Protein AF-A0A5J4TP21-F1 (afdb_monomer)

Foldseek 3Di:
DAAAEALADEEEDEPVPPAADAQQADEQEQRWFHNPDDPVDDQQHGFYASHYEEAYQDDDDLVSHRAACQNYHYYHGCTPAFQSHYEYEEQVLLVCCLRDALSNRNQHPDDPLPHDLRNAKYANHHPVVVSVDHSVRCLQGMDRSSLSRPDLVVDAFEAADDPPVDPPDTHADLDAPHRALSHHHHDPLSSLQNSCCVPPVDSQAADAEHHHAQHQNAHELAAADEDDCRRSSYQYYEYFHDDHPPDSDPDPDDDPDPDPPRFHEYEHECVLPCVRVVPHAASYEYEENHEYAYYRYEYEYPLHAAQHANYHYDYAQYEYHYENYEYDNYHYEHPDDEEAVHHAEPHYQEYEHYLYEYEQYEYHYEQYANEEADDPPPDPDAYEYEYENYEYENFEYEYHPVQHYQRHYEHEGAACYEYEAENYEAYQQEYESHEASHYEYEWYHQYEYEYDYPYYYYNAQYDNYYHSHYDYHYDPPHNYYYYD

Nearest PDB structures (foldseek):
  8ikw-assembly4_H  TM=3.304E-01  e=4.315E-02  Fusarium phyllophilum

Structure (mmCIF, N/CA/C/O backbone):
data_AF-A0A5J4TP21-F1
#
_entry.id   AF-A0A5J4TP21-F1
#
loop_
_atom_site.group_PDB
_atom_site.id
_atom_site.type_symbol
_atom_site.label_atom_id
_atom_site.label_alt_id
_atom_site.label_comp_id
_atom_site.label_asym_id
_atom_site.label_entity_id
_atom_site.label_seq_id
_atom_site.pdbx_PDB_ins_code
_atom_site.Cartn_x
_atom_site.Cartn_y
_atom_site.Cartn_z
_atom_site.occupancy
_atom_site.B_iso_or_equiv
_atom_site.auth_seq_id
_atom_site.auth_comp_id
_atom_site.auth_asym_id
_atom_site.auth_atom_id
_atom_site.pdbx_PDB_model_num
ATOM 1 N N . SER A 1 1 ? -37.961 2.746 26.350 1.00 78.69 1 SER A N 1
ATOM 2 C CA . SER A 1 1 ? -37.899 4.043 27.053 1.00 78.69 1 SER A CA 1
ATOM 3 C C . SER A 1 1 ? -38.218 5.186 26.091 1.00 78.69 1 SER A C 1
ATOM 5 O O . SER A 1 1 ? -37.661 5.194 25.002 1.00 78.69 1 SER A O 1
ATOM 7 N N . GLN A 1 2 ? -39.126 6.113 26.438 1.00 80.81 2 GLN A N 1
ATOM 8 C CA . GLN A 1 2 ? -39.491 7.261 25.575 1.00 80.81 2 GLN A CA 1
ATOM 9 C C . GLN A 1 2 ? -38.609 8.507 25.779 1.00 80.81 2 GLN A C 1
ATOM 11 O O . GLN A 1 2 ? -38.585 9.381 24.916 1.00 80.81 2 GLN A O 1
ATOM 16 N N . TYR A 1 3 ? -37.918 8.595 26.918 1.00 82.81 3 TYR A N 1
ATOM 17 C CA . TYR A 1 3 ? -37.120 9.760 27.325 1.00 82.81 3 TYR A CA 1
ATOM 18 C C . TYR A 1 3 ? -35.812 9.330 28.011 1.00 82.81 3 TYR A C 1
ATOM 20 O O . TYR A 1 3 ? -35.362 9.966 28.960 1.00 82.81 3 TYR A O 1
ATOM 28 N N . GLY A 1 4 ? -35.245 8.187 27.617 1.00 87.62 4 GLY A N 1
ATOM 29 C CA . GLY A 1 4 ? -34.128 7.580 28.339 1.00 87.62 4 GLY A CA 1
ATOM 30 C C . GLY A 1 4 ? -33.441 6.457 27.577 1.00 87.62 4 GLY A C 1
ATOM 31 O O . GLY A 1 4 ? -33.835 6.109 26.465 1.00 87.62 4 GLY A O 1
ATOM 32 N N . ASN A 1 5 ? -32.424 5.885 28.208 1.00 94.69 5 ASN A N 1
ATOM 33 C CA . ASN A 1 5 ? -31.619 4.793 27.663 1.00 94.69 5 ASN A CA 1
ATOM 34 C C . ASN A 1 5 ? -32.163 3.423 28.081 1.00 94.69 5 ASN A C 1
ATOM 36 O O . ASN A 1 5 ? -33.028 3.354 28.957 1.00 94.69 5 ASN A O 1
ATOM 40 N N . GLY A 1 6 ? -31.649 2.347 27.482 1.00 96.06 6 GLY A N 1
ATOM 41 C CA . GLY A 1 6 ? -31.954 0.982 27.911 1.00 96.06 6 GLY A CA 1
ATOM 42 C C . GLY A 1 6 ? -33.396 0.617 27.594 1.00 96.06 6 GLY A C 1
ATOM 43 O O . GLY A 1 6 ? -34.248 0.587 28.481 1.00 96.06 6 GLY A O 1
ATOM 44 N N . GLY A 1 7 ? -33.713 0.405 26.317 1.00 96.00 7 GLY A N 1
ATOM 45 C CA . GLY A 1 7 ? -35.094 0.166 25.896 1.00 96.00 7 GLY A CA 1
ATOM 46 C C . GLY A 1 7 ? -35.723 -1.065 26.556 1.00 96.00 7 GLY A C 1
ATOM 47 O O . GLY A 1 7 ? -36.926 -1.034 26.827 1.00 96.00 7 GLY A O 1
ATOM 48 N N . GLY A 1 8 ? -34.915 -2.087 26.855 1.00 96.25 8 GLY A N 1
ATOM 49 C CA . GLY A 1 8 ? -35.266 -3.228 27.698 1.00 96.25 8 GLY A CA 1
ATOM 50 C C . GLY A 1 8 ? -34.799 -3.053 29.145 1.00 96.25 8 GLY A C 1
ATOM 51 O O . GLY A 1 8 ? -35.620 -3.083 30.060 1.00 96.25 8 GLY A O 1
ATOM 52 N N . ILE A 1 9 ? -33.490 -2.868 29.359 1.00 96.44 9 ILE A N 1
ATOM 53 C CA . ILE A 1 9 ? -32.883 -2.716 30.691 1.00 96.44 9 ILE A CA 1
ATOM 54 C C . ILE A 1 9 ? -31.889 -1.553 30.704 1.00 96.44 9 ILE A C 1
ATOM 56 O O . ILE A 1 9 ? -31.050 -1.409 29.816 1.00 96.44 9 ILE A O 1
ATOM 60 N N . TYR A 1 10 ? -31.958 -0.761 31.771 1.00 96.38 10 TYR A N 1
ATOM 61 C CA . TYR A 1 10 ? -30.935 0.201 32.164 1.00 96.38 10 TYR A CA 1
ATOM 62 C C . TYR A 1 10 ? -30.170 -0.358 33.368 1.00 96.38 10 TYR A C 1
ATOM 64 O O . TYR A 1 10 ? -30.786 -0.690 34.383 1.00 96.38 10 TYR A O 1
ATOM 72 N N . ILE A 1 11 ? -28.849 -0.466 33.257 1.00 94.94 11 ILE A N 1
ATOM 73 C CA . ILE A 1 11 ? -27.962 -1.007 34.289 1.00 94.94 11 ILE A CA 1
ATOM 74 C C . ILE A 1 11 ? -26.974 0.086 34.688 1.00 94.94 11 ILE A C 1
ATOM 76 O O . ILE A 1 11 ? -26.230 0.577 33.846 1.00 94.94 11 ILE A O 1
ATOM 80 N N . ASP A 1 12 ? -26.949 0.425 35.972 1.00 92.94 12 ASP A N 1
ATOM 81 C CA . ASP A 1 12 ? -25.907 1.240 36.598 1.00 92.94 12 ASP A CA 1
ATOM 82 C C . ASP A 1 12 ? -25.351 0.433 37.767 1.00 92.94 12 ASP A C 1
ATOM 84 O O . ASP A 1 12 ? -26.086 0.102 38.704 1.00 92.94 12 ASP A O 1
ATOM 88 N N . ILE A 1 13 ? -24.099 0.002 37.633 1.00 89.56 13 ILE A N 1
ATOM 89 C CA . ILE A 1 13 ? -23.454 -0.915 38.568 1.00 89.56 13 ILE A CA 1
ATOM 90 C C . ILE A 1 13 ? -22.150 -0.322 39.106 1.00 89.56 13 ILE A C 1
ATOM 92 O O . ILE A 1 13 ? -21.336 0.240 38.370 1.00 89.56 13 ILE A O 1
ATOM 96 N N . GLU A 1 14 ? -21.954 -0.506 40.411 1.00 85.56 14 GLU A N 1
ATOM 97 C CA . GLU A 1 14 ? -20.703 -0.266 41.129 1.00 85.56 14 GLU A CA 1
ATOM 98 C C . GLU A 1 14 ? -20.239 -1.577 41.787 1.00 85.56 14 GLU A C 1
ATOM 100 O O . GLU A 1 14 ? -21.002 -2.245 42.496 1.00 85.56 14 GLU A O 1
ATOM 105 N N . PHE A 1 15 ? -18.977 -1.942 41.562 1.00 77.06 15 PHE A N 1
ATOM 106 C CA . PHE A 1 15 ? -18.290 -3.112 42.118 1.00 77.06 15 PHE A CA 1
ATOM 107 C C . PHE A 1 15 ? -17.537 -2.842 43.433 1.00 77.06 15 PHE A C 1
ATOM 109 O O . PHE A 1 15 ? -16.996 -3.768 44.042 1.00 77.06 15 PHE A O 1
ATOM 116 N N . SER A 1 16 ? -17.524 -1.598 43.922 1.00 72.88 16 SER A N 1
ATOM 117 C CA . SER A 1 16 ? -17.013 -1.219 45.248 1.00 72.88 16 SER A CA 1
ATOM 118 C C . SER A 1 16 ? -17.732 -1.961 46.387 1.00 72.88 16 SER A C 1
ATOM 120 O O . SER A 1 16 ? -17.152 -2.226 47.443 1.00 72.88 16 SER A O 1
ATOM 122 N N . SER A 1 17 ? -18.973 -2.374 46.131 1.00 65.94 17 SER A N 1
ATOM 123 C CA . SER A 1 17 ? -19.688 -3.437 46.832 1.00 65.94 17 SER A CA 1
ATOM 124 C C . SER A 1 17 ? -19.797 -4.631 45.878 1.00 65.94 17 SER A C 1
ATOM 126 O O . SER A 1 17 ? -19.982 -4.415 44.690 1.00 65.94 17 SER A O 1
ATOM 128 N N . GLN A 1 18 ? -19.620 -5.872 46.343 1.00 69.44 18 GLN A N 1
ATOM 129 C CA . GLN A 1 18 ? -19.581 -7.079 45.493 1.00 69.44 18 GLN A CA 1
ATOM 130 C C . GLN A 1 18 ? -20.897 -7.302 44.710 1.00 69.44 18 GLN A C 1
ATOM 132 O O . GLN A 1 18 ? -21.742 -8.098 45.118 1.00 69.44 18 GLN A O 1
ATOM 137 N N . SER A 1 19 ? -21.071 -6.592 43.599 1.00 82.38 19 SER A N 1
ATOM 138 C CA . SER A 1 19 ? -22.243 -6.634 42.726 1.00 82.38 19 SER A CA 1
ATOM 139 C C . SER A 1 19 ? -22.016 -7.620 41.582 1.00 82.38 19 SER A C 1
ATOM 141 O O . SER A 1 19 ? -20.894 -7.777 41.108 1.00 82.38 19 SER A O 1
ATOM 143 N N . ILE A 1 20 ? -23.076 -8.295 41.136 1.00 85.75 20 ILE A N 1
ATOM 144 C CA . ILE A 1 20 ? -23.052 -9.206 39.985 1.00 85.75 20 ILE A CA 1
ATOM 145 C C . ILE A 1 20 ? -24.329 -8.976 39.177 1.00 85.75 20 ILE A C 1
ATOM 147 O O . ILE A 1 20 ? -25.417 -8.896 39.750 1.00 85.75 20 ILE A O 1
ATOM 151 N N . ILE A 1 21 ? -24.206 -8.923 37.853 1.00 90.12 21 ILE A N 1
ATOM 152 C CA . ILE A 1 21 ? -25.316 -9.008 36.908 1.00 90.12 21 ILE A CA 1
ATOM 153 C C . ILE A 1 21 ? -25.090 -10.205 35.977 1.00 90.12 21 ILE A C 1
ATOM 155 O O . ILE A 1 21 ? -24.060 -10.307 35.318 1.00 90.12 21 ILE A O 1
ATOM 159 N N . SER A 1 22 ? -26.059 -11.119 35.938 1.00 93.00 22 SER A N 1
ATOM 160 C CA . SER A 1 22 ? -26.076 -12.266 35.022 1.00 93.00 22 SER A CA 1
ATOM 161 C C . SER A 1 22 ? -27.424 -12.333 34.315 1.00 93.00 22 SER A C 1
ATOM 163 O O . SER A 1 22 ? -28.472 -12.184 34.950 1.00 93.00 22 SER A O 1
ATOM 165 N N . ILE A 1 23 ? -27.393 -12.557 33.005 1.00 95.12 23 ILE A N 1
ATOM 166 C CA . ILE A 1 23 ? -28.559 -12.848 32.178 1.00 95.12 23 ILE A CA 1
ATOM 167 C C . ILE A 1 23 ? -28.440 -14.306 31.731 1.00 95.12 23 ILE A C 1
ATOM 169 O O . ILE A 1 23 ? -27.640 -14.621 30.858 1.00 95.12 23 ILE A O 1
ATOM 173 N N . GLU A 1 24 ? -29.247 -15.182 32.333 1.00 92.44 24 GLU A N 1
ATOM 174 C CA . GLU A 1 24 ? -29.175 -16.639 32.120 1.00 92.44 24 GLU A CA 1
ATOM 175 C C . GLU A 1 24 ? -29.914 -17.104 30.849 1.00 92.44 24 GLU A C 1
ATOM 177 O O . GLU A 1 24 ? -29.394 -17.915 30.088 1.00 92.44 24 GLU A O 1
ATOM 182 N N . ASP A 1 25 ? -31.125 -16.591 30.602 1.00 94.94 25 ASP A N 1
ATOM 183 C CA . ASP A 1 25 ? -31.901 -16.814 29.369 1.00 94.94 25 ASP A CA 1
ATOM 184 C C . ASP A 1 25 ? -32.978 -15.728 29.249 1.00 94.94 25 ASP A C 1
ATOM 186 O O . ASP A 1 25 ? -34.042 -15.805 29.869 1.00 94.94 25 ASP A O 1
ATOM 190 N N . CYS A 1 26 ? -32.688 -14.666 28.501 1.00 97.12 26 CYS A N 1
ATOM 191 C CA . CYS A 1 26 ? -33.618 -13.557 28.307 1.00 97.12 26 CYS A CA 1
ATOM 192 C C . CYS A 1 26 ? -33.635 -13.115 26.848 1.00 97.12 26 CYS A C 1
ATOM 194 O O . CYS A 1 26 ? -32.591 -12.973 26.213 1.00 97.12 26 CYS A O 1
ATOM 196 N N . ILE A 1 27 ? -34.835 -12.860 26.328 1.00 98.00 27 ILE A N 1
ATOM 197 C CA . ILE A 1 27 ? -35.035 -12.325 24.984 1.00 98.00 27 ILE A CA 1
ATOM 198 C C . ILE A 1 27 ? -35.406 -10.845 25.093 1.00 98.00 27 ILE A C 1
ATOM 200 O O . ILE A 1 27 ? -36.474 -10.501 25.598 1.00 98.00 27 ILE A O 1
ATOM 204 N N . PHE A 1 28 ? -34.546 -9.985 24.558 1.00 97.81 28 PHE A N 1
ATOM 205 C CA . PHE A 1 28 ? -34.805 -8.570 24.318 1.00 97.81 28 PHE A CA 1
ATOM 206 C C . PHE A 1 28 ? -35.246 -8.405 22.873 1.00 97.81 28 PHE A C 1
ATOM 208 O O . PHE A 1 28 ? -34.432 -8.508 21.952 1.00 97.81 28 PHE A O 1
ATOM 215 N N . SER A 1 29 ? -36.542 -8.188 22.669 1.00 97.56 29 SER A N 1
ATOM 216 C CA . SER A 1 29 ? -37.085 -8.025 21.330 1.00 97.56 29 SER A CA 1
ATOM 217 C C . SER A 1 29 ? -38.023 -6.840 21.228 1.00 97.56 29 SER A C 1
ATOM 219 O O . SER A 1 29 ? -38.867 -6.644 22.102 1.00 97.56 29 SER A O 1
ATOM 221 N N . HIS A 1 30 ? -37.891 -6.079 20.137 1.00 97.94 30 HIS A N 1
ATOM 222 C CA . HIS A 1 30 ? -38.662 -4.857 19.892 1.00 97.94 30 HIS A CA 1
ATOM 223 C C . HIS A 1 30 ? -38.530 -3.834 21.034 1.00 97.94 30 HIS A C 1
ATOM 225 O O . HIS A 1 30 ? -39.453 -3.067 21.318 1.00 97.94 30 HIS A O 1
ATOM 231 N N . CYS A 1 31 ? -37.384 -3.834 21.720 1.00 97.94 31 CYS A N 1
ATOM 232 C CA . CYS A 1 31 ? -37.065 -2.853 22.741 1.00 97.94 31 CYS A CA 1
ATOM 233 C C . CYS A 1 31 ? -36.512 -1.584 22.080 1.00 97.94 31 CYS A C 1
ATOM 235 O O . CYS A 1 31 ? -35.656 -1.656 21.197 1.00 97.94 31 CYS A O 1
ATOM 237 N N . SER A 1 32 ? -36.988 -0.415 22.520 1.00 96.94 32 SER A N 1
ATOM 238 C CA . SER A 1 32 ? -36.588 0.868 21.931 1.00 96.94 32 SER A CA 1
ATOM 239 C C . SER A 1 32 ? -36.132 1.879 22.979 1.00 96.94 32 SER A C 1
ATOM 241 O O . SER A 1 32 ? -36.866 2.155 23.935 1.00 96.94 32 SER A O 1
ATOM 243 N N . ALA A 1 33 ? -34.951 2.466 22.786 1.00 96.06 33 ALA A N 1
ATOM 244 C CA . ALA A 1 33 ? -34.473 3.641 23.514 1.00 96.06 33 ALA A CA 1
ATOM 245 C C . ALA A 1 33 ? -34.659 4.881 22.631 1.00 96.06 33 ALA A C 1
ATOM 247 O O . ALA A 1 33 ? -33.969 5.032 21.625 1.00 96.06 33 ALA A O 1
ATOM 248 N N . ILE A 1 34 ? -35.621 5.737 22.980 1.00 91.31 34 ILE A N 1
ATOM 249 C CA . ILE A 1 34 ? -36.017 6.885 22.160 1.00 91.31 34 ILE A CA 1
ATOM 250 C C . ILE A 1 34 ? -35.567 8.178 22.839 1.00 91.31 34 ILE A C 1
ATOM 252 O O . ILE A 1 34 ? -35.892 8.411 24.007 1.00 91.31 34 ILE A O 1
ATOM 256 N N . ASP A 1 35 ? -34.864 9.030 22.094 1.00 86.19 35 ASP A N 1
ATOM 257 C CA . ASP A 1 35 ? -34.639 10.423 22.475 1.00 86.19 35 ASP A CA 1
ATOM 258 C C . ASP A 1 35 ? -35.787 11.300 21.947 1.00 86.19 35 ASP A C 1
ATOM 260 O O . ASP A 1 35 ? -35.770 11.773 20.812 1.00 86.19 35 ASP A O 1
ATOM 264 N N . SER A 1 36 ? -36.816 11.490 22.778 1.00 78.75 36 SER A N 1
ATOM 265 C CA . SER A 1 36 ? -37.941 12.390 22.476 1.00 78.75 36 SER A CA 1
ATOM 266 C C . SER A 1 36 ? -37.779 13.776 23.116 1.00 78.75 36 SER A C 1
ATOM 268 O O . SER A 1 36 ? -38.780 14.484 23.286 1.00 78.75 36 SER A O 1
ATOM 270 N N . THR A 1 37 ? -36.570 14.158 23.559 1.00 69.31 37 THR A N 1
ATOM 271 C CA . THR A 1 37 ? -36.385 15.465 24.202 1.00 69.31 37 THR A CA 1
ATOM 272 C C . THR A 1 37 ? -36.485 16.618 23.186 1.00 69.31 37 THR A C 1
ATOM 274 O O . THR A 1 37 ? -36.027 16.501 22.049 1.00 69.31 37 THR A O 1
ATOM 277 N N . PRO A 1 38 ? -37.159 17.738 23.529 1.00 64.12 38 PRO A N 1
ATOM 278 C CA . PRO A 1 38 ? -37.192 18.910 22.661 1.00 64.12 38 PRO A CA 1
ATOM 279 C C . PRO A 1 38 ? -35.776 19.466 22.473 1.00 64.12 38 PRO A C 1
ATOM 281 O O . PRO A 1 38 ? -35.090 19.715 23.467 1.00 64.12 38 PRO A O 1
ATOM 284 N N . GLN A 1 39 ? -35.387 19.759 21.225 1.00 58.72 39 GLN A N 1
ATOM 285 C CA . GLN A 1 39 ? -34.047 20.252 20.846 1.00 58.72 39 GLN A CA 1
ATOM 286 C C . GLN A 1 39 ? -33.515 21.415 21.709 1.00 58.72 39 GLN A C 1
ATOM 288 O O . GLN A 1 39 ? -32.307 21.583 21.829 1.00 58.72 39 GLN A O 1
ATOM 293 N N . SER A 1 40 ? -34.388 22.216 22.331 1.00 54.69 40 SER A N 1
ATOM 294 C CA . SER A 1 40 ? -34.015 23.335 23.209 1.00 54.69 40 SER A CA 1
ATOM 295 C C . SER A 1 40 ? -33.501 22.930 24.600 1.00 54.69 40 SER A C 1
ATOM 297 O O . SER A 1 40 ? -33.062 23.799 25.349 1.00 54.69 40 SER A O 1
ATOM 299 N N . SER A 1 41 ? -33.603 21.653 24.977 1.00 57.81 41 SER A N 1
ATOM 300 C CA . SER A 1 41 ? -33.278 21.138 26.319 1.00 57.81 41 SER A CA 1
ATOM 301 C C . SER A 1 41 ? -32.381 19.896 26.321 1.00 57.81 41 SER A C 1
ATOM 303 O O . SER A 1 41 ? -32.113 19.376 27.400 1.00 57.81 41 SER A O 1
ATOM 305 N N . ASN A 1 42 ? -31.939 19.414 25.153 1.00 53.53 42 ASN A N 1
ATOM 306 C CA . ASN A 1 42 ? -31.339 18.086 25.007 1.00 53.53 42 ASN A CA 1
ATOM 307 C C . ASN A 1 42 ? -30.058 17.900 25.835 1.00 53.53 42 ASN A C 1
ATOM 309 O O . ASN A 1 42 ? -29.039 18.524 25.530 1.00 53.53 42 ASN A O 1
ATOM 313 N N . PRO A 1 43 ? -30.047 16.966 26.798 1.00 61.28 43 PRO A N 1
ATOM 314 C CA . PRO A 1 43 ? -28.819 16.272 27.122 1.00 61.28 43 PRO A CA 1
ATOM 315 C C . PRO A 1 43 ? -28.452 15.332 25.964 1.00 61.28 43 PRO A C 1
ATOM 317 O O . PRO A 1 43 ? -29.272 14.543 25.509 1.00 61.28 43 PRO A O 1
ATOM 320 N N . SER A 1 44 ? -27.204 15.370 25.511 1.00 66.75 44 SER A N 1
ATOM 321 C CA . SER A 1 44 ? -26.630 14.525 24.444 1.00 66.75 44 SER A CA 1
ATOM 322 C C . SER A 1 44 ? -26.504 13.031 24.791 1.00 66.75 44 SER A C 1
ATOM 324 O O . SER A 1 44 ? -25.926 12.271 24.018 1.00 66.75 44 SER A O 1
ATOM 326 N N . TYR A 1 45 ? -27.027 12.596 25.942 1.00 77.62 45 TYR A N 1
ATOM 327 C CA . TYR A 1 45 ? -26.787 11.276 26.532 1.00 77.62 45 TYR A CA 1
ATOM 328 C C . TYR A 1 45 ? -28.046 10.387 26.646 1.00 77.62 45 TYR A C 1
ATOM 330 O O . TYR A 1 45 ? -28.049 9.442 27.435 1.00 77.62 45 TYR A O 1
ATOM 338 N N . LEU A 1 46 ? -29.122 10.670 25.896 1.00 89.62 46 LEU A N 1
ATOM 339 C CA . LEU A 1 46 ? -30.359 9.861 25.857 1.00 89.62 46 LEU A CA 1
ATOM 340 C C . LEU A 1 46 ? -30.480 9.034 24.566 1.00 89.62 46 LEU A C 1
ATOM 342 O O . LEU A 1 46 ? -29.791 9.308 23.596 1.00 89.62 46 LEU A O 1
ATOM 346 N N . GLY A 1 47 ? -31.366 8.036 24.524 1.00 93.44 47 GLY A N 1
ATOM 347 C CA . GLY A 1 47 ? -31.637 7.255 23.310 1.00 93.44 47 GLY A CA 1
ATOM 348 C C . GLY A 1 47 ? -30.573 6.214 22.940 1.00 93.44 47 GLY A C 1
ATOM 349 O O . GLY A 1 47 ? -30.435 5.896 21.763 1.00 93.44 47 GLY A O 1
ATOM 350 N N . PHE A 1 48 ? -29.828 5.693 23.915 1.00 96.06 48 PHE A N 1
ATOM 351 C CA . PHE A 1 48 ? -28.785 4.676 23.730 1.00 96.06 48 PHE A CA 1
ATOM 352 C C . PHE A 1 48 ? -29.217 3.298 24.246 1.00 96.06 48 PHE A C 1
ATOM 354 O O . PHE A 1 48 ? -29.970 3.213 25.222 1.00 96.06 48 PHE A O 1
ATOM 361 N N . GLY A 1 49 ? -28.688 2.226 23.650 1.00 97.56 49 GLY A N 1
ATOM 362 C CA . GLY A 1 49 ? -28.871 0.858 24.145 1.00 97.56 49 GLY A CA 1
ATOM 363 C C . GLY A 1 49 ? -30.319 0.385 24.027 1.00 97.56 49 GLY A C 1
ATOM 364 O O . GLY A 1 49 ? -31.061 0.379 25.011 1.00 97.56 49 GLY A O 1
ATOM 365 N N . GLY A 1 50 ? -30.763 0.016 22.825 1.00 97.56 50 GLY A N 1
ATOM 366 C CA . GLY A 1 50 ? -32.161 -0.364 22.585 1.00 97.56 50 GLY A CA 1
ATOM 367 C C . GLY A 1 50 ? -32.594 -1.589 23.394 1.00 97.56 50 GLY A C 1
ATOM 368 O O . GLY A 1 50 ? -33.685 -1.593 23.957 1.00 97.56 50 GLY A O 1
ATOM 369 N N . GLY A 1 51 ? -31.724 -2.587 23.545 1.00 97.62 51 GLY A N 1
ATOM 370 C CA . GLY A 1 51 ? -31.902 -3.690 24.490 1.00 97.62 51 GLY A CA 1
ATOM 371 C C . GLY A 1 51 ? -31.397 -3.325 25.886 1.00 97.62 51 GLY A C 1
ATOM 372 O O . GLY A 1 51 ? -32.187 -3.194 26.823 1.00 97.62 51 GLY A O 1
ATOM 373 N N . ILE A 1 52 ? -30.085 -3.142 26.015 1.00 98.31 52 ILE A N 1
ATOM 374 C CA . ILE A 1 52 ? -29.372 -2.884 27.266 1.00 98.31 52 ILE A CA 1
ATOM 375 C C . ILE A 1 52 ? -28.573 -1.587 27.147 1.00 98.31 52 ILE A C 1
ATOM 377 O O . ILE A 1 52 ? -27.805 -1.390 26.207 1.00 98.31 52 ILE A O 1
ATOM 381 N N . PHE A 1 53 ? -28.698 -0.732 28.155 1.00 97.81 53 PHE A N 1
ATOM 382 C CA . PHE A 1 53 ? -27.759 0.353 28.405 1.00 97.81 53 PHE A CA 1
ATOM 383 C C . PHE A 1 53 ? -27.012 0.065 29.700 1.00 97.81 53 PHE A C 1
ATOM 385 O O . PHE A 1 53 ? -27.647 -0.103 30.741 1.00 97.81 53 PHE A O 1
ATOM 392 N N . LEU A 1 54 ? -25.687 -0.028 29.628 1.00 96.94 54 LEU A N 1
ATOM 393 C CA . LEU A 1 54 ? -24.828 -0.422 30.741 1.00 96.94 54 LEU A CA 1
ATOM 394 C C . LEU A 1 54 ? -23.896 0.724 31.127 1.00 96.94 54 LEU A C 1
ATOM 396 O O . LEU A 1 54 ? -23.147 1.224 30.293 1.00 96.94 54 LEU A O 1
ATOM 400 N N . ILE A 1 55 ? -23.891 1.072 32.407 1.00 95.31 55 ILE A N 1
ATOM 401 C CA . ILE A 1 55 ? -22.915 1.955 33.033 1.00 95.31 55 ILE A CA 1
ATOM 402 C C . ILE A 1 55 ? -22.162 1.158 34.089 1.00 95.31 55 ILE A C 1
ATOM 404 O O . ILE A 1 55 ? -22.783 0.557 34.966 1.00 95.31 55 ILE A O 1
ATOM 408 N N . VAL A 1 56 ? -20.832 1.202 34.032 1.00 92.19 56 VAL A N 1
ATOM 409 C CA . VAL A 1 56 ? -19.976 0.786 35.145 1.00 92.19 56 VAL A CA 1
ATOM 410 C C . VAL A 1 56 ? -19.259 2.015 35.687 1.00 92.19 56 VAL A C 1
ATOM 412 O O . VAL A 1 56 ? -18.401 2.598 35.018 1.00 92.19 56 VAL A O 1
ATOM 415 N N . SER A 1 57 ? -19.658 2.428 36.887 1.00 84.81 57 SER A N 1
ATOM 416 C CA . SER A 1 57 ? -19.257 3.711 37.477 1.00 84.81 57 SER A CA 1
ATOM 417 C C . SER A 1 57 ? -17.873 3.668 38.142 1.00 84.81 57 SER A C 1
ATOM 419 O O . SER A 1 57 ? -17.228 4.707 38.302 1.00 84.81 57 SER A O 1
ATOM 421 N N . ASP A 1 58 ? -17.372 2.478 38.474 1.00 82.75 58 ASP A N 1
ATOM 422 C CA . ASP A 1 58 ? -16.081 2.260 39.126 1.00 82.75 58 ASP A CA 1
ATOM 423 C C . ASP A 1 58 ? -15.149 1.312 38.345 1.00 82.75 58 ASP A C 1
ATOM 425 O O . ASP A 1 58 ? -15.333 1.050 37.157 1.00 82.75 58 ASP A O 1
ATOM 429 N N . ASN A 1 59 ? -14.052 0.883 38.980 1.00 80.25 59 ASN A N 1
ATOM 430 C CA . ASN A 1 59 ? -13.024 0.076 38.327 1.00 80.25 59 ASN A CA 1
ATOM 431 C C . ASN A 1 59 ? -13.483 -1.376 38.180 1.00 80.25 59 ASN A C 1
ATOM 433 O O . ASN A 1 59 ? -13.382 -2.167 39.121 1.00 80.25 59 ASN A O 1
ATOM 437 N N . TYR A 1 60 ? -13.918 -1.732 36.975 1.00 83.69 60 TYR A N 1
ATOM 438 C CA . TYR A 1 60 ? -14.234 -3.109 36.626 1.00 83.69 60 TYR A CA 1
ATOM 439 C C . TYR A 1 60 ? -12.982 -3.993 36.689 1.00 83.69 60 TYR A C 1
ATOM 441 O O . TYR A 1 60 ? -11.935 -3.661 36.127 1.00 83.69 60 TYR A O 1
ATOM 449 N N . ASN A 1 61 ? -13.102 -5.141 37.360 1.00 81.50 61 ASN A N 1
ATOM 450 C CA . ASN A 1 61 ? -12.062 -6.160 37.417 1.00 81.50 61 ASN A CA 1
ATOM 451 C C . ASN A 1 61 ? -12.546 -7.451 36.729 1.00 81.50 61 ASN A C 1
ATOM 453 O O . ASN A 1 61 ? -13.358 -8.176 37.312 1.00 81.50 61 ASN A O 1
ATOM 457 N N . PRO A 1 62 ? -12.004 -7.796 35.547 1.00 75.12 62 PRO A N 1
ATOM 458 C CA . PRO A 1 62 ? -12.375 -9.013 34.826 1.00 75.12 62 PRO A CA 1
ATOM 459 C C . PRO A 1 62 ? -12.128 -10.289 35.636 1.00 75.12 62 PRO A C 1
ATOM 461 O O . PRO A 1 62 ? -12.878 -11.244 35.514 1.00 75.12 62 PRO A O 1
ATOM 464 N N . ALA A 1 63 ? -11.119 -10.317 36.516 1.00 76.88 63 ALA A N 1
ATOM 465 C CA . ALA A 1 63 ? -10.806 -11.504 37.316 1.00 76.88 63 ALA A CA 1
ATOM 466 C C . ALA A 1 63 ? -11.886 -11.843 38.361 1.00 76.88 63 ALA A C 1
ATOM 468 O O . ALA A 1 63 ? -11.850 -12.921 38.953 1.00 76.88 63 ALA A O 1
ATOM 469 N N . GLN A 1 64 ? -12.820 -10.921 38.616 1.00 76.62 64 GLN A N 1
ATOM 470 C CA . GLN A 1 64 ? -13.902 -11.083 39.586 1.00 76.62 64 GLN A CA 1
ATOM 471 C C . GLN A 1 64 ? -15.283 -11.276 38.938 1.00 76.62 64 GLN A C 1
ATOM 473 O O . GLN A 1 64 ? -16.256 -11.294 39.681 1.00 76.62 64 GLN A O 1
ATOM 478 N N . ASN A 1 65 ? -15.367 -11.456 37.608 1.00 67.94 65 ASN A N 1
ATOM 479 C CA . ASN A 1 65 ? -16.581 -11.776 36.832 1.00 67.94 65 ASN A CA 1
ATOM 480 C C . ASN A 1 65 ? -17.886 -11.196 37.413 1.00 67.94 65 ASN A C 1
ATOM 482 O O . ASN A 1 65 ? -18.650 -11.894 38.078 1.00 67.94 65 ASN A O 1
ATOM 486 N N . GLY A 1 66 ? -18.149 -9.917 37.141 1.00 82.44 66 GLY A N 1
ATOM 487 C CA . GLY A 1 66 ? -19.345 -9.224 37.628 1.00 82.44 66 GLY A CA 1
ATOM 488 C C . GLY A 1 66 ? -20.466 -9.030 36.604 1.00 82.44 66 GLY A C 1
ATOM 489 O O . GLY A 1 66 ? -21.547 -8.600 36.992 1.00 82.44 66 GLY A O 1
ATOM 490 N N . ILE A 1 67 ? -20.222 -9.301 35.316 1.00 91.88 67 ILE A N 1
ATOM 491 C CA . ILE A 1 67 ? -21.167 -9.051 34.215 1.00 91.88 67 ILE A CA 1
ATOM 492 C C . ILE A 1 67 ? -21.155 -10.254 33.272 1.00 91.88 67 ILE A C 1
ATOM 494 O O . ILE A 1 67 ? -20.102 -10.594 32.735 1.00 91.88 67 ILE A O 1
ATOM 498 N N . ASP A 1 68 ? -22.311 -10.883 33.079 1.00 94.06 68 ASP A N 1
ATOM 499 C CA . ASP A 1 68 ? -22.486 -12.024 32.182 1.00 94.06 68 ASP A CA 1
ATOM 500 C C . ASP A 1 68 ? -23.762 -11.873 31.349 1.00 94.06 68 ASP A C 1
ATOM 502 O O . ASP A 1 68 ? -24.877 -11.955 31.866 1.00 94.06 68 ASP A O 1
ATOM 506 N N . PHE A 1 69 ? -23.599 -11.637 30.048 1.00 96.00 69 PHE A N 1
ATOM 507 C CA . PHE A 1 69 ? -24.697 -11.510 29.091 1.00 96.00 69 PHE A CA 1
ATOM 508 C C . PHE A 1 69 ? -24.828 -12.720 28.155 1.00 96.00 69 PHE A C 1
ATOM 510 O O . PHE A 1 69 ? -25.538 -12.631 27.155 1.00 96.00 69 PHE A O 1
ATOM 517 N N . ARG A 1 70 ? -24.207 -13.871 28.462 1.00 95.31 70 ARG A N 1
ATOM 518 C CA . ARG A 1 70 ? -24.254 -15.067 27.592 1.00 95.31 70 ARG A CA 1
ATOM 519 C C . ARG A 1 70 ? -25.666 -15.553 27.278 1.00 95.31 70 ARG A C 1
ATOM 521 O O . ARG A 1 70 ? -25.915 -16.035 26.177 1.00 95.31 70 ARG A O 1
ATOM 528 N N . GLY A 1 71 ? -26.596 -15.427 28.222 1.00 96.19 71 GLY A N 1
ATOM 529 C CA . GLY A 1 71 ? -27.995 -15.808 28.033 1.00 96.19 71 GLY A CA 1
ATOM 530 C C . GLY A 1 71 ? -28.870 -14.745 27.369 1.00 96.19 71 GLY A C 1
ATOM 531 O O . GLY A 1 71 ? -30.070 -14.969 27.203 1.00 96.19 71 GLY A O 1
ATOM 532 N N . ALA A 1 72 ? -28.323 -13.580 27.009 1.00 97.75 72 ALA A N 1
ATOM 533 C CA . ALA A 1 72 ? -29.076 -12.524 26.347 1.00 97.75 72 ALA A CA 1
ATOM 534 C C . ALA A 1 72 ? -29.239 -12.811 24.846 1.00 97.75 72 ALA A C 1
ATOM 536 O O . ALA A 1 72 ? -28.280 -13.138 24.147 1.00 97.75 72 ALA A O 1
ATOM 537 N N . LYS A 1 73 ? -30.463 -12.646 24.339 1.00 98.19 73 LYS A N 1
ATOM 538 C CA . LYS A 1 73 ? -30.791 -12.735 22.912 1.00 98.19 73 LYS A CA 1
ATOM 539 C C . LYS A 1 73 ? -31.462 -11.447 22.458 1.00 98.19 73 LYS A C 1
ATOM 541 O O . LYS A 1 73 ? -32.455 -11.036 23.057 1.00 98.19 73 LYS A O 1
ATOM 546 N N . PHE A 1 74 ? -30.957 -10.838 21.397 1.00 98.00 74 PHE A N 1
ATOM 547 C CA . PHE A 1 74 ? -31.408 -9.554 20.880 1.00 98.00 74 PHE A CA 1
ATOM 548 C C . PHE A 1 74 ? -32.058 -9.711 19.504 1.00 98.00 74 PHE A C 1
ATOM 550 O O . PHE A 1 74 ? -31.475 -10.325 18.610 1.00 98.00 74 PHE A O 1
ATOM 557 N N . TYR A 1 75 ? -33.266 -9.159 19.334 1.00 97.56 75 TYR A N 1
ATOM 558 C CA . TYR A 1 75 ? -34.002 -9.213 18.067 1.00 97.56 75 TYR A CA 1
ATOM 559 C C . TYR A 1 75 ? -34.793 -7.933 17.800 1.00 97.56 75 TYR A C 1
ATOM 561 O O . TYR A 1 75 ? -35.744 -7.627 18.521 1.00 97.56 75 TYR A O 1
ATOM 569 N N . SER A 1 76 ? -34.484 -7.239 16.704 1.00 97.00 76 SER A N 1
ATOM 570 C CA . SER A 1 76 ? -35.251 -6.064 16.254 1.00 97.00 76 SER A CA 1
ATOM 571 C C . SER A 1 76 ? -35.343 -4.960 17.316 1.00 97.00 76 SER A C 1
ATOM 573 O O . SER A 1 76 ? -36.397 -4.354 17.501 1.00 97.00 76 SER A O 1
ATOM 575 N N . ASN A 1 77 ? -34.254 -4.731 18.050 1.00 97.94 77 ASN A N 1
ATOM 576 C CA . ASN A 1 77 ? -34.154 -3.613 18.982 1.00 97.94 77 ASN A CA 1
ATOM 577 C C . ASN A 1 77 ? -33.761 -2.336 18.234 1.00 97.94 77 ASN A C 1
ATOM 579 O O . ASN A 1 77 ? -33.286 -2.390 17.101 1.00 97.94 77 ASN A O 1
ATOM 583 N N . SER A 1 78 ? -33.995 -1.182 18.852 1.00 97.44 78 SER A N 1
ATOM 584 C CA . SER A 1 78 ? -33.660 0.101 18.239 1.00 97.44 78 SER A CA 1
ATOM 585 C C . SER A 1 78 ? -33.204 1.138 19.260 1.00 97.44 78 SER A C 1
ATOM 587 O O . SER A 1 78 ? -33.828 1.294 20.312 1.00 97.44 78 SER A O 1
ATOM 589 N N . ALA A 1 79 ? -32.209 1.940 18.914 1.00 96.50 79 ALA A N 1
ATOM 590 C CA . ALA A 1 79 ? -31.780 3.100 19.686 1.00 96.50 79 ALA A CA 1
ATOM 591 C C . ALA A 1 79 ? -31.789 4.345 18.790 1.00 96.50 79 ALA A C 1
ATOM 593 O O . ALA A 1 79 ? -31.332 4.277 17.650 1.00 96.50 79 ALA A O 1
ATOM 594 N N . SER A 1 80 ? -32.307 5.474 19.290 1.00 94.62 80 SER A N 1
ATOM 595 C CA . SER A 1 80 ? -32.276 6.753 18.561 1.00 94.62 80 SER A CA 1
ATOM 596 C C . SER A 1 80 ? -30.857 7.206 18.221 1.00 94.62 80 SER A C 1
ATOM 598 O O . SER A 1 80 ? -30.677 7.848 17.192 1.00 94.62 80 SER A O 1
ATOM 600 N N . ASN A 1 81 ? -29.883 6.883 19.077 1.00 93.00 81 ASN A N 1
ATOM 601 C CA . ASN A 1 81 ? -28.471 7.196 18.880 1.00 93.00 81 ASN A CA 1
ATOM 602 C C . ASN A 1 81 ? -27.669 5.921 18.568 1.00 93.00 81 ASN A C 1
ATOM 604 O O . ASN A 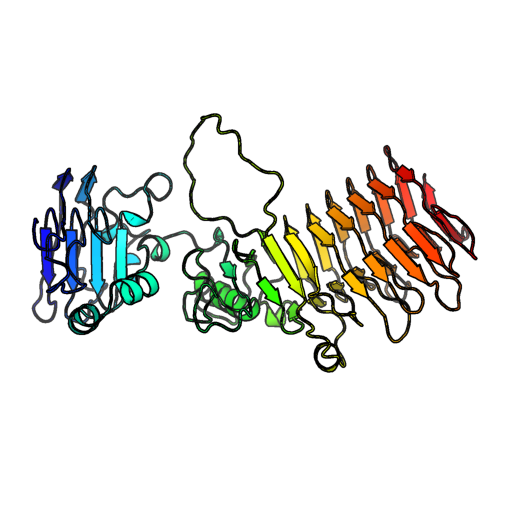1 81 ? -27.674 5.464 17.428 1.00 93.00 81 ASN A O 1
ATOM 608 N N . TYR A 1 82 ? -26.999 5.331 19.562 1.00 95.31 82 TYR A N 1
ATOM 609 C CA . TYR A 1 82 ? -26.042 4.236 19.358 1.00 95.31 82 TYR A CA 1
ATOM 610 C C . TYR A 1 82 ? -26.349 3.022 20.247 1.00 95.31 82 TYR A C 1
ATOM 612 O O . TYR A 1 82 ? -26.989 3.139 21.298 1.00 95.31 82 TYR A O 1
ATOM 620 N N . GLY A 1 83 ? -25.879 1.855 19.815 1.00 96.56 83 GLY A N 1
ATOM 621 C CA . GLY A 1 83 ? -26.085 0.551 20.422 1.00 96.56 83 GLY A CA 1
ATOM 622 C C . GLY A 1 83 ? -27.520 0.096 20.235 1.00 96.56 83 GLY A C 1
ATOM 623 O O . GLY A 1 83 ? -28.337 0.228 21.151 1.00 96.56 83 GLY A O 1
ATOM 624 N N . GLN A 1 84 ? -27.851 -0.416 19.045 1.00 97.75 84 GLN A N 1
ATOM 625 C CA . GLN A 1 84 ? -29.219 -0.873 18.761 1.00 97.75 84 GLN A CA 1
ATOM 626 C C . GLN A 1 84 ? -29.652 -1.954 19.759 1.00 97.75 84 GLN A C 1
ATOM 628 O O . GLN A 1 84 ? -30.778 -1.914 20.259 1.00 97.75 84 GLN A O 1
ATOM 633 N N . SER A 1 85 ? -28.723 -2.823 20.160 1.00 98.19 85 SER A N 1
ATOM 634 C CA . SER A 1 85 ? -28.924 -3.809 21.216 1.00 98.19 85 SER A CA 1
ATOM 635 C C . SER A 1 85 ? -28.212 -3.434 22.506 1.00 98.19 85 SER A C 1
ATOM 637 O O . SER A 1 85 ? -28.890 -3.298 23.522 1.00 98.19 85 SER A O 1
ATOM 639 N N . ILE A 1 86 ? -26.895 -3.221 22.495 1.00 98.38 86 ILE A N 1
ATOM 640 C CA . ILE A 1 86 ? -26.128 -2.862 23.697 1.00 98.38 86 ILE A CA 1
ATOM 641 C C . ILE A 1 86 ? -25.394 -1.546 23.475 1.00 98.38 86 ILE A C 1
ATOM 643 O O . ILE A 1 86 ? -24.700 -1.386 22.473 1.00 98.38 86 ILE A O 1
ATOM 647 N N . PHE A 1 87 ? -25.495 -0.640 24.449 1.00 98.12 87 PHE A N 1
ATOM 648 C CA . PHE A 1 87 ? -24.554 0.466 24.591 1.00 98.12 87 PHE A CA 1
ATOM 649 C C . PHE A 1 87 ? -23.913 0.455 25.982 1.00 98.12 87 PHE A C 1
ATOM 651 O O . PHE A 1 87 ? -24.625 0.554 26.985 1.00 98.12 87 PHE A O 1
ATOM 658 N N . ALA A 1 88 ? -22.586 0.326 26.050 1.00 97.50 88 ALA A N 1
ATOM 659 C CA . ALA A 1 88 ? -21.839 0.221 27.306 1.00 97.50 88 ALA A CA 1
ATOM 660 C C . ALA A 1 88 ? -20.918 1.427 27.560 1.00 97.50 88 ALA A C 1
ATOM 662 O O . ALA A 1 88 ? -20.188 1.868 26.676 1.00 97.50 88 ALA A O 1
ATOM 663 N N . ILE A 1 89 ? -20.912 1.936 28.791 1.00 96.50 89 ILE A N 1
ATOM 664 C CA . ILE A 1 89 ? -20.076 3.051 29.249 1.00 96.50 89 ILE A CA 1
ATOM 665 C C . ILE A 1 89 ? -19.262 2.572 30.445 1.00 96.50 89 ILE A C 1
ATOM 667 O O . ILE A 1 89 ? -19.812 2.340 31.523 1.00 96.50 89 ILE A O 1
ATOM 671 N N . MET A 1 90 ? -17.956 2.405 30.255 1.00 93.94 90 MET A N 1
ATOM 672 C CA . MET A 1 90 ? -17.043 1.989 31.320 1.00 93.94 90 MET A CA 1
ATOM 673 C C . MET A 1 90 ? -15.591 2.258 30.940 1.00 93.94 90 MET A C 1
ATOM 675 O O . MET A 1 90 ? -15.234 2.137 29.775 1.00 93.94 90 MET A O 1
ATOM 679 N N . ASN A 1 91 ? -14.717 2.543 31.908 1.00 91.50 91 ASN A N 1
ATOM 680 C CA . ASN A 1 91 ? -13.296 2.772 31.606 1.00 91.50 91 ASN A CA 1
ATOM 681 C C . ASN A 1 91 ? -12.606 1.505 31.059 1.00 91.50 91 ASN A C 1
ATOM 683 O O . ASN A 1 91 ? -11.821 1.594 30.121 1.00 91.50 91 ASN A O 1
ATOM 687 N N . GLN A 1 92 ? -12.910 0.328 31.617 1.00 92.00 92 GLN A N 1
ATOM 688 C CA . GLN A 1 92 ? -12.295 -0.956 31.244 1.00 92.00 92 GLN A CA 1
ATOM 689 C C . GLN A 1 92 ? -13.105 -1.725 30.179 1.00 92.00 92 GLN A C 1
ATOM 691 O O . GLN A 1 92 ? -13.333 -2.933 30.292 1.00 92.00 92 GLN A O 1
ATOM 696 N N . LEU A 1 93 ? -13.607 -1.016 29.159 1.00 93.06 93 LEU A N 1
ATOM 697 C CA . LEU A 1 93 ? -14.481 -1.593 28.127 1.00 93.06 93 LEU A CA 1
ATOM 698 C C . LEU A 1 93 ? -13.777 -2.699 27.333 1.00 93.06 93 LEU A C 1
ATOM 700 O O . LEU A 1 93 ? -14.361 -3.747 27.058 1.00 93.06 93 LEU A O 1
ATOM 704 N N . LYS A 1 94 ? -12.500 -2.483 27.009 1.00 91.00 94 LYS A N 1
ATOM 705 C CA . LYS A 1 94 ? -11.654 -3.455 26.312 1.00 91.00 94 LYS A CA 1
ATOM 706 C C . LYS A 1 94 ? -11.504 -4.735 27.125 1.00 91.00 94 LYS A C 1
ATOM 708 O O . LYS A 1 94 ? -11.633 -5.826 26.580 1.00 91.00 94 LYS A O 1
ATOM 713 N N . GLU A 1 95 ? -11.217 -4.616 28.415 1.00 90.88 95 GLU A N 1
ATOM 714 C CA . GLU A 1 95 ? -11.031 -5.754 29.308 1.00 90.88 95 GLU A CA 1
ATOM 715 C C . GLU A 1 95 ? -12.331 -6.540 29.499 1.00 90.88 95 GLU A C 1
ATOM 717 O O . GLU A 1 95 ? -12.292 -7.767 29.541 1.00 90.88 95 GLU A O 1
ATOM 722 N N . PHE A 1 96 ? -13.474 -5.850 29.556 1.00 92.12 96 PHE A N 1
ATOM 723 C CA . PHE A 1 96 ? -14.792 -6.484 29.561 1.00 92.12 96 PHE A CA 1
ATOM 724 C C . PHE A 1 96 ? -15.043 -7.283 28.277 1.00 92.12 96 PHE A C 1
ATOM 726 O O . PHE A 1 96 ? -15.390 -8.459 28.339 1.00 92.12 96 PHE A O 1
ATOM 733 N N . CYS A 1 97 ? -14.781 -6.689 27.113 1.00 93.62 97 CYS A N 1
ATOM 734 C CA . CYS A 1 97 ? -14.997 -7.349 25.824 1.00 93.62 97 CYS A CA 1
ATOM 735 C C . CYS A 1 97 ? -13.996 -8.484 25.545 1.00 93.62 97 CYS A C 1
ATOM 737 O O . CYS A 1 97 ? -14.302 -9.407 24.794 1.00 93.62 97 CYS A O 1
ATOM 739 N N . LYS A 1 98 ? -12.811 -8.450 26.164 1.00 90.94 98 LYS A N 1
ATOM 740 C CA . LYS A 1 98 ? -11.812 -9.527 26.096 1.00 90.94 98 LYS A CA 1
ATOM 741 C C . LYS A 1 98 ? -12.041 -10.648 27.114 1.00 90.94 98 LYS A C 1
ATOM 743 O O . LYS A 1 98 ? -11.263 -11.601 27.130 1.00 90.94 98 LYS A O 1
ATOM 748 N N . LEU A 1 99 ? -13.054 -10.548 27.977 1.00 89.31 99 LEU A N 1
ATOM 749 C CA . LEU A 1 99 ? -13.322 -11.579 28.972 1.00 89.31 99 LEU A CA 1
ATOM 750 C C . LEU A 1 99 ? -13.780 -12.885 28.305 1.00 89.31 99 LEU A C 1
ATOM 752 O O . LEU A 1 99 ? -14.658 -12.894 27.441 1.00 89.31 99 LEU A O 1
ATOM 756 N N . GLY A 1 100 ? -13.219 -14.004 28.767 1.00 89.56 100 GLY A N 1
ATOM 757 C CA . GLY A 1 100 ? -13.537 -15.330 28.242 1.00 89.56 100 GLY A CA 1
ATOM 758 C C . GLY A 1 100 ? -12.961 -15.556 26.848 1.00 89.56 100 GLY A C 1
ATOM 759 O O . GLY A 1 100 ? -11.873 -15.083 26.524 1.00 89.56 100 GLY A O 1
ATOM 760 N N . ASN A 1 101 ? -13.678 -16.323 26.034 1.00 89.31 101 ASN A N 1
ATOM 761 C CA . ASN A 1 101 ? -13.305 -16.588 24.652 1.00 89.31 101 ASN A CA 1
ATOM 762 C C . ASN A 1 101 ? -14.181 -15.783 23.681 1.00 89.31 101 ASN A C 1
ATOM 764 O O . ASN A 1 101 ? -15.405 -15.881 23.729 1.00 89.31 101 ASN A O 1
ATOM 768 N N . LEU A 1 102 ? -13.553 -15.022 22.780 1.00 90.19 102 LEU A N 1
ATOM 769 C CA . LEU A 1 102 ? -14.215 -14.280 21.696 1.00 90.19 102 LEU A CA 1
ATOM 770 C C . LEU A 1 102 ? -15.464 -13.485 22.138 1.00 90.19 102 LEU A C 1
ATOM 772 O O . LEU A 1 102 ? -16.547 -13.647 21.570 1.00 90.19 102 LEU A O 1
ATOM 776 N N . GLY A 1 103 ? -15.331 -12.688 23.203 1.00 92.12 103 GLY A N 1
ATOM 777 C CA . GLY A 1 103 ? -16.396 -11.803 23.685 1.00 92.12 103 GLY A CA 1
ATOM 778 C C . GLY A 1 103 ? -17.628 -12.508 24.256 1.00 92.12 103 GLY A C 1
ATOM 779 O O . GLY A 1 103 ? -18.677 -11.876 24.373 1.00 92.12 103 GLY A O 1
ATOM 780 N N . GLU A 1 104 ? -17.540 -13.799 24.609 1.00 93.06 104 GLU A N 1
ATOM 781 C CA . GLU A 1 104 ? -18.699 -14.606 25.026 1.00 93.06 104 GLU A CA 1
ATOM 782 C C . GLU A 1 104 ? -19.537 -13.957 26.140 1.00 93.06 104 GLU A C 1
ATOM 784 O O . GLU A 1 104 ? -20.758 -14.035 26.092 1.00 93.06 104 GLU A O 1
ATOM 789 N N . TYR A 1 105 ? -18.914 -13.256 27.093 1.00 94.19 105 TYR A N 1
ATOM 790 C CA . TYR A 1 105 ? -19.611 -12.605 28.211 1.00 94.19 105 TYR A CA 1
ATOM 791 C C . TYR A 1 105 ? -20.393 -11.344 27.819 1.00 94.19 105 TYR A C 1
ATOM 793 O O . TYR A 1 105 ? -21.207 -10.870 28.610 1.00 94.19 105 TYR A O 1
ATOM 801 N N . VAL A 1 106 ? -20.162 -10.801 26.622 1.00 94.94 106 VAL A N 1
ATOM 802 C CA . VAL A 1 106 ? -20.745 -9.533 26.152 1.00 94.94 106 VAL A CA 1
ATOM 803 C C . VAL A 1 106 ? -21.738 -9.758 25.018 1.00 94.94 106 VAL A C 1
ATOM 805 O O . VAL A 1 106 ? -22.797 -9.137 24.987 1.00 94.94 106 VAL A O 1
ATOM 808 N N . LYS A 1 107 ? -21.392 -10.644 24.080 1.00 94.19 107 LYS A N 1
ATOM 809 C CA . LYS A 1 107 ? -21.988 -10.676 22.741 1.00 94.19 107 LYS A CA 1
ATOM 810 C C . LYS A 1 107 ? -23.425 -11.209 22.671 1.00 94.19 107 LYS A C 1
ATOM 812 O O . LYS A 1 107 ? -24.127 -10.933 21.702 1.00 94.19 107 LYS A O 1
ATOM 817 N N . GLY A 1 108 ? -23.869 -11.992 23.658 1.00 95.31 108 GLY A N 1
ATOM 818 C CA . GLY A 1 108 ? -25.161 -12.685 23.595 1.00 95.31 108 GLY A CA 1
ATOM 819 C C . GLY A 1 108 ? -25.269 -13.570 22.343 1.00 95.31 108 GLY A C 1
ATOM 820 O O . GLY A 1 108 ? -24.438 -14.452 22.130 1.00 95.31 108 GLY A O 1
ATOM 821 N N . ASN A 1 109 ? -26.269 -13.314 21.494 1.00 96.06 109 ASN A N 1
ATOM 822 C CA . ASN A 1 109 ? -26.470 -13.982 20.200 1.00 96.06 109 ASN A CA 1
ATOM 823 C C . ASN A 1 109 ? -25.877 -13.235 18.986 1.00 96.06 109 ASN A C 1
ATOM 825 O O . ASN A 1 109 ? -26.280 -13.542 17.865 1.00 96.06 109 ASN A O 1
ATOM 829 N N . TYR A 1 110 ? -24.987 -12.259 19.187 1.00 96.06 110 TYR A N 1
ATOM 830 C CA . TYR A 1 110 ? -24.290 -11.577 18.093 1.00 96.06 110 TYR A CA 1
ATOM 831 C C . TYR A 1 110 ? -23.421 -12.564 17.306 1.00 96.06 110 TYR A C 1
ATOM 833 O O . TYR A 1 110 ? -22.612 -13.302 17.881 1.00 96.06 110 TYR A O 1
ATOM 841 N N . ASP A 1 111 ? -23.609 -12.559 15.993 1.00 93.38 111 ASP A N 1
ATOM 842 C CA . ASP A 1 111 ? -22.828 -13.325 15.030 1.00 93.38 111 ASP A CA 1
ATOM 843 C C . ASP A 1 111 ? -21.843 -12.394 14.316 1.00 93.38 111 ASP A C 1
ATOM 845 O O . ASP A 1 111 ? -22.261 -11.408 13.709 1.00 93.38 111 ASP A O 1
ATOM 849 N N . ASP A 1 112 ? -20.549 -12.718 14.380 1.00 88.25 112 ASP A N 1
ATOM 850 C CA . ASP A 1 112 ? -19.466 -11.869 13.864 1.00 88.25 112 ASP A CA 1
ATOM 851 C C . ASP A 1 112 ? -19.505 -11.682 12.332 1.00 88.25 112 ASP A C 1
ATOM 853 O O . ASP A 1 112 ? -18.787 -10.831 11.806 1.00 88.25 112 ASP A O 1
ATOM 857 N N . GLN A 1 113 ? -20.299 -12.478 11.604 1.00 85.69 113 GLN A N 1
ATOM 858 C CA . GLN A 1 113 ? -20.441 -12.397 10.148 1.00 85.69 113 GLN A CA 1
ATOM 859 C C . GLN A 1 113 ? -21.786 -11.805 9.726 1.00 85.69 113 GLN A C 1
ATOM 861 O O . GLN A 1 113 ? -21.835 -11.046 8.757 1.00 85.69 113 GLN A O 1
ATOM 866 N N . GLU A 1 114 ? -22.866 -12.158 10.423 1.00 89.62 114 GLU A N 1
ATOM 867 C CA . GLU A 1 114 ? -24.235 -11.817 10.023 1.00 89.62 114 GLU A CA 1
ATOM 868 C C . GLU A 1 114 ? -24.801 -10.583 10.739 1.00 89.62 114 GLU A C 1
ATOM 870 O O . GLU A 1 114 ? -25.729 -9.949 10.228 1.00 89.62 114 GLU A O 1
ATOM 875 N N . THR A 1 115 ? -24.282 -10.238 11.922 1.00 92.88 115 THR A N 1
ATOM 876 C CA . THR A 1 115 ? -24.853 -9.169 12.752 1.00 92.88 115 THR A CA 1
ATOM 877 C C . THR A 1 115 ? -24.149 -7.830 12.497 1.00 92.88 115 THR A C 1
ATOM 879 O O . THR A 1 115 ? -22.923 -7.772 12.547 1.00 92.88 115 THR A O 1
ATOM 882 N N . PRO A 1 116 ? -24.886 -6.733 12.238 1.00 92.31 116 PRO A N 1
ATOM 883 C CA . PRO A 1 116 ? -24.290 -5.409 12.073 1.00 92.31 116 PRO A CA 1
ATOM 884 C C . PRO A 1 116 ? -23.560 -4.911 13.330 1.00 92.31 116 PRO A C 1
ATOM 886 O O . PRO A 1 116 ? -24.093 -4.989 14.435 1.00 92.31 116 PRO A O 1
ATOM 889 N N . GLU A 1 117 ? -22.385 -4.302 13.159 1.00 91.88 117 GLU A N 1
ATOM 890 C CA . GLU A 1 117 ? -21.527 -3.839 14.267 1.00 91.88 117 GLU A CA 1
ATOM 891 C C . GLU A 1 117 ? -22.202 -2.797 15.174 1.00 91.88 117 GLU A C 1
ATOM 893 O O . GLU A 1 117 ? -21.959 -2.751 16.379 1.00 91.88 117 GLU A O 1
ATOM 898 N N . ASN A 1 118 ? -23.116 -1.990 14.623 1.00 94.00 118 ASN A N 1
ATOM 899 C CA . ASN A 1 118 ? -23.880 -0.991 15.377 1.00 94.00 118 ASN A CA 1
ATOM 900 C C . ASN A 1 118 ? -24.916 -1.597 16.348 1.00 94.00 118 ASN A C 1
ATOM 902 O O . ASN A 1 118 ? -25.571 -0.864 17.096 1.00 94.00 118 ASN A O 1
ATOM 906 N N . GLU A 1 119 ? -25.085 -2.922 16.359 1.00 97.50 119 GLU A N 1
ATOM 907 C CA . GLU A 1 119 ? -25.845 -3.613 17.400 1.00 97.50 119 GLU A CA 1
ATOM 908 C C . GLU A 1 119 ? -25.163 -3.498 18.765 1.00 97.50 119 GLU A C 1
ATOM 910 O O . GLU A 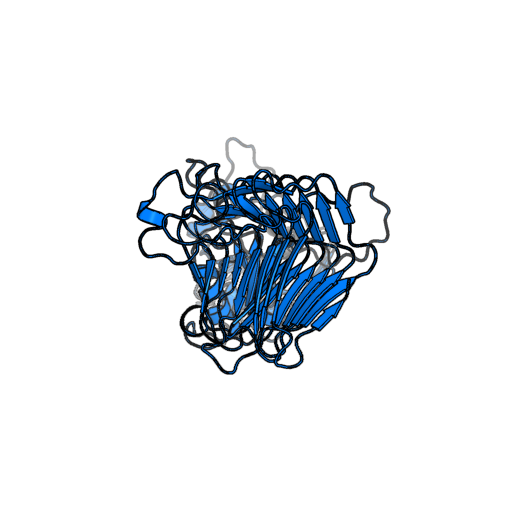1 119 ? -25.851 -3.293 19.771 1.00 97.50 119 GLU A O 1
ATOM 915 N N . LEU A 1 120 ? -23.829 -3.590 18.802 1.00 97.81 120 LEU A N 1
ATOM 916 C CA . LEU A 1 120 ? -23.035 -3.614 20.026 1.00 97.81 120 LEU A CA 1
ATOM 917 C C . LEU A 1 120 ? -22.000 -2.489 20.016 1.00 97.81 120 LEU A C 1
ATOM 919 O O . LEU A 1 120 ? -20.940 -2.586 19.396 1.00 97.81 120 LEU A O 1
ATOM 923 N N . GLU A 1 121 ? -22.280 -1.434 20.772 1.00 97.75 121 GLU A N 1
ATOM 924 C CA . GLU A 1 121 ? -21.428 -0.249 20.838 1.00 97.75 121 GLU A CA 1
ATOM 925 C C . GLU A 1 121 ? -21.083 0.109 22.286 1.00 97.75 121 GLU A C 1
ATOM 927 O O . GLU A 1 121 ? -21.735 -0.303 23.246 1.00 97.75 121 GLU A O 1
ATOM 932 N N . GLY A 1 122 ? -20.033 0.894 22.473 1.00 96.75 122 GLY A N 1
ATOM 933 C CA . GLY A 1 122 ? -19.713 1.439 23.783 1.00 96.75 122 GLY A CA 1
ATOM 934 C C . GLY A 1 122 ? -18.640 2.506 23.728 1.00 96.75 122 GLY A C 1
ATOM 935 O O . GLY A 1 122 ? -18.074 2.783 22.675 1.00 96.75 122 GLY A O 1
ATOM 936 N N . ILE A 1 123 ? -18.363 3.124 24.869 1.00 94.81 123 ILE A N 1
ATOM 937 C CA . ILE A 1 123 ? -17.341 4.160 24.999 1.00 94.81 123 ILE A CA 1
ATOM 938 C C . ILE A 1 123 ? -16.450 3.871 26.219 1.00 94.81 123 ILE A C 1
ATOM 940 O O . ILE A 1 123 ? -16.975 3.657 27.319 1.00 94.81 123 ILE A O 1
ATOM 944 N N . PRO A 1 124 ? -15.111 3.834 26.051 1.00 93.38 124 PRO A N 1
ATOM 945 C CA . PRO A 1 124 ? -14.171 3.545 27.130 1.00 93.38 124 PRO A CA 1
ATOM 946 C C . PRO A 1 124 ? -13.965 4.769 28.044 1.00 93.38 124 PRO A C 1
ATOM 948 O O . P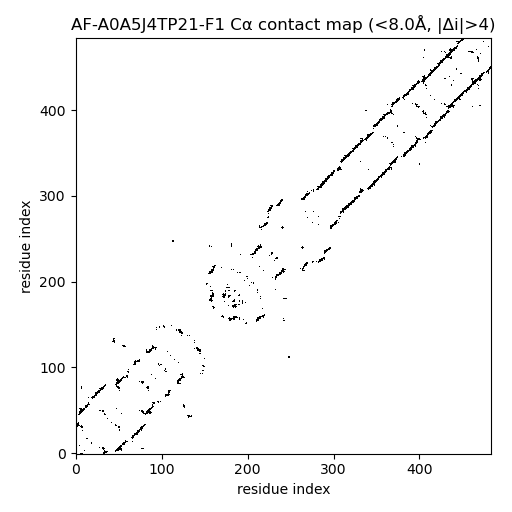RO A 1 124 ? -12.891 5.367 28.084 1.00 93.38 124 PRO A O 1
ATOM 951 N N . LEU A 1 125 ? -15.023 5.196 28.735 1.00 92.38 125 LEU A N 1
ATOM 952 C CA . LEU A 1 125 ? -15.069 6.425 29.528 1.00 92.38 125 LEU A CA 1
ATOM 953 C C . LEU A 1 125 ? -15.970 6.244 30.758 1.00 92.38 125 LEU A C 1
ATOM 955 O O . LEU A 1 125 ? -16.894 5.435 30.744 1.00 92.38 125 LEU A O 1
ATOM 959 N N . ASN A 1 126 ? -15.741 7.020 31.819 1.00 91.69 126 ASN A N 1
ATOM 960 C CA . ASN A 1 126 ? -16.673 7.085 32.946 1.00 91.69 126 ASN A CA 1
ATOM 961 C C . ASN A 1 126 ? -17.935 7.897 32.598 1.00 91.69 126 ASN A C 1
ATOM 963 O O . ASN A 1 126 ? -17.913 8.800 31.757 1.00 91.69 126 ASN A O 1
ATOM 967 N N . PHE A 1 127 ? -19.030 7.617 33.303 1.00 91.62 127 PHE A N 1
ATOM 968 C CA . PHE A 1 127 ? -20.327 8.221 33.002 1.00 91.62 127 PHE A CA 1
ATOM 969 C C . PHE A 1 127 ? -20.373 9.743 33.198 1.00 91.62 127 PHE A C 1
ATOM 971 O O . PHE A 1 127 ? -20.955 10.441 32.371 1.00 91.62 127 PHE A O 1
ATOM 978 N N . ASN A 1 128 ? -19.701 10.278 34.223 1.00 90.75 128 ASN A N 1
ATOM 979 C CA . ASN A 1 128 ? -19.661 11.726 34.468 1.00 90.75 128 ASN A CA 1
ATOM 980 C C . ASN A 1 128 ? -19.069 12.485 33.275 1.00 90.75 128 ASN A C 1
ATOM 982 O O . ASN A 1 128 ? -19.602 13.511 32.864 1.00 90.75 128 ASN A O 1
ATOM 986 N N . ASN A 1 129 ? -17.985 11.969 32.694 1.00 91.69 129 ASN A N 1
ATOM 987 C CA . ASN A 1 129 ? -17.374 12.569 31.515 1.00 91.69 129 ASN A CA 1
ATOM 988 C C . ASN A 1 129 ? -18.253 12.371 30.276 1.00 91.69 129 ASN A C 1
ATOM 990 O O . ASN A 1 129 ? -18.423 13.315 29.508 1.00 91.69 129 ASN A O 1
ATOM 994 N N . PHE A 1 130 ? -18.862 11.192 30.106 1.00 92.06 130 PHE A N 1
ATOM 995 C CA . PHE A 1 130 ? -19.791 10.928 29.002 1.00 92.06 130 PHE A CA 1
ATOM 996 C C . PHE A 1 130 ? -20.936 11.948 28.950 1.00 92.06 130 PHE A C 1
ATOM 998 O O . PHE A 1 130 ? -21.255 12.458 27.880 1.00 92.06 130 PHE A O 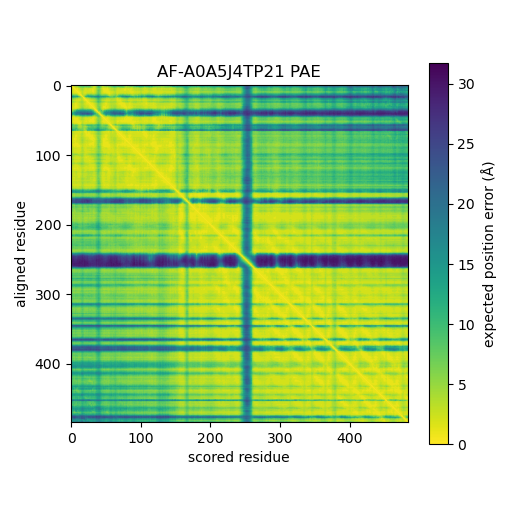1
ATOM 1005 N N . GLN A 1 131 ? -21.496 12.324 30.103 1.00 89.25 131 GLN A N 1
ATOM 1006 C CA . GLN A 1 131 ? -22.578 13.311 30.195 1.00 89.25 131 GLN A CA 1
ATOM 1007 C C . GLN A 1 131 ? -22.191 14.719 29.713 1.00 89.25 131 GLN A C 1
ATOM 1009 O O . GLN A 1 131 ? -23.074 15.541 29.473 1.00 89.25 131 GLN A O 1
ATOM 1014 N N . THR A 1 132 ? -20.893 15.006 29.580 1.00 89.81 132 THR A N 1
ATOM 1015 C CA . THR A 1 132 ? -20.383 16.295 29.084 1.00 89.81 132 THR A CA 1
ATOM 1016 C C . THR A 1 132 ? -20.124 16.313 27.578 1.00 89.81 132 THR A C 1
ATOM 1018 O O . THR A 1 132 ? -19.927 17.390 27.017 1.00 89.81 132 THR A O 1
ATOM 1021 N N . LEU A 1 133 ? -20.122 15.148 26.921 1.00 89.94 133 LEU A N 1
ATOM 1022 C CA . LEU A 1 133 ? -19.801 15.012 25.501 1.00 89.94 133 LEU A CA 1
ATOM 1023 C C . LEU A 1 133 ? -20.966 15.445 24.619 1.00 89.94 133 LEU A C 1
ATOM 1025 O O . LEU A 1 133 ? -22.116 15.152 24.927 1.00 89.94 133 LEU A O 1
ATOM 1029 N N . THR A 1 134 ? -20.696 16.071 23.475 1.00 89.25 134 THR A N 1
ATOM 1030 C CA . THR A 1 134 ? -21.714 16.245 22.427 1.00 89.25 134 THR A CA 1
ATOM 1031 C C . THR A 1 134 ? -21.954 14.928 21.673 1.00 89.25 134 THR A C 1
ATOM 1033 O O . THR A 1 134 ? -21.130 14.018 21.732 1.00 89.25 134 THR A O 1
ATOM 1036 N N . LEU A 1 135 ? -23.050 14.806 20.909 1.00 86.50 135 LEU A N 1
ATOM 1037 C CA . LEU A 1 135 ? -23.262 13.622 20.054 1.00 86.50 135 LEU A CA 1
ATOM 1038 C C . LEU A 1 135 ? -22.139 13.431 19.023 1.00 86.50 135 LEU A C 1
ATOM 1040 O O . LEU A 1 135 ? -21.806 12.293 18.696 1.00 86.50 135 LEU A O 1
ATOM 1044 N N . SER A 1 136 ? -21.537 14.525 18.551 1.00 85.62 136 SER A N 1
ATOM 1045 C CA . SER A 1 136 ? -20.370 14.482 17.667 1.00 85.62 136 SER A CA 1
ATOM 1046 C C . SER A 1 136 ? -19.135 13.937 18.387 1.00 85.62 1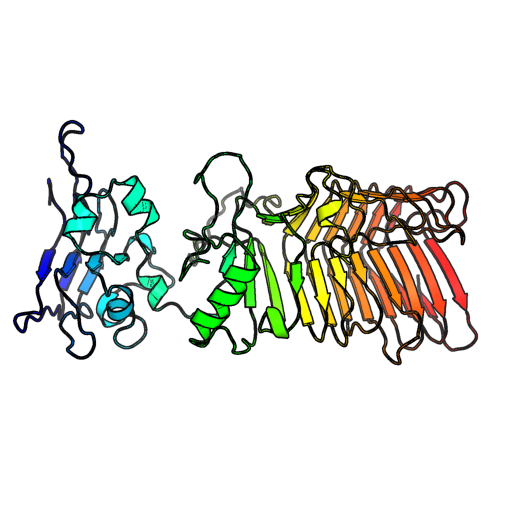36 SER A C 1
ATOM 1048 O O . SER A 1 136 ? -18.424 13.104 17.834 1.00 85.62 136 SER A O 1
ATOM 1050 N N . ASP A 1 137 ? -18.899 14.341 19.638 1.00 88.00 137 ASP A N 1
ATOM 1051 C CA . ASP A 1 137 ? -17.792 13.793 20.430 1.00 88.00 137 ASP A CA 1
ATOM 1052 C C . ASP A 1 137 ? -18.003 12.304 20.732 1.00 88.00 137 ASP A C 1
ATOM 1054 O O . ASP A 1 137 ? -17.054 11.524 20.686 1.00 88.00 137 ASP A O 1
ATOM 1058 N N . ILE A 1 138 ? -19.251 11.896 20.996 1.00 90.50 138 ILE A N 1
ATOM 1059 C CA . ILE A 1 138 ? -19.611 10.488 21.205 1.00 90.50 138 ILE A CA 1
ATOM 1060 C C . ILE A 1 138 ? -19.372 9.680 19.929 1.00 90.50 138 ILE A C 1
ATOM 1062 O O . ILE A 1 138 ? -18.782 8.607 20.010 1.00 90.50 138 ILE A O 1
ATOM 1066 N N . LEU A 1 139 ? -19.776 10.188 18.760 1.00 86.75 139 LEU A N 1
ATOM 1067 C CA . LEU A 1 139 ? -19.515 9.539 17.472 1.00 86.75 139 LEU A CA 1
ATOM 1068 C C . LEU A 1 139 ? -18.016 9.269 17.266 1.00 86.75 139 LEU A C 1
ATOM 1070 O O . LEU A 1 139 ? -17.657 8.191 16.806 1.00 86.75 139 LEU A O 1
ATOM 1074 N N . ASN A 1 140 ? -17.158 10.213 17.658 1.00 83.31 140 ASN A N 1
ATOM 1075 C CA . ASN A 1 140 ? -15.705 10.106 17.498 1.00 83.31 140 ASN A CA 1
ATOM 1076 C C . ASN A 1 140 ? -15.030 9.194 18.539 1.00 83.31 140 ASN A C 1
ATOM 1078 O O . ASN A 1 140 ? -13.921 8.712 18.315 1.00 83.31 140 ASN A O 1
ATOM 1082 N N . GLN A 1 141 ? -15.657 8.984 19.699 1.00 87.88 141 GLN A N 1
ATOM 1083 C CA . GLN A 1 141 ? -15.066 8.226 20.808 1.00 87.88 141 GLN A CA 1
ATOM 1084 C C . GLN A 1 141 ? -15.663 6.826 20.987 1.00 87.88 141 GLN A C 1
ATOM 1086 O O . GLN A 1 141 ? -15.007 5.967 21.586 1.00 87.88 141 GLN A O 1
ATOM 1091 N N . LYS A 1 142 ? -16.884 6.581 20.491 1.00 92.12 142 LYS A N 1
ATOM 1092 C CA . LYS A 1 142 ? -17.519 5.261 20.559 1.00 92.12 142 LYS A CA 1
ATOM 1093 C C . LYS A 1 142 ? -16.687 4.224 19.809 1.00 92.12 142 LYS A C 1
ATOM 1095 O O . LYS A 1 142 ? -15.958 4.537 18.870 1.00 92.12 142 LYS A O 1
ATOM 1100 N N . LYS A 1 143 ? -16.844 2.970 20.207 1.00 93.31 143 LYS A N 1
ATOM 1101 C CA . LYS A 1 143 ? -16.231 1.800 19.587 1.00 93.31 143 LYS A CA 1
ATOM 1102 C C . LYS A 1 143 ? -17.308 0.747 19.366 1.00 93.31 143 LYS A C 1
ATOM 1104 O O . LYS A 1 143 ? -18.167 0.554 20.230 1.00 93.31 143 LYS A O 1
ATOM 1109 N N . TYR A 1 144 ? -17.237 0.052 18.237 1.00 94.25 144 TYR A N 1
ATOM 1110 C CA . TYR A 1 144 ? -17.908 -1.237 18.094 1.00 94.25 144 TYR A CA 1
ATOM 1111 C C . TYR A 1 144 ? -17.224 -2.240 19.020 1.00 94.25 144 TYR A C 1
ATOM 1113 O O . TYR A 1 144 ? -15.992 -2.280 19.097 1.00 94.25 144 TYR A O 1
ATOM 1121 N N . LEU A 1 145 ? -18.011 -2.995 19.784 1.00 95.31 145 LEU A N 1
ATOM 1122 C CA . LEU A 1 145 ? -17.459 -3.869 20.823 1.00 95.31 145 LEU A CA 1
ATOM 1123 C C . LEU A 1 145 ? -16.724 -5.076 20.229 1.00 95.31 145 LEU A C 1
ATOM 1125 O O . LEU A 1 145 ? -15.739 -5.548 20.802 1.00 95.31 145 LEU A O 1
ATOM 1129 N N . ASP A 1 146 ? -17.148 -5.524 19.049 1.00 91.25 146 ASP A N 1
ATOM 1130 C CA . ASP A 1 146 ? -16.567 -6.671 18.353 1.00 91.25 146 ASP A CA 1
ATOM 1131 C C . ASP A 1 146 ? -15.099 -6.490 17.958 1.00 91.25 146 ASP A C 1
ATOM 1133 O O . ASP A 1 146 ? -14.332 -7.456 17.906 1.00 91.25 146 ASP A O 1
ATOM 1137 N N . ARG A 1 147 ? -14.654 -5.238 17.831 1.00 89.75 147 ARG A N 1
ATOM 1138 C CA . ARG A 1 147 ? -13.253 -4.851 17.628 1.00 89.75 147 ARG A CA 1
ATOM 1139 C C . ARG A 1 147 ? -12.309 -5.452 18.671 1.00 89.75 147 ARG A C 1
ATOM 1141 O O . ARG A 1 147 ? -11.125 -5.654 18.392 1.00 89.75 147 ARG A O 1
ATOM 1148 N N . TYR A 1 148 ? -12.807 -5.749 19.872 1.00 90.31 148 TYR A N 1
ATOM 1149 C CA . TYR A 1 148 ? -12.010 -6.303 20.965 1.00 90.31 148 TYR A CA 1
ATOM 1150 C C . TYR A 1 148 ? -11.871 -7.830 20.936 1.00 90.31 148 TYR A C 1
ATOM 1152 O O . TYR A 1 148 ? -10.958 -8.343 21.590 1.00 90.31 148 TYR A O 1
ATOM 1160 N N . TRP A 1 149 ? -12.714 -8.542 20.179 1.00 90.19 149 TRP A N 1
ATOM 1161 C CA . TRP A 1 149 ? -12.660 -10.002 20.048 1.00 90.19 149 TRP A CA 1
ATOM 1162 C C . TRP A 1 149 ? -12.468 -10.523 18.619 1.00 90.19 149 TRP A C 1
ATOM 1164 O O . TRP A 1 149 ? -12.173 -11.707 18.456 1.00 90.19 149 TRP A O 1
ATOM 1174 N N . LYS A 1 150 ? -12.557 -9.670 17.591 1.00 85.06 150 LYS A N 1
ATOM 1175 C CA . LYS A 1 150 ? -12.217 -10.025 16.204 1.00 85.06 150 LYS A CA 1
ATOM 1176 C C . LYS A 1 150 ? -10.792 -10.579 16.081 1.00 85.06 150 LYS A C 1
ATOM 1178 O O . LYS A 1 150 ? -9.857 -10.123 16.749 1.00 85.06 150 LYS A O 1
ATOM 1183 N N . VAL A 1 151 ? -10.618 -11.553 15.184 1.00 76.62 151 VAL A N 1
ATOM 1184 C CA . VAL A 1 151 ? -9.326 -12.201 14.915 1.00 76.62 151 VAL A CA 1
ATOM 1185 C C . VAL A 1 151 ? -8.397 -11.232 14.185 1.00 76.62 151 VAL A C 1
ATOM 1187 O O . VAL A 1 151 ? -8.582 -10.917 13.014 1.00 76.62 151 VAL A O 1
ATOM 1190 N N . GLN A 1 152 ? -7.363 -10.771 14.886 1.00 71.31 152 GLN A N 1
ATOM 1191 C CA . GLN A 1 152 ? -6.537 -9.640 14.448 1.00 71.31 152 GLN A CA 1
ATOM 1192 C C . GLN A 1 152 ? -5.667 -9.941 13.212 1.00 71.31 152 GLN A C 1
ATOM 1194 O O . GLN A 1 152 ? -5.345 -9.033 12.455 1.00 71.31 152 GLN A O 1
ATOM 1199 N N . THR A 1 153 ? -5.300 -11.205 12.972 1.00 62.16 153 THR A N 1
ATOM 1200 C CA . THR A 1 153 ? -4.414 -11.604 11.857 1.00 62.16 153 THR A CA 1
ATOM 1201 C C . THR A 1 153 ? -5.063 -11.497 10.478 1.00 62.16 153 THR A C 1
ATOM 1203 O O . THR A 1 153 ? -4.367 -11.529 9.463 1.00 62.16 153 THR A O 1
ATOM 1206 N N . GLU A 1 154 ? -6.390 -11.399 10.421 1.00 73.00 154 GLU A N 1
ATOM 1207 C CA . GLU A 1 154 ? -7.138 -11.304 9.165 1.00 73.00 154 GLU A CA 1
ATOM 1208 C C . GLU A 1 154 ? -7.470 -9.857 8.789 1.00 73.00 154 GLU A C 1
ATOM 1210 O O . GLU A 1 154 ? -7.785 -9.587 7.628 1.00 73.00 154 GLU A O 1
ATOM 1215 N N . LEU A 1 155 ? -7.329 -8.929 9.740 1.00 83.31 155 LEU A N 1
ATOM 1216 C CA . LEU A 1 155 ? -7.718 -7.534 9.586 1.00 83.31 155 LEU A CA 1
ATOM 1217 C C . LEU A 1 155 ? -6.763 -6.752 8.674 1.00 83.31 155 LEU A C 1
ATOM 1219 O O . LEU A 1 155 ? -5.584 -7.073 8.500 1.00 83.31 155 LEU A O 1
ATOM 1223 N N . ILE A 1 156 ? -7.312 -5.684 8.106 1.00 90.19 156 ILE A N 1
ATOM 1224 C CA . ILE A 1 156 ? -6.602 -4.667 7.337 1.00 90.19 156 ILE A CA 1
ATOM 1225 C C . ILE A 1 156 ? -6.532 -3.423 8.222 1.00 90.19 156 ILE A C 1
ATOM 1227 O O . ILE A 1 156 ? -7.563 -2.985 8.727 1.00 90.19 156 ILE A O 1
ATOM 1231 N N . TRP A 1 157 ? -5.337 -2.858 8.410 1.00 94.00 157 TRP A N 1
ATOM 1232 C CA . TRP A 1 157 ? -5.176 -1.613 9.162 1.00 94.00 157 TRP A CA 1
ATOM 1233 C C . TRP A 1 157 ? -5.363 -0.411 8.247 1.00 94.00 157 TRP A C 1
ATOM 1235 O O . TRP A 1 157 ? -4.583 -0.188 7.321 1.00 94.00 157 TRP A O 1
ATOM 1245 N N . HIS A 1 158 ? -6.410 0.357 8.501 1.00 93.88 158 HIS A N 1
ATOM 1246 C CA . HIS A 1 158 ? -6.812 1.477 7.672 1.00 93.88 158 HIS A CA 1
ATOM 1247 C C . HIS A 1 158 ? -5.981 2.727 7.955 1.00 93.88 158 HIS A C 1
ATOM 1249 O O . HIS A 1 158 ? -5.767 3.102 9.109 1.00 93.88 158 HIS A O 1
ATOM 1255 N N . ILE A 1 159 ? -5.557 3.396 6.886 1.00 95.38 159 ILE A N 1
ATOM 1256 C CA . ILE A 1 159 ? -4.942 4.722 6.923 1.00 95.38 159 ILE A CA 1
ATOM 1257 C C . ILE A 1 159 ? -5.798 5.718 6.150 1.00 95.38 159 ILE A C 1
ATOM 1259 O O . ILE A 1 159 ? -6.503 5.343 5.207 1.00 95.38 159 ILE A O 1
ATOM 1263 N N . LEU A 1 160 ? -5.748 6.981 6.557 1.00 92.31 160 LEU A N 1
ATOM 1264 C CA . LEU A 1 160 ? -6.467 8.073 5.910 1.00 92.31 160 LEU A CA 1
ATOM 1265 C C . LEU A 1 160 ? -5.759 9.387 6.227 1.00 92.31 160 LEU A C 1
ATOM 1267 O O . LEU A 1 160 ? -5.559 9.707 7.397 1.00 92.31 160 LEU A O 1
ATOM 1271 N N . TYR A 1 161 ? -5.387 10.149 5.206 1.00 92.19 161 TYR A N 1
ATOM 1272 C CA . TYR A 1 161 ? -4.810 11.474 5.404 1.00 92.19 161 TYR A CA 1
ATOM 1273 C C . TYR A 1 161 ? -4.990 12.334 4.153 1.00 92.19 161 TYR A C 1
ATOM 1275 O O . TYR A 1 161 ? -4.680 11.883 3.053 1.00 92.19 161 TYR A O 1
ATOM 1283 N N . GLN A 1 162 ? -5.475 13.562 4.331 1.00 87.62 162 GLN A N 1
ATOM 1284 C CA . GLN A 1 162 ? -5.640 14.570 3.281 1.00 87.62 162 GLN A CA 1
ATOM 1285 C C . GLN A 1 162 ? -5.371 15.953 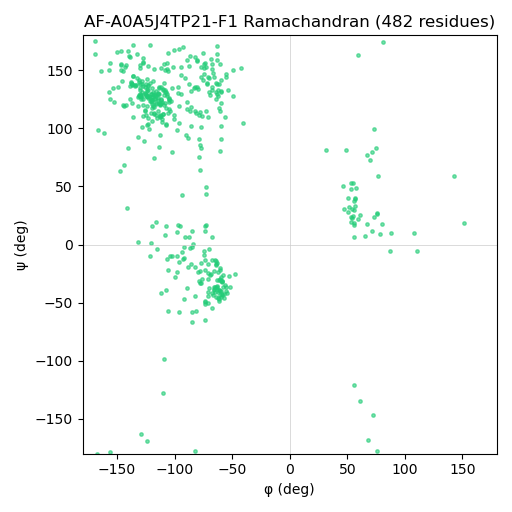3.872 1.00 87.62 162 GLN A C 1
ATOM 1287 O O . GLN A 1 162 ? -6.092 16.352 4.778 1.00 87.62 162 GLN A O 1
ATOM 1292 N N . ASP A 1 163 ? -4.390 16.699 3.376 1.00 76.44 163 ASP A N 1
ATOM 1293 C CA . ASP A 1 163 ? -4.101 18.065 3.817 1.00 76.44 163 ASP A CA 1
ATOM 1294 C C . ASP A 1 163 ? -5.091 19.066 3.185 1.00 76.44 163 ASP A C 1
ATOM 1296 O O . ASP A 1 163 ? -4.789 19.785 2.233 1.00 76.44 163 ASP A O 1
ATOM 1300 N N . ASP A 1 164 ? -6.328 19.088 3.693 1.00 66.94 164 ASP A N 1
ATOM 1301 C CA . ASP A 1 164 ? -7.412 19.975 3.237 1.00 66.94 164 ASP A CA 1
ATOM 1302 C C . ASP A 1 164 ? -7.425 21.346 3.952 1.00 66.94 164 ASP A C 1
ATOM 1304 O O . ASP A 1 164 ? -8.350 22.148 3.780 1.00 66.94 164 ASP A O 1
ATOM 1308 N N . GLY A 1 165 ? -6.409 21.629 4.777 1.00 57.97 165 GLY A N 1
ATOM 1309 C CA . GLY A 1 165 ? -6.316 22.851 5.578 1.00 57.97 165 GLY A CA 1
ATOM 1310 C C . GLY A 1 165 ? -7.400 22.997 6.658 1.00 57.97 165 GLY A C 1
ATOM 1311 O O . GLY A 1 165 ? -7.472 24.053 7.294 1.00 57.97 165 GLY A O 1
ATOM 1312 N N . SER A 1 166 ? -8.225 21.970 6.891 1.00 53.59 166 SER A N 1
ATOM 1313 C CA . SER A 1 166 ? -9.302 21.965 7.881 1.00 53.59 166 SER A CA 1
ATOM 1314 C C . SER A 1 166 ? -8.947 21.018 9.036 1.00 53.59 166 SER A C 1
ATOM 1316 O O . SER A 1 166 ? -8.888 19.804 8.861 1.00 53.59 166 SER A O 1
ATOM 1318 N N . PRO A 1 167 ? -8.707 21.526 10.260 1.00 47.81 167 PRO A N 1
ATOM 1319 C CA . PRO A 1 167 ? -8.434 20.664 11.403 1.00 47.81 167 PRO A CA 1
ATOM 1320 C C . PRO A 1 167 ? -9.616 19.718 11.675 1.00 47.81 167 PRO A C 1
ATOM 1322 O O . PRO A 1 167 ? -10.692 20.167 12.069 1.00 47.81 167 PRO A O 1
ATOM 1325 N N . GLY A 1 168 ? -9.404 18.410 11.517 1.00 52.59 168 GLY A N 1
ATOM 1326 C CA . GLY A 1 168 ? -10.302 17.371 12.031 1.00 52.59 168 GLY A CA 1
ATOM 1327 C C . GLY A 1 168 ? -11.467 16.932 11.136 1.00 52.59 168 GLY A C 1
ATOM 1328 O O . GLY A 1 168 ? -12.307 16.171 11.615 1.00 52.59 168 GLY A O 1
ATOM 1329 N N . SER A 1 169 ? -11.549 17.335 9.863 1.00 49.50 169 SER A N 1
ATOM 1330 C CA . SER A 1 169 ? -12.541 16.765 8.935 1.00 49.50 169 SER A CA 1
ATOM 1331 C C . SER A 1 169 ? -11.988 15.545 8.201 1.00 49.50 169 SER A C 1
ATOM 1333 O O . SER A 1 169 ? -11.358 15.662 7.161 1.00 49.50 169 SER A O 1
ATOM 1335 N N . GLY A 1 170 ? -12.252 14.349 8.733 1.00 63.56 170 GLY A N 1
ATOM 1336 C CA . GLY A 1 170 ? -12.092 13.100 7.978 1.00 63.56 170 GLY A CA 1
ATOM 1337 C C . GLY A 1 170 ? -10.652 12.642 7.730 1.00 63.56 170 GLY A C 1
ATOM 1338 O O . GLY A 1 170 ? -10.430 11.890 6.792 1.00 63.56 170 GLY A O 1
ATOM 1339 N N . GLN A 1 171 ? -9.682 13.059 8.548 1.00 82.31 171 GLN A N 1
ATOM 1340 C CA . GLN A 1 171 ? -8.335 12.476 8.560 1.00 82.31 171 GLN A CA 1
ATOM 1341 C C . GLN A 1 171 ? -8.233 11.378 9.626 1.00 82.31 171 GLN A C 1
ATOM 1343 O O . GLN A 1 171 ? -8.927 11.417 10.643 1.00 82.31 171 GLN A O 1
ATOM 1348 N N . GLY A 1 172 ? -7.338 10.416 9.413 1.00 88.25 172 GLY A N 1
ATOM 1349 C CA . GLY A 1 172 ? -6.937 9.471 10.446 1.00 88.25 172 GLY A CA 1
ATOM 1350 C C . GLY A 1 172 ? -6.146 10.147 11.562 1.00 88.25 172 GLY A C 1
ATOM 1351 O O . GLY A 1 172 ? -5.581 11.227 11.389 1.00 88.25 172 GLY A O 1
ATOM 1352 N N . ILE A 1 173 ? -6.094 9.497 12.722 1.00 90.56 173 ILE A N 1
ATOM 1353 C CA . ILE A 1 173 ? -5.413 10.005 13.916 1.00 90.56 173 ILE A CA 1
ATOM 1354 C C . ILE A 1 173 ? -4.428 8.942 14.398 1.00 90.56 173 ILE A C 1
ATOM 1356 O O . ILE A 1 173 ? -4.781 7.780 14.580 1.00 90.56 173 ILE A O 1
ATOM 1360 N N . ASN A 1 174 ? -3.176 9.340 14.632 1.00 93.44 174 ASN A N 1
ATOM 1361 C CA . ASN A 1 174 ? -2.174 8.467 15.246 1.00 93.44 174 ASN A CA 1
ATOM 1362 C C . ASN A 1 174 ? -2.422 8.368 16.753 1.00 93.44 174 ASN A C 1
ATOM 1364 O O . ASN A 1 174 ? -1.825 9.093 17.551 1.00 93.44 174 ASN A O 1
ATOM 1368 N N . GLN A 1 175 ? -3.331 7.475 17.122 1.00 91.12 175 GLN A N 1
ATOM 1369 C CA . GLN A 1 175 ? -3.686 7.168 18.498 1.00 91.12 175 GLN A CA 1
ATOM 1370 C C . GLN A 1 175 ? -3.661 5.664 18.736 1.00 91.12 175 GLN A C 1
ATOM 1372 O O . GLN A 1 175 ? -3.866 4.876 17.814 1.00 91.12 175 GLN A O 1
ATOM 1377 N N . LEU A 1 176 ? -3.451 5.277 19.993 1.00 89.19 176 LEU A N 1
ATOM 1378 C CA . LEU A 1 176 ? -3.474 3.877 20.387 1.00 89.19 176 LEU A CA 1
ATOM 1379 C C . LEU A 1 176 ? -4.788 3.231 19.924 1.00 89.19 176 LEU A C 1
ATOM 1381 O O . LEU A 1 176 ? -5.867 3.766 20.166 1.00 89.19 176 LEU A O 1
ATOM 1385 N N . GLU A 1 177 ? -4.686 2.057 19.313 1.00 87.69 177 GLU A N 1
ATOM 1386 C CA . GLU A 1 177 ? -5.790 1.277 18.754 1.00 87.69 177 GLU A CA 1
ATOM 1387 C C . GLU A 1 177 ? -6.443 1.821 17.473 1.00 87.69 177 GLU A C 1
ATOM 1389 O O . GLU A 1 177 ? -7.475 1.273 17.065 1.00 87.69 177 GLU A O 1
ATOM 1394 N N . CYS A 1 178 ? -5.843 2.818 16.811 1.00 91.50 178 CYS A N 1
ATOM 1395 C CA . CYS A 1 178 ? -6.251 3.210 15.461 1.00 91.50 178 CYS A CA 1
ATOM 1396 C C . CYS A 1 178 ? -6.021 2.079 14.444 1.00 91.50 178 CYS A C 1
ATOM 1398 O O . CYS A 1 178 ? -5.372 1.062 14.715 1.00 91.50 178 CYS A O 1
ATOM 1400 N N . GLY A 1 179 ? -6.548 2.288 13.241 1.00 91.19 179 GLY A N 1
ATOM 1401 C CA . GLY A 1 179 ? -6.413 1.387 12.101 1.00 91.19 179 GLY A CA 1
ATOM 1402 C C . GLY A 1 179 ? -7.689 0.644 11.748 1.00 91.19 179 GLY A C 1
ATOM 1403 O O . GLY A 1 179 ? -7.665 -0.262 10.923 1.00 91.19 179 GLY A O 1
ATOM 1404 N N . TRP A 1 180 ? -8.810 1.026 12.343 1.00 89.06 180 TRP A N 1
ATOM 1405 C CA . TRP A 1 180 ? -10.114 0.525 11.934 1.00 89.06 180 TRP A CA 1
ATOM 1406 C C . TRP A 1 180 ? -10.689 1.417 10.846 1.00 89.06 180 TRP A C 1
ATOM 1408 O O . TRP A 1 180 ? -10.274 2.563 10.699 1.00 89.06 180 TRP A O 1
ATOM 1418 N N . TYR A 1 181 ? -11.637 0.906 10.065 1.00 85.25 181 TYR A N 1
ATOM 1419 C CA . TYR A 1 181 ? -12.190 1.667 8.943 1.00 85.25 181 TYR A CA 1
ATOM 1420 C C . TYR A 1 181 ? -12.876 2.974 9.397 1.00 85.25 181 TYR A C 1
ATOM 1422 O O . TYR A 1 181 ? -12.872 3.956 8.659 1.00 85.25 181 TYR A O 1
ATOM 1430 N N . ASP A 1 182 ? -13.447 2.981 10.605 1.00 82.88 182 ASP A N 1
ATOM 1431 C CA . ASP A 1 182 ? -14.117 4.108 11.265 1.00 82.88 182 ASP A CA 1
ATOM 1432 C C . ASP A 1 182 ? -13.184 4.919 12.185 1.00 82.88 182 ASP A C 1
ATOM 1434 O O . ASP A 1 182 ? -13.577 5.954 12.716 1.00 82.88 182 ASP A O 1
ATOM 1438 N N . ASP A 1 183 ? -11.954 4.446 12.383 1.00 87.81 183 ASP A N 1
ATOM 1439 C CA . ASP A 1 183 ? -10.928 5.035 13.248 1.00 87.81 183 ASP A CA 1
ATOM 1440 C C . ASP A 1 183 ? -9.537 4.773 12.637 1.00 87.81 183 ASP A C 1
ATOM 1442 O O . ASP A 1 183 ? -8.743 3.998 13.191 1.00 87.81 183 ASP A O 1
ATOM 1446 N N . PRO A 1 184 ? -9.262 5.311 11.431 1.00 91.81 184 PRO A N 1
ATOM 1447 C CA . PRO A 1 184 ? -8.037 5.019 10.700 1.00 91.81 184 PRO A CA 1
ATOM 1448 C C . PRO A 1 184 ? -6.829 5.704 11.340 1.00 91.81 184 PRO A C 1
ATOM 1450 O O . PRO A 1 184 ? -6.934 6.764 11.959 1.00 91.81 184 PRO A O 1
ATOM 1453 N N . CYS A 1 185 ? -5.650 5.118 11.151 1.00 95.19 185 CYS A N 1
ATOM 1454 C CA . CYS A 1 185 ? -4.400 5.766 11.530 1.00 95.19 185 CYS A CA 1
ATOM 1455 C C . CYS A 1 185 ? -4.047 6.892 10.548 1.00 95.19 185 CYS A C 1
ATOM 1457 O O . CYS A 1 185 ? -4.392 6.846 9.365 1.00 95.19 185 CYS A O 1
ATOM 1459 N N . MET A 1 186 ? -3.316 7.896 11.031 1.00 94.38 186 MET A N 1
ATOM 1460 C CA . MET A 1 186 ? -2.884 9.028 10.208 1.00 94.38 186 MET A CA 1
ATOM 1461 C C . MET A 1 186 ? -1.703 8.671 9.304 1.00 94.38 186 MET A C 1
ATOM 1463 O O . MET A 1 186 ? -1.601 9.216 8.215 1.00 94.38 186 MET A O 1
ATOM 1467 N N . THR A 1 187 ? -0.792 7.788 9.739 1.00 95.62 187 THR A N 1
ATOM 1468 C CA . THR A 1 187 ? 0.412 7.438 8.964 1.00 95.62 187 THR A CA 1
ATOM 1469 C C . THR A 1 187 ? 0.631 5.934 8.825 1.00 95.62 187 THR A C 1
ATOM 1471 O O . THR A 1 187 ? 0.259 5.148 9.701 1.00 95.62 187 THR A O 1
ATOM 1474 N N . ILE A 1 188 ? 1.295 5.536 7.733 1.00 96.88 188 ILE A N 1
ATOM 1475 C CA . ILE A 1 188 ? 1.690 4.144 7.468 1.00 96.88 188 ILE A CA 1
ATOM 1476 C C . ILE A 1 188 ? 2.559 3.596 8.609 1.00 96.88 188 ILE A C 1
ATOM 1478 O O . ILE A 1 188 ? 2.306 2.502 9.102 1.00 96.88 188 ILE A O 1
ATOM 1482 N N . GLU A 1 189 ? 3.559 4.342 9.076 1.00 96.38 189 GLU A N 1
ATOM 1483 C CA . GLU A 1 189 ? 4.498 3.890 10.113 1.00 96.38 189 GLU A CA 1
ATOM 1484 C C . GLU A 1 189 ? 3.816 3.651 11.460 1.00 96.38 189 GLU A C 1
ATOM 1486 O O . GLU A 1 189 ? 4.160 2.709 12.185 1.00 96.38 189 GLU A O 1
ATOM 1491 N N . TYR A 1 190 ? 2.832 4.489 11.794 1.00 96.31 190 TYR A N 1
ATOM 1492 C CA . TYR A 1 190 ? 2.064 4.317 13.016 1.00 96.31 190 TYR A CA 1
ATOM 1493 C C . TYR A 1 190 ? 1.145 3.102 12.903 1.00 96.31 190 TYR A C 1
ATOM 1495 O O . TYR A 1 190 ? 1.150 2.258 13.794 1.00 96.31 190 TYR A O 1
ATOM 1503 N N . ALA A 1 191 ? 0.457 2.936 11.768 1.00 96.69 191 ALA A N 1
ATOM 1504 C CA . ALA A 1 191 ? -0.341 1.742 11.502 1.00 96.69 191 ALA A CA 1
ATOM 1505 C C . ALA A 1 191 ? 0.503 0.457 11.577 1.00 96.69 191 ALA A C 1
ATOM 1507 O O . ALA A 1 191 ? 0.101 -0.515 12.212 1.00 96.69 191 ALA A O 1
ATOM 1508 N N . LEU A 1 192 ? 1.719 0.454 11.018 1.00 96.62 192 LEU A N 1
ATOM 1509 C CA . LEU A 1 192 ? 2.647 -0.674 11.142 1.00 96.62 192 LEU A CA 1
ATOM 1510 C C . LEU A 1 192 ? 2.994 -0.972 12.608 1.00 96.62 192 LEU A C 1
ATOM 1512 O O . LEU A 1 192 ? 3.072 -2.144 12.983 1.00 96.62 192 LEU A O 1
ATOM 1516 N N . SER A 1 193 ? 3.191 0.055 13.436 1.00 95.50 193 SER A N 1
ATOM 1517 C CA . SER A 1 193 ? 3.469 -0.107 14.869 1.00 95.50 193 SER A CA 1
ATOM 1518 C C . SER A 1 193 ? 2.261 -0.681 15.618 1.00 95.50 193 SER A C 1
ATOM 1520 O O . SER A 1 193 ? 2.419 -1.636 16.383 1.00 95.50 193 SER A O 1
ATOM 1522 N N . GLU A 1 194 ? 1.056 -0.181 15.329 1.00 94.81 194 GLU A N 1
ATOM 1523 C CA . GLU A 1 194 ? -0.199 -0.673 15.907 1.00 94.81 194 GLU A CA 1
ATOM 1524 C C . GLU A 1 194 ? -0.455 -2.142 15.566 1.00 94.81 194 GLU A C 1
ATOM 1526 O O . GLU A 1 194 ? -0.825 -2.908 16.452 1.00 94.81 194 GLU A O 1
ATOM 1531 N N . ILE A 1 195 ? -0.169 -2.587 14.336 1.00 94.81 195 ILE A N 1
ATOM 1532 C CA . ILE A 1 195 ? -0.300 -4.007 13.969 1.00 94.81 195 ILE A CA 1
ATOM 1533 C C . ILE A 1 195 ? 0.605 -4.893 14.842 1.00 94.81 195 ILE A C 1
ATOM 1535 O O . ILE A 1 195 ? 0.161 -5.929 15.338 1.00 94.81 195 ILE A O 1
ATOM 1539 N N . SER A 1 196 ? 1.870 -4.502 15.056 1.00 94.75 196 SER A N 1
ATOM 1540 C CA . SER A 1 196 ? 2.776 -5.262 15.938 1.00 94.75 196 SER A CA 1
ATOM 1541 C C . SER A 1 196 ? 2.256 -5.300 17.371 1.00 94.75 196 SER A C 1
ATOM 1543 O O . SER A 1 196 ? 2.203 -6.373 17.971 1.00 94.75 196 SER A O 1
ATOM 1545 N N . LEU A 1 197 ? 1.817 -4.154 17.897 1.00 92.62 197 LEU A N 1
ATOM 1546 C CA . LEU A 1 197 ? 1.260 -4.072 19.242 1.00 92.62 197 LEU A CA 1
ATOM 1547 C C . LEU A 1 197 ? -0.003 -4.927 19.391 1.00 92.62 197 LEU A C 1
ATOM 1549 O O . LEU A 1 197 ? -0.187 -5.576 20.408 1.00 92.62 197 LEU A O 1
ATOM 1553 N N . LYS A 1 198 ? -0.870 -4.963 18.381 1.00 88.44 198 LYS A N 1
ATOM 1554 C CA . LYS A 1 198 ? -2.157 -5.663 18.454 1.00 88.44 198 LYS A CA 1
ATOM 1555 C C . LYS A 1 198 ? -2.046 -7.172 18.288 1.00 88.44 198 LYS A C 1
ATOM 1557 O O . LYS A 1 198 ? -2.843 -7.893 18.882 1.00 88.44 198 LYS A O 1
ATOM 1562 N N . ILE A 1 199 ? -1.090 -7.645 17.490 1.00 89.25 199 ILE A N 1
ATOM 1563 C CA . ILE A 1 199 ? -0.906 -9.080 17.234 1.00 89.25 199 ILE A CA 1
ATOM 1564 C C . ILE A 1 199 ? 0.037 -9.717 18.261 1.00 89.25 199 ILE A C 1
ATOM 1566 O O . ILE A 1 199 ? -0.194 -10.856 18.662 1.00 89.25 199 ILE A O 1
ATOM 1570 N N . MET A 1 200 ? 1.089 -9.007 18.683 1.00 90.81 200 MET A N 1
ATOM 1571 C CA . MET A 1 200 ? 2.161 -9.571 19.516 1.00 90.81 200 MET A CA 1
ATOM 1572 C C . MET A 1 200 ? 2.254 -8.965 20.921 1.00 90.81 200 MET A C 1
ATOM 1574 O O . MET A 1 200 ? 3.108 -9.400 21.689 1.00 90.81 200 MET A O 1
ATOM 1578 N N . ASP A 1 201 ? 1.441 -7.954 21.248 1.00 89.44 201 ASP A N 1
ATOM 1579 C CA . ASP A 1 201 ? 1.563 -7.141 22.471 1.00 89.44 201 ASP A CA 1
ATOM 1580 C C . ASP A 1 201 ? 2.957 -6.481 22.644 1.00 89.44 201 ASP A C 1
ATOM 1582 O O . ASP A 1 201 ? 3.318 -6.033 23.731 1.00 89.44 201 ASP A O 1
ATOM 1586 N N . ASP A 1 202 ? 3.745 -6.373 21.562 1.00 92.12 202 ASP A N 1
ATOM 1587 C CA . ASP A 1 202 ? 5.067 -5.731 21.534 1.00 92.12 202 ASP A CA 1
ATOM 1588 C C . ASP A 1 202 ? 5.382 -5.180 20.133 1.00 92.12 202 ASP A C 1
ATOM 1590 O O . ASP A 1 202 ? 5.442 -5.912 19.140 1.00 92.12 202 ASP A O 1
ATOM 1594 N N . ILE A 1 203 ? 5.651 -3.873 20.060 1.00 93.75 203 ILE A N 1
ATOM 1595 C CA . ILE A 1 203 ? 6.006 -3.167 18.821 1.00 93.75 203 ILE A CA 1
ATOM 1596 C C . ILE A 1 203 ? 7.331 -3.637 18.204 1.00 93.75 203 ILE A C 1
ATOM 1598 O O . ILE A 1 203 ? 7.597 -3.353 17.041 1.00 93.75 203 ILE A O 1
ATOM 1602 N N . ASN A 1 204 ? 8.188 -4.325 18.961 1.00 92.88 204 ASN A N 1
ATOM 1603 C CA . ASN A 1 204 ? 9.518 -4.729 18.510 1.00 92.88 204 ASN A CA 1
ATOM 1604 C C . ASN A 1 204 ? 9.550 -6.115 17.864 1.00 92.88 204 ASN A C 1
ATOM 1606 O O . ASN A 1 204 ? 10.562 -6.472 17.251 1.00 92.88 204 ASN A O 1
ATOM 1610 N N . ILE A 1 205 ? 8.469 -6.886 17.997 1.00 93.25 205 ILE A N 1
ATOM 1611 C CA . ILE A 1 205 ? 8.395 -8.260 17.514 1.00 93.25 205 ILE A CA 1
ATOM 1612 C C . ILE A 1 205 ? 7.930 -8.286 16.057 1.00 93.25 205 ILE A C 1
ATOM 1614 O O . ILE A 1 205 ? 7.025 -7.557 15.641 1.00 93.25 205 ILE A O 1
ATOM 1618 N N . ASN A 1 206 ? 8.585 -9.149 15.279 1.00 93.44 206 ASN A N 1
ATOM 1619 C CA . ASN A 1 206 ? 8.271 -9.368 13.878 1.00 93.44 206 ASN A CA 1
ATOM 1620 C C . ASN A 1 206 ? 6.914 -10.064 13.723 1.00 93.44 206 ASN A C 1
ATOM 1622 O O . ASN A 1 206 ? 6.694 -11.131 14.296 1.00 93.44 206 ASN A O 1
ATOM 1626 N N . VAL A 1 207 ? 6.044 -9.493 12.896 1.00 94.06 207 VAL A N 1
ATOM 1627 C CA . VAL A 1 207 ? 4.766 -10.087 12.503 1.00 94.06 207 VAL A CA 1
ATOM 1628 C C . VAL A 1 207 ? 4.941 -10.781 11.148 1.00 94.06 207 VAL A C 1
ATOM 1630 O O . VAL A 1 207 ? 5.529 -10.182 10.242 1.00 94.06 207 VAL A O 1
ATOM 1633 N N . PRO A 1 208 ? 4.420 -12.010 10.953 1.00 94.25 208 PRO A N 1
ATOM 1634 C CA . PRO A 1 208 ? 4.569 -12.735 9.690 1.00 94.25 208 PRO A CA 1
ATOM 1635 C C . PRO A 1 208 ? 4.068 -11.973 8.457 1.00 94.25 208 PRO A C 1
ATOM 1637 O O . PRO A 1 208 ? 4.685 -12.069 7.399 1.00 94.25 208 PRO A O 1
ATOM 1640 N N . LEU A 1 209 ? 2.978 -11.214 8.600 1.00 94.88 209 LEU A N 1
ATOM 1641 C CA . LEU A 1 209 ? 2.340 -10.439 7.540 1.00 94.88 209 LEU A CA 1
ATOM 1642 C C . LEU A 1 209 ? 1.678 -9.194 8.129 1.00 94.88 209 LEU A C 1
ATOM 1644 O O . LEU A 1 209 ? 0.969 -9.293 9.131 1.00 94.88 209 LEU A O 1
ATOM 1648 N N . LYS A 1 210 ? 1.853 -8.044 7.477 1.00 96.56 210 LYS A N 1
ATOM 1649 C CA . LYS A 1 210 ? 1.097 -6.821 7.776 1.00 96.56 210 LYS A CA 1
ATOM 1650 C C . LYS A 1 210 ? 0.298 -6.376 6.557 1.00 96.56 210 LYS A C 1
ATOM 1652 O O . LYS A 1 210 ? 0.784 -6.466 5.432 1.00 96.56 210 LYS A O 1
ATOM 1657 N N . LYS A 1 211 ? -0.925 -5.894 6.790 1.00 96.62 211 LYS A N 1
ATOM 1658 C CA . LYS A 1 211 ? -1.836 -5.394 5.753 1.00 96.62 211 LYS A CA 1
ATOM 1659 C C . LYS A 1 211 ? -2.257 -3.967 6.079 1.00 96.62 211 LYS A C 1
ATOM 1661 O O . LYS A 1 211 ? -2.753 -3.716 7.176 1.00 96.62 211 LYS A O 1
ATOM 1666 N N . ILE A 1 212 ? -2.088 -3.067 5.122 1.00 97.25 212 ILE A N 1
ATOM 1667 C CA . ILE A 1 212 ? -2.488 -1.664 5.201 1.00 97.25 212 ILE A CA 1
ATOM 1668 C C . ILE A 1 212 ? -3.560 -1.393 4.146 1.00 97.25 212 ILE A C 1
ATOM 1670 O O . ILE A 1 212 ? -3.401 -1.773 2.988 1.00 97.25 212 ILE A O 1
ATOM 1674 N N . GLY A 1 213 ? -4.648 -0.744 4.551 1.00 95.56 213 GLY A N 1
ATOM 1675 C CA . GLY A 1 213 ? -5.755 -0.350 3.685 1.00 95.56 213 GLY A CA 1
ATOM 1676 C C . GLY A 1 213 ? -5.819 1.163 3.520 1.00 95.56 213 GLY A C 1
ATOM 1677 O O . GLY A 1 213 ? -5.976 1.873 4.508 1.00 95.56 213 GLY A O 1
ATOM 1678 N N . ILE A 1 214 ? -5.753 1.672 2.291 1.00 93.62 214 ILE A N 1
ATOM 1679 C CA . ILE A 1 214 ? -6.011 3.093 2.017 1.00 93.62 214 ILE A CA 1
ATOM 1680 C C . ILE A 1 214 ? -7.521 3.331 2.025 1.00 93.62 214 ILE A C 1
ATOM 1682 O O . ILE A 1 214 ? -8.237 2.801 1.177 1.00 93.62 214 ILE A O 1
ATOM 1686 N N . SER A 1 215 ? -8.012 4.105 2.991 1.00 90.94 215 SER A N 1
ATOM 1687 C CA . SER A 1 215 ? -9.443 4.406 3.139 1.00 90.94 215 SER A CA 1
ATOM 1688 C C . SER A 1 215 ? -9.996 5.174 1.930 1.00 90.94 215 SER A C 1
ATOM 1690 O O . SER A 1 215 ? -9.237 5.733 1.145 1.00 90.94 215 SER A O 1
ATOM 1692 N N . SER A 1 216 ? -11.322 5.237 1.773 1.00 83.62 216 SER A N 1
ATOM 1693 C CA . SER A 1 216 ? -11.973 5.831 0.588 1.00 83.62 216 SER A CA 1
ATOM 1694 C C . SER A 1 216 ? -11.668 7.315 0.357 1.00 83.62 216 SER A C 1
ATOM 1696 O O . SER A 1 216 ? -11.789 7.787 -0.766 1.00 83.62 216 SER A O 1
ATOM 1698 N N . GLY A 1 217 ? -11.254 8.056 1.390 1.00 81.00 217 GLY A N 1
ATOM 1699 C CA . GLY A 1 217 ? -10.748 9.423 1.231 1.00 81.00 217 GLY A CA 1
ATOM 1700 C C . GLY A 1 217 ? -9.337 9.493 0.632 1.00 81.00 217 GLY A C 1
ATOM 1701 O O . GLY A 1 217 ? -8.852 10.573 0.347 1.00 81.00 217 GLY A O 1
ATOM 1702 N N . GLY A 1 218 ? -8.655 8.375 0.407 1.00 89.25 218 GLY A N 1
ATOM 1703 C CA . GLY A 1 218 ? -7.282 8.371 -0.081 1.00 89.25 218 GLY A CA 1
ATOM 1704 C C . GLY A 1 218 ? -6.252 8.735 0.991 1.00 89.25 218 GLY A C 1
ATOM 1705 O O . GLY A 1 218 ? -6.552 8.904 2.174 1.00 89.25 218 GLY A O 1
ATOM 1706 N N . TYR A 1 219 ? -4.996 8.794 0.575 1.00 94.38 219 TYR A N 1
ATOM 1707 C CA . TYR A 1 219 ? -3.862 9.034 1.448 1.00 94.38 219 TYR A CA 1
ATOM 1708 C C . TYR A 1 219 ? -2.833 9.917 0.748 1.00 94.38 219 TYR A C 1
ATOM 1710 O O . TYR A 1 219 ? -2.279 9.548 -0.288 1.00 94.38 219 TYR A O 1
ATOM 1718 N N . GLU A 1 220 ? -2.555 11.079 1.325 1.00 95.44 220 GLU A N 1
ATOM 1719 C CA . GLU A 1 220 ? -1.483 11.964 0.883 1.00 95.44 220 GLU A CA 1
ATOM 1720 C C . GLU A 1 220 ? -0.177 11.622 1.605 1.00 95.44 220 GLU A C 1
ATOM 1722 O O . GLU A 1 220 ? -0.048 11.745 2.825 1.00 95.44 220 GLU A O 1
ATOM 1727 N N . LEU A 1 221 ? 0.825 11.195 0.842 1.00 96.62 221 LEU A N 1
ATOM 1728 C CA . LEU A 1 221 ? 2.151 10.912 1.355 1.00 96.62 221 LEU A CA 1
ATOM 1729 C C . LEU A 1 221 ? 2.982 12.198 1.391 1.00 96.62 221 LEU A C 1
ATOM 1731 O O . LEU A 1 221 ? 3.497 12.648 0.368 1.00 96.62 221 LEU A O 1
ATOM 1735 N N . LEU A 1 222 ? 3.121 12.772 2.588 1.00 94.44 222 LEU A N 1
ATOM 1736 C CA . LEU A 1 222 ? 3.811 14.050 2.806 1.00 94.44 222 LEU A CA 1
ATOM 1737 C C . LEU A 1 222 ? 5.341 13.962 2.837 1.00 94.44 222 LEU A C 1
ATOM 1739 O O . LEU A 1 222 ? 6.014 14.978 2.671 1.00 94.44 222 LEU A O 1
ATOM 1743 N N . GLN A 1 223 ? 5.885 12.786 3.144 1.00 95.50 223 GLN A N 1
ATOM 1744 C CA . GLN A 1 223 ? 7.314 12.537 3.333 1.00 95.50 223 GLN A CA 1
ATOM 1745 C C . GLN A 1 223 ? 7.665 11.156 2.786 1.00 95.50 223 GLN A C 1
ATOM 1747 O O . GLN A 1 223 ? 6.831 10.256 2.782 1.00 95.50 223 GLN A O 1
ATOM 1752 N N . THR A 1 224 ? 8.913 10.968 2.363 1.00 97.19 224 THR A N 1
ATOM 1753 C CA . THR A 1 224 ? 9.385 9.660 1.894 1.00 97.19 224 THR A CA 1
ATOM 1754 C C . THR A 1 224 ? 9.357 8.622 3.015 1.00 97.19 224 THR A C 1
ATOM 1756 O O . THR A 1 224 ? 9.831 8.914 4.117 1.00 97.19 224 THR A O 1
ATOM 1759 N N . ILE A 1 225 ? 8.937 7.397 2.709 1.00 96.50 225 ILE A N 1
ATOM 1760 C CA . ILE A 1 225 ? 8.965 6.261 3.635 1.00 96.50 225 ILE A CA 1
ATOM 1761 C C . ILE A 1 225 ? 10.031 5.249 3.244 1.00 96.50 225 ILE A C 1
ATOM 1763 O O . ILE A 1 225 ? 10.348 5.056 2.068 1.00 96.50 225 ILE A O 1
ATOM 1767 N N . GLN A 1 226 ? 10.554 4.564 4.256 1.00 95.06 226 GLN A N 1
ATOM 1768 C CA . GLN A 1 226 ? 11.455 3.438 4.081 1.00 95.06 226 GLN A CA 1
ATOM 1769 C C . GLN A 1 226 ? 10.817 2.175 4.663 1.00 95.06 226 GLN A C 1
ATOM 1771 O O . GLN A 1 226 ? 10.421 2.130 5.826 1.00 95.06 226 GLN A O 1
ATOM 1776 N N . ILE A 1 227 ? 10.726 1.137 3.838 1.00 95.06 227 ILE A N 1
ATOM 1777 C CA . ILE A 1 227 ? 10.130 -0.153 4.160 1.00 95.06 227 ILE A CA 1
ATOM 1778 C C . ILE A 1 227 ? 11.250 -1.194 4.172 1.00 95.06 227 ILE A C 1
ATOM 1780 O O . ILE A 1 227 ? 11.840 -1.530 3.148 1.00 95.06 227 ILE A O 1
ATOM 1784 N N . ASN A 1 228 ? 11.561 -1.697 5.363 1.00 94.44 228 ASN A N 1
ATOM 1785 C CA . ASN A 1 228 ? 12.514 -2.786 5.582 1.00 94.44 228 ASN A CA 1
ATOM 1786 C C . ASN A 1 228 ? 12.118 -3.589 6.833 1.00 94.44 228 ASN A C 1
ATOM 1788 O O . ASN A 1 228 ? 11.332 -3.081 7.647 1.00 94.44 228 ASN A O 1
ATOM 1792 N N . PRO A 1 229 ? 12.675 -4.794 7.061 1.00 94.94 229 PRO A N 1
ATOM 1793 C CA . PRO A 1 229 ? 12.254 -5.641 8.178 1.00 94.94 229 PRO A CA 1
ATOM 1794 C C . PRO A 1 229 ? 12.518 -5.016 9.551 1.00 94.94 229 PRO A C 1
ATOM 1796 O O . PRO A 1 229 ? 11.773 -5.240 10.504 1.00 94.94 229 PRO A O 1
ATOM 1799 N N . SER A 1 230 ? 13.566 -4.194 9.668 1.00 93.00 230 SER A N 1
ATOM 1800 C CA . SER A 1 230 ? 13.959 -3.598 10.948 1.00 93.00 230 SER A CA 1
ATOM 1801 C C . SER A 1 230 ? 12.969 -2.539 11.440 1.00 93.00 230 SER A C 1
ATOM 1803 O O . SER A 1 230 ? 12.706 -2.486 12.645 1.00 93.00 230 SER A O 1
ATOM 1805 N N . GLN A 1 231 ? 12.404 -1.751 10.518 1.00 92.19 231 GLN A N 1
ATOM 1806 C CA . GLN A 1 231 ? 11.451 -0.673 10.793 1.00 92.19 231 GLN A CA 1
ATOM 1807 C C . GLN A 1 231 ? 10.004 -1.161 10.729 1.00 92.19 231 GLN A C 1
ATOM 1809 O O . GLN A 1 231 ? 9.227 -0.901 11.641 1.00 92.19 231 GLN A O 1
ATOM 1814 N N . SER A 1 232 ? 9.647 -1.913 9.685 1.00 95.06 232 SER A N 1
ATOM 1815 C CA . SER A 1 232 ? 8.273 -2.388 9.490 1.00 95.06 232 SER A CA 1
ATOM 1816 C C . SER A 1 232 ? 7.913 -3.574 10.385 1.00 95.06 232 SER A C 1
ATOM 1818 O O . SER A 1 232 ? 6.728 -3.861 10.552 1.00 95.06 232 SER A O 1
ATOM 1820 N N . LYS A 1 233 ? 8.908 -4.256 10.977 1.00 96.31 233 LYS A N 1
ATOM 1821 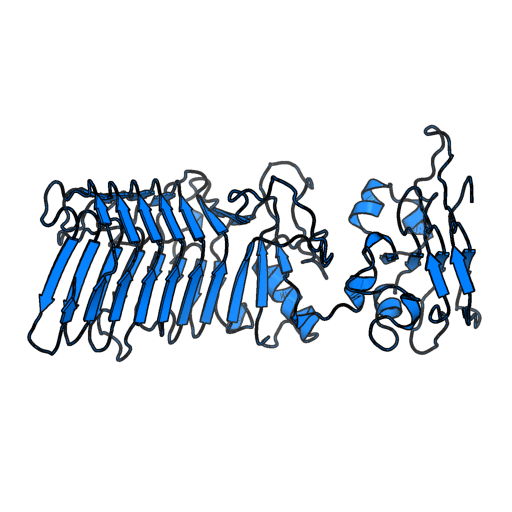C CA . LYS A 1 233 ? 8.735 -5.478 11.785 1.00 96.31 233 LYS A CA 1
ATOM 1822 C C . LYS A 1 233 ? 7.902 -6.532 11.065 1.00 96.31 233 LYS A C 1
ATOM 1824 O O . LYS A 1 233 ? 7.029 -7.167 11.653 1.00 96.31 233 LYS A O 1
ATOM 1829 N N . THR A 1 234 ? 8.132 -6.660 9.769 1.00 96.12 234 THR A N 1
ATOM 1830 C CA . THR A 1 234 ? 7.633 -7.747 8.945 1.00 96.12 234 THR A CA 1
ATOM 1831 C C . THR A 1 234 ? 8.542 -7.895 7.738 1.00 96.12 234 THR A C 1
ATOM 1833 O O . THR A 1 234 ? 9.199 -6.939 7.339 1.00 96.12 234 THR A O 1
ATOM 1836 N N . ASN A 1 235 ? 8.562 -9.080 7.142 1.00 96.19 235 ASN A N 1
ATOM 1837 C CA . ASN A 1 235 ? 9.144 -9.284 5.820 1.00 96.19 235 ASN A CA 1
ATOM 1838 C C . ASN A 1 235 ? 8.070 -9.266 4.728 1.00 96.19 235 ASN A C 1
ATOM 1840 O O . ASN A 1 235 ? 8.425 -9.259 3.561 1.00 96.19 235 ASN A O 1
ATOM 1844 N N . ASN A 1 236 ? 6.780 -9.273 5.085 1.00 97.12 236 ASN A N 1
ATOM 1845 C CA . ASN A 1 236 ? 5.674 -9.323 4.136 1.00 97.12 236 ASN A CA 1
ATOM 1846 C C . ASN A 1 236 ? 4.705 -8.182 4.440 1.00 97.12 236 ASN A C 1
ATOM 1848 O O . ASN A 1 236 ? 4.020 -8.191 5.467 1.00 97.12 236 ASN A O 1
ATOM 1852 N N . LEU A 1 237 ? 4.649 -7.201 3.547 1.00 97.81 237 LEU A N 1
ATOM 1853 C CA . LEU A 1 237 ? 3.742 -6.069 3.642 1.00 97.81 237 LEU A CA 1
ATOM 1854 C C . LEU A 1 237 ? 2.819 -6.054 2.430 1.00 97.81 237 LEU A C 1
ATOM 1856 O O . LEU A 1 237 ? 3.275 -6.123 1.293 1.00 97.81 237 LEU A O 1
ATOM 1860 N N . ILE A 1 238 ? 1.523 -5.919 2.686 1.00 98.12 238 ILE A N 1
ATOM 1861 C CA . ILE A 1 238 ? 0.532 -5.669 1.648 1.00 98.12 238 ILE A CA 1
ATOM 1862 C C . ILE A 1 238 ? -0.070 -4.285 1.868 1.00 98.12 238 ILE A C 1
ATOM 1864 O O . ILE A 1 238 ? -0.530 -3.986 2.971 1.00 98.12 238 ILE A O 1
ATOM 1868 N N . ILE A 1 239 ? -0.101 -3.464 0.823 1.00 97.94 239 ILE A N 1
ATOM 1869 C CA . ILE A 1 239 ? -0.828 -2.193 0.791 1.00 97.94 239 ILE A CA 1
ATOM 1870 C C . ILE A 1 239 ? -1.945 -2.337 -0.240 1.00 97.94 239 ILE A C 1
ATOM 1872 O O . ILE A 1 239 ? -1.698 -2.697 -1.382 1.00 97.94 239 ILE A O 1
ATOM 1876 N N . MET A 1 240 ? -3.191 -2.098 0.144 1.00 95.75 240 MET A N 1
ATOM 1877 C CA . MET A 1 240 ? -4.334 -2.306 -0.744 1.00 95.75 240 MET A CA 1
ATOM 1878 C C . MET A 1 240 ? -5.381 -1.209 -0.594 1.00 95.75 240 MET A C 1
ATOM 1880 O O . MET A 1 240 ? -5.366 -0.455 0.383 1.00 95.75 240 MET A O 1
ATOM 1884 N N . LYS A 1 241 ? -6.331 -1.141 -1.530 1.00 91.06 241 LYS A N 1
ATOM 1885 C CA . LYS A 1 241 ? -7.595 -0.432 -1.295 1.00 91.06 241 LYS A CA 1
ATOM 1886 C C . LYS A 1 241 ? -8.197 -0.874 0.044 1.00 91.06 241 LYS A C 1
ATOM 1888 O O . LYS A 1 241 ? -8.378 -2.065 0.293 1.00 91.06 241 LYS A O 1
ATOM 1893 N N . GLY A 1 242 ? -8.532 0.090 0.894 1.00 78.62 242 GLY A N 1
ATOM 1894 C CA . GLY A 1 242 ? -9.261 -0.151 2.129 1.00 78.62 242 GLY A CA 1
ATOM 1895 C C . GLY A 1 242 ? -10.654 -0.684 1.815 1.00 78.62 242 GLY A C 1
ATOM 1896 O O . GLY A 1 242 ? -11.418 -0.068 1.074 1.00 78.62 242 GLY A O 1
ATOM 1897 N N . LEU A 1 243 ? -10.988 -1.837 2.383 1.00 69.38 243 LEU A N 1
ATOM 1898 C CA . LEU A 1 243 ? -12.331 -2.397 2.307 1.00 69.38 243 LEU A CA 1
ATOM 1899 C C . LEU A 1 243 ? -13.137 -1.867 3.491 1.00 69.38 243 LEU A C 1
ATOM 1901 O O . LEU A 1 243 ? -12.737 -2.066 4.635 1.00 69.38 243 LEU A O 1
ATOM 1905 N N . SER A 1 244 ? -14.268 -1.200 3.249 1.00 59.06 244 SER A N 1
ATOM 1906 C CA . SER A 1 244 ? -15.222 -0.981 4.337 1.00 59.06 244 SER A CA 1
ATOM 1907 C C . SER A 1 244 ? -15.658 -2.355 4.847 1.00 59.06 244 SER A C 1
ATOM 1909 O O . SER A 1 244 ? -16.007 -3.220 4.042 1.00 59.06 244 SER A O 1
ATOM 1911 N N . GLN A 1 245 ? -15.645 -2.586 6.163 1.00 53.34 245 GLN A N 1
ATOM 1912 C CA . GLN A 1 245 ? -16.150 -3.833 6.761 1.00 53.34 245 GLN A CA 1
ATOM 1913 C C . GLN A 1 245 ? -17.690 -3.900 6.717 1.00 53.34 245 GLN A C 1
ATOM 1915 O O . GLN A 1 245 ? -18.348 -4.283 7.672 1.00 53.34 245 GLN A O 1
ATOM 1920 N N . SER A 1 246 ? -18.297 -3.526 5.591 1.00 40.31 246 SER A N 1
ATOM 1921 C CA . SER A 1 246 ? -19.731 -3.608 5.353 1.00 40.31 246 SER A CA 1
ATOM 1922 C C . SER A 1 246 ? -20.008 -4.633 4.257 1.00 40.31 246 SER A C 1
ATOM 1924 O O . SER A 1 246 ? -20.178 -4.288 3.089 1.00 40.31 246 SER A O 1
ATOM 1926 N N . GLY A 1 247 ? -20.078 -5.911 4.646 1.00 37.53 247 GLY A N 1
ATOM 1927 C CA . GLY A 1 247 ? -20.770 -6.913 3.836 1.00 37.53 247 GLY A CA 1
ATOM 1928 C C . GLY A 1 247 ? -20.164 -8.311 3.777 1.00 37.53 247 GLY A C 1
ATOM 1929 O O . GLY A 1 247 ? -20.002 -8.841 2.683 1.00 37.53 247 GLY A O 1
ATOM 1930 N N . SER A 1 248 ? -19.997 -8.997 4.908 1.00 36.16 248 SER A N 1
ATOM 1931 C CA . SER A 1 248 ? -20.220 -10.455 4.961 1.00 36.16 248 SER A CA 1
ATOM 1932 C C . SER A 1 248 ? -21.726 -10.765 4.890 1.00 36.16 248 SER A C 1
ATOM 1934 O O . SER A 1 248 ? -22.280 -11.508 5.685 1.00 36.16 248 SER A O 1
ATOM 1936 N N . GLY A 1 249 ? -22.416 -10.162 3.920 1.00 32.72 249 GLY A N 1
ATOM 1937 C CA . GLY A 1 249 ? -23.800 -10.449 3.590 1.00 32.72 249 GLY A CA 1
ATOM 1938 C C . GLY A 1 249 ? -23.830 -11.207 2.276 1.00 32.72 249 GLY A C 1
ATOM 1939 O O . GLY A 1 249 ? -23.681 -10.617 1.207 1.00 32.72 249 GLY A O 1
ATOM 1940 N N . SER A 1 250 ? -24.039 -12.518 2.338 1.00 37.62 250 SER A N 1
ATOM 1941 C CA . SER A 1 250 ? -24.465 -13.313 1.190 1.00 37.62 250 SER A CA 1
ATOM 1942 C C . SER A 1 250 ? -25.815 -12.789 0.687 1.00 37.62 250 SER A C 1
ATOM 1944 O O . SER A 1 250 ? -26.874 -13.204 1.149 1.00 37.62 250 SER A O 1
ATOM 1946 N N . GLY A 1 251 ? -25.766 -11.843 -0.249 1.00 28.83 251 GLY A N 1
ATOM 1947 C CA . GLY A 1 251 ? -26.917 -11.239 -0.902 1.00 28.83 251 GLY A CA 1
ATOM 1948 C C . GLY A 1 251 ? -26.784 -11.341 -2.414 1.00 28.83 251 GLY A C 1
ATOM 1949 O O . GLY A 1 251 ? -26.279 -10.440 -3.074 1.00 28.83 251 GLY A O 1
ATOM 1950 N N . SER A 1 252 ? -27.271 -12.440 -2.981 1.00 36.09 252 SER A N 1
ATOM 1951 C CA . SER A 1 252 ? -27.650 -12.510 -4.390 1.00 36.09 252 SER A CA 1
ATOM 1952 C C . SER A 1 252 ? -28.746 -11.473 -4.660 1.00 36.09 252 SER A C 1
ATOM 1954 O O . SER A 1 252 ? -29.907 -11.687 -4.319 1.00 36.09 252 SER A O 1
ATOM 1956 N N . GLY A 1 253 ? -28.369 -10.343 -5.254 1.00 26.98 253 GLY A N 1
ATOM 1957 C CA . GLY A 1 253 ? -29.278 -9.259 -5.603 1.00 26.98 253 GLY A CA 1
ATOM 1958 C C . GLY A 1 253 ? -28.598 -8.284 -6.550 1.00 26.98 253 GLY A C 1
ATOM 1959 O O . GLY A 1 253 ? -27.830 -7.429 -6.135 1.00 26.98 253 GLY A O 1
ATOM 1960 N N . SER A 1 254 ? -28.884 -8.447 -7.837 1.00 36.78 254 SER A N 1
ATOM 1961 C CA . SER A 1 254 ? -28.567 -7.537 -8.935 1.00 36.78 254 SER A CA 1
ATOM 1962 C C . SER A 1 254 ? -28.767 -6.062 -8.559 1.00 36.78 254 SER A C 1
ATOM 1964 O O . SER A 1 254 ? -29.895 -5.573 -8.523 1.00 36.78 254 SER A O 1
ATOM 1966 N N . GLY A 1 255 ? -27.652 -5.371 -8.325 1.00 27.05 255 GLY A N 1
ATOM 1967 C CA . GLY A 1 255 ? -27.540 -3.924 -8.210 1.00 27.05 255 GLY A CA 1
ATOM 1968 C C . GLY A 1 255 ? -26.502 -3.440 -9.214 1.00 27.05 255 GLY A C 1
ATOM 1969 O O . GLY A 1 255 ? -25.304 -3.618 -9.033 1.00 27.05 255 GLY A O 1
ATOM 1970 N N . SER A 1 256 ? -26.981 -2.870 -10.312 1.00 37.88 256 SER A N 1
ATOM 1971 C CA . SER A 1 256 ? -26.192 -2.078 -11.249 1.00 37.88 256 SER A CA 1
ATOM 1972 C C . SER A 1 256 ? -25.524 -0.925 -10.497 1.00 37.88 256 SER A C 1
ATOM 1974 O O . SER A 1 256 ? -26.219 -0.011 -10.051 1.00 37.88 256 SER A O 1
ATOM 1976 N N . GLY A 1 257 ? -24.201 -0.996 -10.349 1.00 31.73 257 GLY A N 1
ATOM 1977 C CA . GLY A 1 257 ? -23.401 0.011 -9.651 1.00 31.73 257 GLY A CA 1
ATOM 1978 C C . GLY A 1 257 ? -22.117 -0.502 -8.994 1.00 31.73 257 GLY A C 1
ATOM 1979 O O . GLY A 1 257 ? -21.597 0.179 -8.123 1.00 31.73 257 GLY A O 1
ATOM 1980 N N . SER A 1 258 ? -21.592 -1.675 -9.364 1.00 32.25 258 SER A N 1
ATOM 1981 C CA . SER A 1 258 ? -20.182 -2.004 -9.130 1.00 32.25 258 SER A CA 1
ATOM 1982 C C . SER A 1 258 ? -19.363 -1.289 -10.204 1.00 32.25 258 SER A C 1
ATOM 1984 O O . SER A 1 258 ? -19.155 -1.828 -11.296 1.00 32.25 258 SER A O 1
ATOM 1986 N N . SER A 1 259 ? -19.015 -0.030 -9.951 1.00 33.06 259 SER A N 1
ATOM 1987 C CA . SER A 1 259 ? -18.099 0.685 -10.825 1.00 33.06 259 SER A CA 1
ATOM 1988 C C . SER A 1 259 ? -16.723 0.030 -10.756 1.00 33.06 259 SER A C 1
ATOM 1990 O O . SER A 1 259 ? -16.262 -0.435 -9.715 1.00 33.06 259 SER A O 1
ATOM 1992 N N . ILE A 1 260 ? -16.066 0.031 -11.902 1.00 38.28 260 ILE A N 1
ATOM 1993 C CA . ILE A 1 260 ? -14.652 -0.272 -12.096 1.00 38.28 260 ILE A CA 1
ATOM 1994 C C . ILE A 1 260 ? -13.789 0.916 -11.573 1.00 38.28 260 ILE A C 1
ATOM 1996 O O . ILE A 1 260 ? -12.602 0.983 -11.849 1.00 38.28 260 ILE A O 1
ATOM 2000 N N . ASP A 1 261 ? -14.355 1.835 -10.766 1.00 43.59 261 ASP A N 1
ATOM 2001 C CA . ASP A 1 261 ? -13.878 3.229 -10.679 1.00 43.59 261 ASP A CA 1
ATOM 2002 C C . ASP A 1 261 ? -13.405 3.735 -9.303 1.00 43.59 261 ASP A C 1
ATOM 2004 O O . ASP A 1 261 ? -13.003 4.888 -9.226 1.00 43.59 261 ASP A O 1
ATOM 2008 N N . ASP A 1 262 ? -13.389 2.945 -8.224 1.00 66.00 262 ASP A N 1
ATOM 2009 C CA . ASP A 1 262 ? -12.854 3.440 -6.937 1.00 66.00 262 ASP A CA 1
ATOM 2010 C C . ASP A 1 262 ? -11.641 2.614 -6.493 1.00 66.00 262 ASP A C 1
ATOM 2012 O O . ASP A 1 262 ? -11.755 1.779 -5.596 1.00 66.00 262 ASP A O 1
ATOM 2016 N N . GLN A 1 263 ? -10.472 2.788 -7.113 1.00 72.00 263 GLN A N 1
ATOM 2017 C CA . GLN A 1 263 ? -9.213 2.301 -6.525 1.00 72.00 263 GLN A CA 1
ATOM 2018 C C . GLN A 1 263 ? -8.897 3.104 -5.246 1.00 72.00 263 GLN A C 1
ATOM 2020 O O . GLN A 1 263 ? -9.363 4.232 -5.075 1.00 72.00 263 GLN A O 1
ATOM 2025 N N . GLY A 1 264 ? -8.126 2.543 -4.307 1.00 87.25 264 GLY A N 1
ATOM 2026 C CA . GLY A 1 264 ? -7.598 3.353 -3.200 1.00 87.25 264 GLY A CA 1
ATOM 2027 C C . GLY A 1 264 ? -6.662 4.424 -3.763 1.00 87.25 264 GLY A C 1
ATOM 2028 O O . GLY A 1 264 ? -5.894 4.114 -4.662 1.00 87.25 264 GLY A O 1
ATOM 2029 N N . GLN A 1 265 ? -6.697 5.667 -3.281 1.00 93.44 265 GLN A N 1
ATOM 2030 C CA . GLN A 1 265 ? -5.874 6.738 -3.862 1.00 93.44 265 GLN A CA 1
ATOM 2031 C C . GLN A 1 265 ? -4.670 7.076 -2.980 1.00 93.44 265 GLN A C 1
ATOM 2033 O O . GLN A 1 265 ? -4.834 7.423 -1.816 1.00 93.44 265 GLN A O 1
ATOM 2038 N N . LEU A 1 266 ? -3.469 7.033 -3.548 1.00 97.00 266 LEU A N 1
ATOM 2039 C CA . LEU A 1 266 ? -2.220 7.495 -2.954 1.00 97.00 266 LEU A CA 1
ATOM 2040 C C . LEU A 1 266 ? -1.703 8.708 -3.738 1.00 97.00 266 LEU A C 1
ATOM 2042 O O . LEU A 1 266 ? -1.448 8.622 -4.939 1.00 97.00 266 LEU A O 1
ATOM 2046 N N . ILE A 1 267 ? -1.514 9.836 -3.060 1.00 96.88 267 ILE A N 1
ATOM 2047 C CA . ILE A 1 267 ? -0.988 11.061 -3.671 1.00 96.88 267 ILE A CA 1
ATOM 2048 C C . ILE A 1 267 ? 0.396 11.346 -3.107 1.00 96.88 267 ILE A C 1
ATOM 2050 O O . ILE A 1 267 ? 0.564 11.496 -1.901 1.00 96.88 267 ILE A O 1
ATOM 2054 N N . ILE A 1 268 ? 1.387 11.474 -3.980 1.00 98.31 268 ILE A N 1
ATOM 2055 C CA . ILE A 1 268 ? 2.703 11.991 -3.625 1.00 98.31 268 ILE A CA 1
ATOM 2056 C C . ILE A 1 268 ? 2.615 13.510 -3.478 1.00 98.31 268 ILE A C 1
ATOM 2058 O O . ILE A 1 268 ? 2.413 14.222 -4.463 1.00 98.31 268 ILE A O 1
ATOM 2062 N N . LYS A 1 269 ? 2.753 13.998 -2.243 1.00 96.19 269 LYS A N 1
ATOM 2063 C CA . LYS A 1 269 ? 2.543 15.402 -1.886 1.00 96.19 269 LYS A CA 1
ATOM 2064 C C . LYS A 1 269 ? 3.884 16.113 -1.724 1.00 96.19 269 LYS A C 1
ATOM 2066 O O . LYS A 1 269 ? 4.407 16.270 -0.615 1.00 96.19 269 LYS A O 1
ATOM 2071 N N . LYS A 1 270 ? 4.498 16.492 -2.846 1.00 97.00 270 LYS A N 1
ATOM 2072 C CA . LYS A 1 270 ? 5.802 17.170 -2.850 1.00 97.00 270 LYS A CA 1
ATOM 2073 C C . LYS A 1 270 ? 5.679 18.658 -2.521 1.00 97.00 270 LYS A C 1
ATOM 2075 O O . LYS A 1 270 ? 6.597 19.211 -1.926 1.00 97.00 270 LYS A O 1
ATOM 2080 N N . ASP A 1 271 ? 4.575 19.300 -2.885 1.00 96.00 271 ASP A N 1
ATOM 2081 C CA . ASP A 1 271 ? 4.315 20.737 -2.734 1.00 96.00 271 ASP A CA 1
ATOM 2082 C C . ASP A 1 271 ? 5.397 21.628 -3.365 1.00 96.00 271 ASP A C 1
ATOM 2084 O O . ASP A 1 271 ? 5.680 22.733 -2.905 1.00 96.00 271 ASP A O 1
ATOM 2088 N N . ASN A 1 272 ? 6.029 21.137 -4.434 1.00 96.69 272 ASN A N 1
ATOM 2089 C CA . ASN A 1 272 ? 7.200 21.738 -5.080 1.00 96.69 272 ASN A CA 1
ATOM 2090 C C . ASN A 1 272 ? 8.382 21.990 -4.120 1.00 96.69 272 ASN A C 1
ATOM 2092 O O . ASN A 1 272 ? 9.225 22.845 -4.392 1.00 96.69 272 ASN A O 1
ATOM 2096 N N . ASP A 1 273 ? 8.463 21.244 -3.016 1.00 97.06 273 ASP A N 1
ATOM 2097 C CA . ASP A 1 273 ? 9.545 21.333 -2.040 1.00 97.06 273 ASP A CA 1
ATOM 2098 C C . ASP A 1 273 ? 10.595 20.241 -2.288 1.00 97.06 273 ASP A C 1
ATOM 2100 O O . ASP A 1 273 ? 10.460 19.092 -1.864 1.00 97.06 273 ASP A O 1
ATOM 2104 N N . ASP A 1 274 ? 11.677 20.614 -2.972 1.00 95.69 274 ASP A N 1
ATOM 2105 C CA . ASP A 1 274 ? 12.816 19.729 -3.249 1.00 95.69 274 ASP A CA 1
ATOM 2106 C C . ASP A 1 274 ? 13.501 19.210 -1.970 1.00 95.69 274 ASP A C 1
ATOM 2108 O O . ASP A 1 274 ? 14.174 18.177 -2.002 1.00 95.69 274 ASP A O 1
ATOM 2112 N N . SER A 1 275 ? 13.325 19.872 -0.817 1.00 96.44 275 SER A N 1
ATOM 2113 C CA . SER A 1 275 ? 13.911 19.398 0.441 1.00 96.44 275 SER A CA 1
ATOM 2114 C C . SER A 1 275 ? 13.317 18.063 0.907 1.00 96.44 275 SER A C 1
ATOM 2116 O O . SER A 1 275 ? 14.006 17.310 1.598 1.00 96.44 275 SER A O 1
ATOM 2118 N N . LYS A 1 276 ? 12.097 17.720 0.461 1.00 97.06 276 LYS A N 1
ATOM 2119 C CA . LYS A 1 276 ? 11.460 16.417 0.715 1.00 97.06 276 LYS A CA 1
ATOM 2120 C C . LYS A 1 276 ? 12.158 15.265 -0.017 1.00 97.06 276 LYS A C 1
ATOM 2122 O O . LYS A 1 276 ? 12.102 14.127 0.441 1.00 97.06 276 LYS A O 1
ATOM 2127 N N . GLU A 1 277 ? 12.850 15.551 -1.121 1.00 96.88 277 GLU A N 1
ATOM 2128 C CA . GLU A 1 277 ? 13.539 14.553 -1.955 1.00 96.88 277 GLU A CA 1
ATOM 2129 C C . GLU A 1 277 ? 15.066 14.558 -1.748 1.00 96.88 277 GLU A C 1
ATOM 2131 O O . GLU A 1 277 ? 15.771 13.642 -2.181 1.00 96.88 277 GLU A O 1
ATOM 2136 N N . TYR A 1 278 ? 15.600 15.555 -1.034 1.00 94.62 278 TYR A N 1
ATOM 2137 C CA . TYR A 1 278 ? 17.033 15.688 -0.784 1.00 94.62 278 TYR A CA 1
ATOM 2138 C C . TYR A 1 278 ? 17.610 14.472 -0.036 1.00 94.62 278 TYR A C 1
ATOM 2140 O O . TYR A 1 278 ? 17.201 14.145 1.080 1.00 94.62 278 TYR A O 1
ATOM 2148 N N . LEU A 1 279 ? 18.610 13.820 -0.648 1.00 93.44 279 LEU A N 1
ATOM 2149 C CA . LEU A 1 279 ? 19.273 12.600 -0.151 1.00 93.44 279 LEU A CA 1
ATOM 2150 C C . LEU A 1 279 ? 18.331 11.398 0.050 1.00 93.44 279 LEU A C 1
ATOM 2152 O O . LEU A 1 279 ? 18.648 10.478 0.808 1.00 93.44 279 LEU A O 1
ATOM 2156 N N . LYS A 1 280 ? 17.180 11.387 -0.626 1.00 95.69 280 LYS A N 1
ATOM 2157 C CA . LYS A 1 280 ? 16.253 10.253 -0.652 1.00 95.69 280 LYS A CA 1
ATOM 2158 C C . LYS A 1 280 ? 16.414 9.476 -1.954 1.00 95.69 280 LYS A C 1
ATOM 2160 O O . LYS A 1 280 ? 16.849 10.024 -2.961 1.00 95.69 280 LYS A O 1
ATOM 2165 N N . SER A 1 281 ? 16.099 8.182 -1.918 1.00 93.81 281 SER A N 1
ATOM 2166 C CA . SER A 1 281 ? 16.220 7.306 -3.097 1.00 93.81 281 SER A CA 1
ATOM 2167 C C . SER A 1 281 ? 14.887 7.077 -3.807 1.00 93.81 281 SER A C 1
ATOM 2169 O O . SER A 1 281 ? 14.878 6.884 -5.016 1.00 93.81 281 SER A O 1
ATOM 2171 N N . GLY A 1 282 ? 13.773 7.151 -3.077 1.00 97.00 282 GLY A N 1
ATOM 2172 C CA . GLY A 1 282 ? 12.417 7.156 -3.616 1.00 97.00 282 GLY A CA 1
ATOM 2173 C C . GLY A 1 282 ? 11.390 7.525 -2.546 1.00 97.00 282 GLY A C 1
ATOM 2174 O O . GLY A 1 282 ? 11.695 7.470 -1.349 1.00 97.00 282 GLY A O 1
ATOM 2175 N N . TRP A 1 283 ? 10.179 7.885 -2.968 1.00 98.31 283 TRP A N 1
ATOM 2176 C CA . TRP A 1 283 ? 9.069 8.202 -2.060 1.00 98.31 283 TRP A CA 1
ATOM 2177 C C . TRP A 1 283 ? 8.639 7.007 -1.212 1.00 98.31 283 TRP A C 1
ATOM 2179 O O . TRP A 1 283 ? 8.338 7.161 -0.032 1.00 98.31 283 TRP A O 1
ATOM 2189 N N . ILE A 1 284 ? 8.691 5.814 -1.794 1.00 98.00 284 ILE A N 1
ATOM 2190 C CA . ILE A 1 284 ? 8.555 4.522 -1.138 1.00 98.00 284 ILE A CA 1
ATOM 2191 C C . ILE A 1 284 ? 9.834 3.747 -1.442 1.00 98.00 284 ILE A C 1
ATOM 2193 O O . ILE A 1 284 ? 10.009 3.201 -2.532 1.00 98.00 284 ILE A O 1
ATOM 2197 N N . SER A 1 285 ? 10.759 3.736 -0.486 1.00 96.44 285 SER A N 1
ATOM 2198 C CA . SER A 1 285 ? 12.034 3.026 -0.613 1.00 96.44 285 SER A CA 1
ATOM 2199 C C . SER A 1 285 ? 11.958 1.662 0.068 1.00 96.44 285 SER A C 1
ATOM 2201 O O . SER A 1 285 ? 11.548 1.575 1.224 1.00 96.44 285 SER A O 1
ATOM 2203 N N . ILE A 1 286 ? 12.377 0.603 -0.620 1.00 95.31 286 ILE A N 1
ATOM 2204 C CA . ILE A 1 286 ? 12.322 -0.782 -0.141 1.00 95.31 286 ILE A CA 1
ATOM 2205 C C . ILE A 1 286 ? 13.745 -1.323 -0.025 1.00 95.31 286 ILE A C 1
ATOM 2207 O O . ILE A 1 286 ? 14.499 -1.295 -0.997 1.00 95.31 286 ILE A O 1
ATOM 2211 N N . ASN A 1 287 ? 14.110 -1.827 1.158 1.00 91.62 287 ASN A N 1
ATOM 2212 C CA . ASN A 1 287 ? 15.448 -2.358 1.438 1.00 91.62 287 ASN A CA 1
ATOM 2213 C C . ASN A 1 287 ? 15.411 -3.647 2.269 1.00 91.62 287 ASN A C 1
ATOM 2215 O O . ASN A 1 287 ? 14.463 -3.910 3.012 1.00 91.62 287 ASN A O 1
ATOM 2219 N N . GLY A 1 288 ? 16.521 -4.391 2.235 1.00 89.56 288 GLY A N 1
ATOM 2220 C CA . GLY A 1 288 ? 16.640 -5.691 2.903 1.00 89.56 288 GLY A CA 1
ATOM 2221 C C . GLY A 1 288 ? 15.744 -6.746 2.255 1.00 89.56 288 GLY A C 1
ATOM 2222 O O . GLY A 1 288 ? 15.209 -6.514 1.184 1.00 89.56 288 GLY A O 1
ATOM 2223 N N . GLN A 1 289 ? 15.570 -7.899 2.899 1.00 92.06 289 GLN A N 1
ATOM 2224 C CA . GLN A 1 289 ? 14.703 -8.963 2.385 1.00 92.06 289 GLN A CA 1
ATOM 2225 C C . GLN A 1 289 ? 13.228 -8.641 2.663 1.00 92.06 289 GLN A C 1
ATOM 2227 O O . GLN A 1 289 ? 12.711 -8.982 3.733 1.00 92.06 289 GLN A O 1
ATOM 2232 N N . MET A 1 290 ? 12.573 -7.958 1.720 1.00 93.88 290 MET A N 1
ATOM 2233 C CA . MET A 1 290 ? 11.173 -7.533 1.815 1.00 93.88 290 MET A CA 1
ATOM 2234 C C . MET A 1 290 ? 10.323 -8.041 0.658 1.00 93.88 290 MET A C 1
ATOM 2236 O O . MET A 1 290 ? 10.678 -7.894 -0.508 1.00 93.88 290 MET A O 1
ATOM 2240 N N . ASN A 1 291 ? 9.133 -8.516 1.003 1.00 95.88 291 ASN A N 1
ATOM 2241 C CA . ASN A 1 291 ? 8.050 -8.788 0.080 1.00 95.88 291 ASN A CA 1
ATOM 2242 C C . ASN A 1 291 ? 7.021 -7.661 0.213 1.00 95.88 291 ASN A C 1
ATOM 2244 O O . ASN A 1 291 ? 6.427 -7.493 1.285 1.00 95.88 291 ASN A O 1
ATOM 2248 N N . LEU A 1 292 ? 6.839 -6.877 -0.849 1.00 97.00 292 LEU A N 1
ATOM 2249 C CA . LEU A 1 292 ? 5.817 -5.836 -0.927 1.00 97.00 292 LEU A CA 1
ATOM 2250 C C . LEU A 1 292 ? 4.817 -6.184 -2.026 1.00 97.00 292 LEU A C 1
ATOM 2252 O O . LEU A 1 292 ? 5.199 -6.253 -3.195 1.00 97.00 292 LEU A O 1
ATOM 2256 N N . SER A 1 293 ? 3.545 -6.298 -1.652 1.00 98.50 293 SER A N 1
ATOM 2257 C CA . SER A 1 293 ? 2.444 -6.360 -2.613 1.00 98.50 293 SER A CA 1
ATOM 2258 C C . SER A 1 293 ? 1.580 -5.098 -2.536 1.00 98.50 293 SER A C 1
ATOM 2260 O O . SER A 1 293 ? 1.242 -4.646 -1.438 1.00 98.50 293 SER A O 1
ATOM 2262 N N . ILE A 1 294 ? 1.212 -4.530 -3.685 1.00 98.50 294 ILE A N 1
ATOM 2263 C CA . ILE A 1 294 ? 0.304 -3.384 -3.795 1.00 98.50 294 ILE A CA 1
ATOM 2264 C C . ILE A 1 294 ? -0.887 -3.749 -4.683 1.00 98.50 294 ILE A C 1
ATOM 2266 O O . ILE A 1 294 ? -0.693 -4.186 -5.817 1.00 98.50 294 ILE A O 1
ATOM 2270 N N . TYR A 1 295 ? -2.106 -3.540 -4.175 1.00 97.19 295 TYR A N 1
ATOM 2271 C CA . TYR A 1 295 ? -3.338 -3.983 -4.835 1.00 97.19 295 TYR A CA 1
ATOM 2272 C C . TYR A 1 295 ? -4.408 -2.901 -4.957 1.00 97.19 295 TYR A C 1
ATOM 2274 O O . TYR A 1 295 ? -4.863 -2.369 -3.941 1.00 97.19 295 TYR A O 1
ATOM 2282 N N . ASN A 1 296 ? -4.923 -2.689 -6.172 1.00 95.88 296 ASN A N 1
ATOM 2283 C CA . ASN A 1 296 ? -6.073 -1.811 -6.433 1.00 95.88 296 ASN A CA 1
ATOM 2284 C C . ASN A 1 296 ? -5.835 -0.366 -5.956 1.00 95.88 296 ASN A C 1
ATOM 2286 O O . ASN A 1 296 ? -6.656 0.188 -5.217 1.00 95.88 296 ASN A O 1
ATOM 2290 N N . ILE A 1 297 ? -4.688 0.223 -6.316 1.00 96.44 297 ILE A N 1
ATOM 2291 C CA . ILE A 1 297 ? -4.296 1.575 -5.884 1.00 96.44 297 ILE A CA 1
ATOM 2292 C C . ILE A 1 297 ? -3.990 2.474 -7.080 1.00 96.44 297 ILE A C 1
ATOM 2294 O O . ILE A 1 297 ? -3.172 2.153 -7.937 1.00 96.44 297 ILE A O 1
ATOM 2298 N N . ASP A 1 298 ? -4.606 3.646 -7.064 1.00 96.81 298 ASP A N 1
ATOM 2299 C CA . ASP A 1 298 ? -4.314 4.802 -7.895 1.00 96.81 298 ASP A CA 1
ATOM 2300 C C . ASP A 1 298 ? -3.197 5.635 -7.264 1.00 96.81 298 ASP A C 1
ATOM 2302 O O . ASP A 1 298 ? -3.362 6.168 -6.169 1.00 96.81 298 ASP A O 1
ATOM 2306 N N . ILE A 1 299 ? -2.071 5.781 -7.954 1.00 98.44 299 ILE A N 1
ATOM 2307 C CA . ILE A 1 299 ? -0.900 6.539 -7.520 1.00 98.44 299 ILE A CA 1
ATOM 2308 C C . ILE A 1 299 ? -0.672 7.717 -8.473 1.00 98.44 299 ILE A C 1
ATOM 2310 O O . ILE A 1 299 ? -0.423 7.530 -9.665 1.00 98.44 299 ILE A O 1
ATOM 2314 N N . LYS A 1 300 ? -0.696 8.936 -7.931 1.00 97.12 300 LYS A N 1
ATOM 2315 C CA . LYS A 1 300 ? -0.397 10.182 -8.660 1.00 97.12 300 LYS A CA 1
ATOM 2316 C C . LYS A 1 300 ? 0.498 11.110 -7.844 1.00 97.12 300 LYS A C 1
ATOM 2318 O O . LYS A 1 300 ? 0.717 10.866 -6.658 1.00 97.12 300 LYS A O 1
ATOM 2323 N N . SER A 1 301 ? 0.990 12.191 -8.445 1.00 96.94 301 SER A N 1
ATOM 2324 C CA . SER A 1 301 ? 1.544 13.320 -7.685 1.00 96.94 301 SER A CA 1
ATOM 2325 C C . SER A 1 301 ? 0.537 14.465 -7.583 1.00 96.94 301 SER A C 1
ATOM 2327 O O . SER A 1 301 ? -0.480 14.505 -8.271 1.00 96.94 301 SER A O 1
ATOM 2329 N N . ASP A 1 302 ? 0.826 15.424 -6.716 1.00 95.75 302 ASP A N 1
ATOM 2330 C CA . ASP A 1 302 ? 0.115 16.700 -6.583 1.00 95.75 302 ASP A CA 1
ATOM 2331 C C . ASP A 1 302 ? 0.379 17.693 -7.739 1.00 95.75 302 ASP A C 1
ATOM 2333 O O . ASP A 1 302 ? 0.116 18.891 -7.615 1.00 95.75 302 ASP A O 1
ATOM 2337 N N . GLY A 1 303 ? 0.912 17.209 -8.865 1.00 96.12 303 GLY A N 1
ATOM 2338 C CA . GLY A 1 303 ? 1.319 18.012 -10.016 1.00 96.12 303 GLY A CA 1
ATOM 2339 C C . GLY A 1 303 ? 2.750 18.549 -9.934 1.00 96.12 303 GLY A C 1
ATOM 2340 O O . GLY A 1 303 ? 3.232 19.125 -10.912 1.00 96.12 303 GLY A O 1
ATOM 2341 N N . SER A 1 304 ? 3.455 18.349 -8.816 1.00 97.38 304 SER A N 1
ATOM 2342 C CA . SER A 1 304 ? 4.881 18.651 -8.737 1.00 97.38 304 SER A CA 1
ATOM 2343 C C . SER A 1 304 ? 5.727 17.730 -9.614 1.00 97.38 304 SER A C 1
ATOM 2345 O O . SER A 1 304 ? 5.412 16.556 -9.820 1.00 97.38 304 SER A O 1
ATOM 2347 N N . ILE A 1 305 ? 6.858 18.272 -10.072 1.00 97.12 305 ILE A N 1
ATOM 2348 C CA . ILE A 1 305 ? 7.907 17.513 -10.756 1.00 97.12 305 ILE A CA 1
ATOM 2349 C C . ILE A 1 305 ? 8.734 16.779 -9.700 1.00 97.12 305 ILE A C 1
ATOM 2351 O O . ILE A 1 305 ? 9.457 17.416 -8.932 1.00 97.12 305 ILE A O 1
ATOM 2355 N N . LEU A 1 306 ? 8.635 15.456 -9.659 1.00 97.44 306 LEU A N 1
ATOM 2356 C CA . LEU A 1 306 ? 9.429 14.602 -8.776 1.00 97.44 306 LEU A CA 1
ATOM 2357 C C . LEU A 1 306 ? 10.870 14.501 -9.290 1.00 97.44 306 LEU A C 1
ATOM 2359 O O . LEU A 1 306 ? 11.094 14.506 -10.497 1.00 97.44 306 LEU A O 1
ATOM 2363 N N . GLN A 1 307 ? 11.857 14.392 -8.406 1.00 95.50 307 GLN A N 1
ATOM 2364 C CA . GLN A 1 307 ? 13.273 14.204 -8.776 1.00 95.50 307 GLN A CA 1
ATOM 2365 C C . GLN A 1 307 ? 13.772 12.780 -8.511 1.00 95.50 307 GLN A C 1
ATOM 2367 O O . GLN A 1 307 ? 14.846 12.395 -8.980 1.00 95.50 307 GLN A O 1
ATOM 2372 N N . ILE A 1 308 ? 12.989 11.997 -7.769 1.00 96.31 308 ILE A N 1
ATOM 2373 C CA . ILE A 1 308 ? 13.289 10.622 -7.378 1.00 96.31 308 ILE A CA 1
ATOM 2374 C C . ILE A 1 308 ? 12.123 9.694 -7.759 1.00 96.31 308 ILE A C 1
ATOM 2376 O O . ILE A 1 308 ? 10.990 10.162 -7.896 1.00 96.31 308 ILE A O 1
ATOM 2380 N N . PRO A 1 309 ? 12.375 8.384 -7.919 1.00 97.38 309 PRO A N 1
ATOM 2381 C CA . PRO A 1 309 ? 11.331 7.380 -8.103 1.00 97.38 309 PRO A CA 1
ATOM 2382 C C . PRO A 1 309 ? 10.206 7.472 -7.066 1.00 97.38 309 PRO A C 1
ATOM 2384 O O . PRO A 1 309 ? 10.434 7.808 -5.900 1.00 97.38 309 PRO A O 1
ATOM 2387 N N . ILE A 1 310 ? 8.994 7.083 -7.462 1.00 98.56 310 ILE A N 1
ATOM 2388 C CA . ILE A 1 310 ? 7.919 6.839 -6.500 1.00 98.56 310 ILE A CA 1
ATOM 2389 C C . ILE A 1 310 ? 8.227 5.565 -5.722 1.00 98.56 310 ILE A C 1
ATOM 2391 O O . ILE A 1 310 ? 8.224 5.590 -4.497 1.00 98.56 310 ILE A O 1
ATOM 2395 N N . ILE A 1 311 ? 8.543 4.472 -6.421 1.00 98.25 311 ILE A N 1
ATOM 2396 C CA . ILE A 1 311 ? 8.965 3.214 -5.802 1.00 98.25 311 ILE A CA 1
ATOM 2397 C C . ILE A 1 311 ? 10.427 2.977 -6.158 1.00 98.25 311 ILE A C 1
ATOM 2399 O O . ILE A 1 311 ? 10.780 2.885 -7.332 1.00 98.25 311 ILE A O 1
ATOM 2403 N N . PHE A 1 312 ? 11.276 2.867 -5.141 1.00 96.81 312 PHE A N 1
ATOM 2404 C CA . PHE A 1 312 ? 12.691 2.546 -5.293 1.00 96.81 312 PHE A CA 1
ATOM 2405 C C . PHE A 1 312 ? 13.007 1.261 -4.536 1.00 96.81 312 PHE A C 1
ATOM 2407 O O . PHE A 1 312 ? 12.774 1.182 -3.330 1.00 96.81 312 PHE A O 1
ATOM 2414 N N . VAL A 1 313 ? 13.544 0.260 -5.226 1.00 94.50 313 VAL A N 1
ATOM 2415 C CA . VAL A 1 313 ? 13.846 -1.052 -4.647 1.00 94.50 313 VAL A CA 1
ATOM 2416 C C . VAL A 1 313 ? 15.336 -1.313 -4.728 1.00 94.50 313 VAL A C 1
ATOM 2418 O O . VAL A 1 313 ? 15.901 -1.381 -5.816 1.00 94.50 313 VAL A O 1
ATOM 2421 N N . ASP A 1 314 ? 15.946 -1.460 -3.557 1.00 88.38 314 ASP A N 1
ATOM 2422 C CA . ASP A 1 314 ? 17.374 -1.706 -3.362 1.00 88.38 314 ASP A CA 1
ATOM 2423 C C . ASP A 1 314 ? 17.548 -2.642 -2.159 1.00 88.38 314 ASP A C 1
ATOM 2425 O O . ASP A 1 314 ? 17.932 -2.256 -1.047 1.00 88.38 314 ASP A O 1
ATOM 2429 N N . GLY A 1 315 ? 17.111 -3.885 -2.349 1.00 80.56 315 GLY A N 1
ATOM 2430 C CA . GLY A 1 315 ? 17.101 -4.914 -1.321 1.00 80.56 315 GLY A CA 1
ATOM 2431 C C . GLY A 1 315 ? 17.387 -6.288 -1.909 1.00 80.56 315 GLY A C 1
ATOM 2432 O O . GLY A 1 315 ? 17.073 -6.561 -3.064 1.00 80.56 315 GLY A O 1
ATOM 2433 N N . THR A 1 316 ? 18.009 -7.140 -1.098 1.00 83.88 316 THR A N 1
ATOM 2434 C CA . THR A 1 316 ? 18.388 -8.505 -1.469 1.00 83.88 316 THR A CA 1
ATOM 2435 C C . THR A 1 316 ? 17.241 -9.475 -1.240 1.00 83.88 316 THR A C 1
ATOM 2437 O O . THR A 1 316 ? 16.671 -9.493 -0.150 1.00 83.88 316 THR A O 1
ATOM 2440 N N . ASP A 1 317 ? 16.961 -10.316 -2.230 1.00 86.88 317 ASP A N 1
ATOM 2441 C CA . ASP A 1 317 ? 15.877 -11.296 -2.243 1.00 86.88 317 ASP A CA 1
ATOM 2442 C C . ASP A 1 317 ? 14.488 -10.666 -2.026 1.00 86.88 317 ASP A C 1
ATOM 2444 O O . ASP A 1 317 ? 13.608 -11.267 -1.411 1.00 86.88 317 ASP A O 1
ATOM 2448 N N . CYS A 1 318 ? 14.284 -9.437 -2.517 1.00 91.00 318 CYS A N 1
ATOM 2449 C CA . CYS A 1 318 ? 12.973 -8.790 -2.481 1.00 91.00 318 CYS A CA 1
ATOM 2450 C C . CYS A 1 318 ? 11.992 -9.433 -3.465 1.00 91.00 318 CYS A C 1
ATOM 2452 O O . CYS A 1 318 ? 12.364 -9.760 -4.597 1.00 91.00 318 CYS A O 1
ATOM 2454 N N . ILE A 1 319 ? 10.720 -9.501 -3.075 1.00 94.31 319 ILE A N 1
ATOM 2455 C CA . ILE A 1 319 ? 9.607 -9.816 -3.974 1.00 94.31 319 ILE A CA 1
ATOM 2456 C C . ILE A 1 319 ? 8.709 -8.588 -4.086 1.00 94.31 319 ILE A C 1
ATOM 2458 O O . ILE A 1 319 ? 8.251 -8.057 -3.077 1.00 94.31 319 ILE A O 1
ATOM 2462 N N . ILE A 1 320 ? 8.449 -8.139 -5.310 1.00 96.69 320 ILE A N 1
ATOM 2463 C CA . ILE A 1 320 ? 7.548 -7.013 -5.578 1.00 96.69 320 ILE A CA 1
ATOM 2464 C C . ILE A 1 320 ? 6.367 -7.501 -6.403 1.00 96.69 320 ILE A C 1
ATOM 2466 O O . ILE A 1 320 ? 6.552 -8.122 -7.447 1.00 96.69 320 ILE A O 1
ATOM 2470 N N . GLU A 1 321 ? 5.158 -7.192 -5.963 1.00 98.44 321 GLU A N 1
ATOM 2471 C CA . GLU A 1 321 ? 3.928 -7.556 -6.659 1.00 98.44 321 GLU A CA 1
ATOM 2472 C C . GLU A 1 321 ? 3.009 -6.343 -6.767 1.00 98.44 321 GLU A C 1
ATOM 2474 O O . GLU A 1 321 ? 2.609 -5.765 -5.763 1.00 98.44 321 GLU A O 1
ATOM 2479 N N . LEU A 1 322 ? 2.686 -5.939 -7.991 1.00 98.62 322 LEU A N 1
ATOM 2480 C CA . LEU A 1 322 ? 1.740 -4.865 -8.274 1.00 98.62 322 LEU A CA 1
ATOM 2481 C C . LEU A 1 322 ? 0.602 -5.455 -9.105 1.00 98.62 322 LEU A C 1
ATOM 2483 O O . LEU A 1 322 ? 0.832 -5.941 -10.213 1.00 98.62 322 LEU A O 1
ATOM 2487 N N . GLU A 1 323 ? -0.619 -5.430 -8.582 1.00 98.44 323 GLU A N 1
ATOM 2488 C CA . GLU A 1 323 ? -1.803 -5.894 -9.308 1.00 98.44 323 GLU A CA 1
ATOM 2489 C C . GLU A 1 323 ? -2.907 -4.836 -9.260 1.00 98.44 323 GLU A C 1
ATOM 2491 O O . GLU A 1 323 ? -3.283 -4.345 -8.193 1.00 98.44 323 GLU A O 1
ATOM 2496 N N . SER A 1 324 ? -3.421 -4.476 -10.439 1.00 97.31 324 SER A N 1
ATOM 2497 C CA . SER A 1 324 ? -4.396 -3.388 -10.598 1.00 97.31 324 SER A CA 1
ATOM 2498 C C . SER A 1 324 ? -3.919 -2.076 -9.958 1.00 97.31 324 SER A C 1
ATOM 2500 O O . SER A 1 324 ? -4.626 -1.447 -9.176 1.00 97.31 324 SER A O 1
ATOM 2502 N N . VAL A 1 325 ? -2.670 -1.684 -10.229 1.00 98.44 325 VAL A N 1
ATOM 2503 C CA . VAL A 1 325 ? -2.096 -0.418 -9.751 1.00 98.44 325 VAL A CA 1
ATOM 2504 C C . VAL A 1 325 ? -1.976 0.550 -10.922 1.00 98.44 325 VAL A C 1
ATOM 2506 O O . VAL A 1 325 ? -1.435 0.192 -11.968 1.00 98.44 325 VAL A O 1
ATOM 2509 N N . SER A 1 326 ? -2.450 1.780 -10.747 1.00 98.06 326 SER A N 1
ATOM 2510 C CA . SER A 1 326 ? -2.405 2.812 -11.786 1.00 98.06 326 SER A CA 1
ATOM 2511 C C . SER A 1 326 ? -1.452 3.926 -11.383 1.00 98.06 326 SER A C 1
ATOM 2513 O O . SER A 1 326 ? -1.668 4.586 -10.377 1.00 98.06 326 SER A O 1
ATOM 2515 N N . PHE A 1 327 ? -0.420 4.176 -12.178 1.00 98.62 327 PHE A N 1
ATOM 2516 C CA . PHE A 1 327 ? 0.459 5.337 -12.070 1.00 98.62 327 PHE A CA 1
ATOM 2517 C C . PHE A 1 327 ? 0.028 6.362 -13.115 1.00 98.62 327 PHE A C 1
ATOM 2519 O O . PHE A 1 327 ? 0.187 6.111 -14.311 1.00 98.62 327 PHE A O 1
ATOM 2526 N N . TYR A 1 328 ? -0.518 7.505 -12.695 1.00 97.12 328 TYR A N 1
ATOM 2527 C CA . TYR A 1 328 ? -1.032 8.500 -13.639 1.00 97.12 328 TYR A CA 1
ATOM 2528 C C . TYR A 1 328 ? -0.771 9.946 -13.229 1.00 97.12 328 TYR A C 1
ATOM 2530 O O . TYR A 1 328 ? -0.612 10.251 -12.051 1.00 97.12 328 TYR A O 1
ATOM 2538 N N . GLU A 1 329 ? -0.723 10.839 -14.224 1.00 97.50 329 GLU A N 1
ATOM 2539 C CA . GLU A 1 329 ? -0.496 12.284 -14.033 1.00 97.50 329 GLU A CA 1
ATOM 2540 C C . GLU A 1 329 ? 0.808 12.600 -13.273 1.00 97.50 329 GLU A C 1
ATOM 2542 O O . GLU A 1 329 ? 0.875 13.504 -12.442 1.00 97.50 329 GLU A O 1
ATOM 2547 N N . ILE A 1 330 ? 1.876 11.855 -13.571 1.00 98.38 330 ILE A N 1
ATOM 2548 C CA . ILE A 1 330 ? 3.178 12.002 -12.908 1.00 98.38 330 ILE A CA 1
ATOM 2549 C C . ILE A 1 330 ? 4.149 12.770 -13.802 1.00 98.38 330 ILE A C 1
ATOM 2551 O O . ILE A 1 330 ? 4.316 12.475 -14.989 1.00 98.38 330 ILE A O 1
ATOM 2555 N N . GLN A 1 331 ? 4.847 13.726 -13.192 1.00 97.69 331 GLN A N 1
ATOM 2556 C CA . GLN A 1 331 ? 5.989 14.407 -13.789 1.00 97.69 331 GLN A CA 1
ATOM 2557 C C . GLN A 1 331 ? 7.258 14.010 -13.038 1.00 97.69 331 GLN A C 1
ATOM 2559 O O . GLN A 1 331 ? 7.331 14.176 -11.823 1.00 97.69 331 GLN A O 1
ATOM 2564 N N . LEU A 1 332 ? 8.260 13.503 -13.750 1.00 96.75 332 LEU A N 1
ATOM 2565 C CA . LEU A 1 332 ? 9.556 13.114 -13.188 1.00 96.75 332 LEU A CA 1
ATOM 2566 C C . LEU A 1 33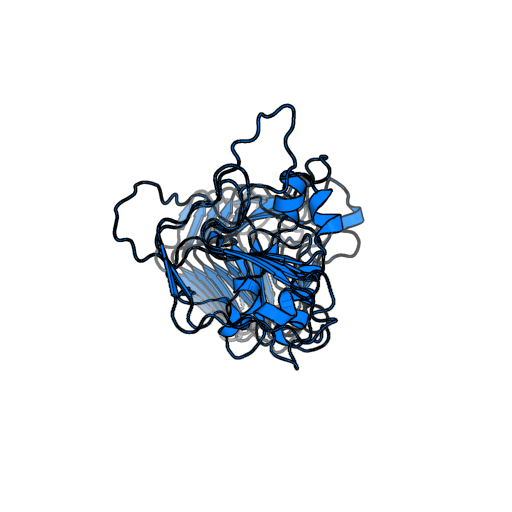2 ? 10.658 13.903 -13.895 1.00 96.75 332 LEU A C 1
ATOM 2568 O O . LEU A 1 332 ? 10.608 14.063 -15.105 1.00 96.75 332 LEU A O 1
ATOM 2572 N N . SER A 1 333 ? 11.657 14.389 -13.167 1.00 95.25 333 SER A N 1
ATOM 2573 C CA . SER A 1 333 ? 12.852 15.026 -13.716 1.00 95.25 333 SER A CA 1
ATOM 2574 C C . SER A 1 333 ? 14.090 14.616 -12.923 1.00 95.25 333 SER A C 1
ATOM 2576 O O . SER A 1 333 ? 14.509 15.359 -12.029 1.00 95.25 333 SER A O 1
ATOM 2578 N N . PRO A 1 334 ? 14.696 13.452 -13.219 1.00 90.19 334 PRO A N 1
ATOM 2579 C CA . PRO A 1 334 ? 15.874 12.982 -12.501 1.00 90.19 334 PRO A CA 1
ATOM 2580 C C . PRO A 1 334 ? 17.026 13.986 -12.634 1.00 90.19 334 PRO A C 1
ATOM 2582 O O . PRO A 1 334 ? 17.329 14.455 -13.733 1.00 90.19 334 PRO A O 1
ATOM 2585 N N . LEU A 1 335 ? 17.675 14.324 -11.516 1.00 83.38 335 LEU A N 1
ATOM 2586 C CA . LEU A 1 335 ? 18.763 15.314 -11.501 1.00 83.38 335 LEU A CA 1
ATOM 2587 C C . LEU A 1 335 ? 20.083 14.769 -12.059 1.00 83.38 335 LEU A C 1
ATOM 2589 O O . LEU A 1 335 ? 20.906 15.529 -12.571 1.00 83.38 335 LEU A O 1
ATOM 2593 N N . SER A 1 336 ? 20.317 13.466 -11.915 1.00 79.81 336 SER A N 1
ATOM 2594 C CA . SER A 1 336 ? 21.516 12.794 -12.404 1.00 79.81 336 SER A CA 1
ATOM 2595 C C . SER A 1 336 ? 21.234 11.322 -12.681 1.00 79.81 336 SER A C 1
ATOM 2597 O O . SER A 1 336 ? 20.638 10.624 -11.857 1.00 79.81 336 SER A O 1
ATOM 2599 N N . ASN A 1 337 ? 21.711 10.858 -13.840 1.00 83.25 337 ASN A N 1
ATOM 2600 C CA . ASN A 1 337 ? 21.428 9.537 -14.401 1.00 83.25 337 ASN A CA 1
ATOM 2601 C C . ASN A 1 337 ? 19.926 9.288 -14.633 1.00 83.25 337 ASN A C 1
ATOM 2603 O O . ASN A 1 337 ? 19.055 9.978 -14.104 1.00 83.25 337 ASN A O 1
ATOM 2607 N N . GLY A 1 338 ? 19.616 8.285 -15.446 1.00 89.44 338 GLY A N 1
ATOM 2608 C CA . GLY A 1 338 ? 18.231 7.899 -15.665 1.00 89.44 338 GLY A CA 1
ATOM 2609 C C . GLY A 1 338 ? 17.614 7.238 -14.430 1.00 89.44 338 GLY A C 1
ATOM 2610 O O . GLY A 1 338 ? 18.288 6.508 -13.700 1.00 89.44 338 GLY A O 1
ATOM 2611 N N . LYS A 1 339 ? 16.328 7.508 -14.184 1.00 93.38 339 LYS A N 1
ATOM 2612 C CA . LYS A 1 339 ? 15.535 6.919 -13.094 1.00 93.38 339 LYS A CA 1
ATOM 2613 C C . LYS A 1 339 ? 14.154 6.511 -13.589 1.00 93.38 339 LYS A C 1
ATOM 2615 O O . LYS A 1 339 ? 13.569 7.199 -14.425 1.00 93.38 339 LYS A O 1
ATOM 2620 N N . GLY A 1 340 ? 13.639 5.413 -13.047 1.00 95.56 340 GLY A N 1
ATOM 2621 C CA . GLY A 1 340 ? 12.248 5.009 -13.227 1.00 95.56 340 GLY A CA 1
ATOM 2622 C C . GLY A 1 340 ? 11.280 5.755 -12.299 1.00 95.56 340 GLY A C 1
ATOM 2623 O O . GLY A 1 340 ? 11.685 6.186 -11.221 1.00 95.56 340 GLY A O 1
ATOM 2624 N N . ILE A 1 341 ? 9.988 5.832 -12.641 1.00 98.00 341 ILE A N 1
ATOM 2625 C CA . ILE A 1 341 ? 8.929 6.038 -11.627 1.00 98.00 341 ILE A CA 1
ATOM 2626 C C . ILE A 1 341 ? 8.955 4.866 -10.644 1.00 98.00 341 ILE A C 1
ATOM 2628 O O . ILE A 1 341 ? 8.896 5.063 -9.429 1.00 98.00 341 ILE A O 1
ATOM 2632 N N . ILE A 1 342 ? 9.100 3.658 -11.188 1.00 98.12 342 ILE A N 1
ATOM 2633 C CA . ILE A 1 342 ? 9.491 2.462 -10.455 1.00 98.12 342 ILE A CA 1
ATOM 2634 C C . ILE A 1 342 ? 10.922 2.127 -10.859 1.00 98.12 342 ILE A C 1
ATOM 2636 O O . ILE A 1 342 ? 11.197 1.842 -12.026 1.00 98.12 342 ILE A O 1
ATOM 2640 N N . GLN A 1 343 ? 11.824 2.163 -9.888 1.00 96.00 343 GLN A N 1
ATOM 2641 C CA . GLN A 1 343 ? 13.227 1.818 -10.049 1.00 96.00 343 GLN A CA 1
ATOM 2642 C C . GLN A 1 343 ? 13.524 0.535 -9.285 1.00 96.00 343 GLN A C 1
ATOM 2644 O O . GLN A 1 343 ? 13.374 0.490 -8.063 1.00 96.00 343 GLN A O 1
ATOM 2649 N N . ILE A 1 344 ? 14.004 -0.472 -10.003 1.00 93.25 344 ILE A N 1
ATOM 2650 C CA . ILE A 1 344 ? 14.446 -1.747 -9.455 1.00 93.25 344 ILE A CA 1
ATOM 2651 C C . ILE A 1 344 ? 15.939 -1.881 -9.683 1.00 93.25 344 ILE A C 1
ATOM 2653 O O . ILE A 1 344 ? 16.376 -1.975 -10.830 1.00 93.25 344 ILE A O 1
ATOM 2657 N N . ASN A 1 345 ? 16.693 -1.900 -8.591 1.00 87.56 345 ASN A N 1
ATOM 2658 C CA . ASN A 1 345 ? 18.119 -2.182 -8.608 1.00 87.56 345 ASN A CA 1
ATOM 2659 C C . ASN A 1 345 ? 18.386 -3.660 -8.295 1.00 87.56 345 ASN A C 1
ATOM 2661 O O . ASN A 1 345 ? 17.491 -4.394 -7.862 1.00 87.56 345 ASN A O 1
ATOM 2665 N N . ASP A 1 346 ? 19.631 -4.076 -8.526 1.00 74.69 346 ASP A N 1
ATOM 2666 C CA . ASP A 1 346 ? 20.136 -5.433 -8.338 1.00 74.69 346 ASP A CA 1
ATOM 2667 C C . ASP A 1 346 ? 19.658 -6.130 -7.051 1.00 74.69 346 ASP A C 1
ATOM 2669 O O . ASP A 1 346 ? 19.470 -5.518 -6.000 1.00 74.69 346 ASP A O 1
ATOM 2673 N N . ASN A 1 347 ? 19.590 -7.464 -7.113 1.00 73.88 347 ASN A N 1
ATOM 2674 C CA . ASN A 1 347 ? 19.237 -8.380 -6.020 1.00 73.88 347 ASN A CA 1
ATOM 2675 C C . ASN A 1 347 ? 17.756 -8.566 -5.681 1.00 73.88 347 ASN A C 1
ATOM 2677 O O . ASN A 1 347 ? 17.471 -9.144 -4.635 1.00 73.88 347 ASN A O 1
ATOM 2681 N N . ILE A 1 348 ? 16.805 -8.215 -6.549 1.00 81.12 348 ILE A N 1
ATOM 2682 C CA . ILE A 1 348 ? 15.429 -8.705 -6.355 1.00 81.12 348 ILE A CA 1
ATOM 2683 C C . ILE A 1 348 ? 15.299 -10.185 -6.750 1.00 81.12 348 ILE A C 1
ATOM 2685 O O . ILE A 1 348 ? 15.873 -10.627 -7.747 1.00 81.12 348 ILE A O 1
ATOM 2689 N N . GLN A 1 349 ? 14.516 -10.950 -5.987 1.00 88.56 349 GLN A N 1
ATOM 2690 C CA . GLN A 1 349 ? 14.193 -12.341 -6.312 1.00 88.56 349 GLN A CA 1
ATOM 2691 C C . GLN A 1 349 ? 13.200 -12.398 -7.477 1.00 88.56 349 GLN A C 1
ATOM 2693 O O . GLN A 1 349 ? 13.415 -13.111 -8.460 1.00 88.56 349 GLN A O 1
ATOM 2698 N N . SER A 1 350 ? 12.104 -11.646 -7.373 1.00 92.38 350 SER A N 1
ATOM 2699 C CA . SER A 1 350 ? 11.083 -11.595 -8.416 1.00 92.38 350 SER A CA 1
ATOM 2700 C C . SER A 1 350 ? 10.245 -10.326 -8.364 1.00 92.38 350 SER A C 1
ATOM 2702 O O . SER A 1 350 ? 9.977 -9.786 -7.293 1.00 92.38 350 SER A O 1
ATOM 2704 N N . MET A 1 351 ? 9.768 -9.901 -9.526 1.00 95.50 351 MET A N 1
ATOM 2705 C CA . MET A 1 351 ? 8.796 -8.833 -9.693 1.00 95.50 351 MET A CA 1
ATOM 2706 C C . MET A 1 351 ? 7.631 -9.319 -10.557 1.00 95.50 351 MET A C 1
ATOM 2708 O O . MET A 1 351 ? 7.851 -9.923 -11.605 1.00 95.50 351 MET A O 1
ATOM 2712 N N . SER A 1 352 ? 6.405 -8.998 -10.154 1.00 98.19 352 SER A N 1
ATOM 2713 C CA . SER A 1 352 ? 5.201 -9.161 -10.966 1.00 98.19 352 SER A CA 1
ATOM 2714 C C . SER A 1 352 ? 4.453 -7.835 -11.063 1.00 98.19 352 SER A C 1
ATOM 2716 O O . SER A 1 352 ? 4.219 -7.184 -10.046 1.00 98.19 352 SER A O 1
ATOM 2718 N N . ILE A 1 353 ? 4.084 -7.434 -12.277 1.00 98.75 353 ILE A N 1
ATOM 2719 C CA . ILE A 1 353 ? 3.191 -6.307 -12.554 1.00 98.75 353 ILE A CA 1
ATOM 2720 C C . ILE A 1 353 ? 2.057 -6.840 -13.424 1.00 98.75 353 ILE A C 1
ATOM 2722 O O . ILE A 1 353 ? 2.286 -7.290 -14.547 1.00 98.75 353 ILE A O 1
ATOM 2726 N N . SER A 1 354 ? 0.835 -6.817 -12.905 1.00 98.62 354 SER A N 1
ATOM 2727 C CA . SER A 1 354 ? -0.331 -7.364 -13.592 1.00 98.62 354 SER A CA 1
ATOM 2728 C C . SER A 1 354 ? -1.506 -6.399 -13.573 1.00 98.62 354 SER A C 1
ATOM 2730 O O . SER A 1 354 ? -1.692 -5.665 -12.602 1.00 98.62 354 SER A O 1
ATOM 2732 N N . GLN A 1 355 ? -2.282 -6.356 -14.661 1.00 98.12 355 GLN A N 1
ATOM 2733 C CA . GLN A 1 355 ? -3.498 -5.526 -14.754 1.00 98.12 355 GLN A CA 1
ATOM 2734 C C . GLN A 1 355 ? -3.259 -4.042 -14.408 1.00 98.12 355 GLN A C 1
ATOM 2736 O O . GLN A 1 355 ? -4.166 -3.341 -13.977 1.00 98.12 355 GLN A O 1
ATOM 2741 N N . SER A 1 356 ? -2.020 -3.566 -14.550 1.00 98.62 356 SER A N 1
ATOM 2742 C CA . SER A 1 356 ? -1.575 -2.269 -14.036 1.00 98.62 356 SER A CA 1
ATOM 2743 C C . SER A 1 356 ? -1.407 -1.266 -15.170 1.00 98.62 356 SER A C 1
ATOM 2745 O O . SER A 1 356 ? -1.207 -1.641 -16.328 1.00 98.62 356 SER A O 1
ATOM 2747 N N . GLN A 1 357 ? -1.495 0.020 -14.847 1.00 98.50 357 GLN A N 1
ATOM 2748 C CA . GLN A 1 357 ? -1.543 1.095 -15.834 1.00 98.50 357 GLN A CA 1
ATOM 2749 C C . GLN A 1 357 ? -0.490 2.164 -15.539 1.00 98.50 357 GLN A C 1
ATOM 2751 O O . GLN A 1 357 ? -0.263 2.528 -14.391 1.00 98.50 357 GLN A O 1
ATOM 2756 N N . PHE A 1 358 ? 0.140 2.681 -16.586 1.00 98.81 358 PHE A N 1
ATOM 2757 C CA . PHE A 1 358 ? 1.080 3.797 -16.559 1.00 98.81 358 PHE A CA 1
ATOM 2758 C C . PHE A 1 358 ? 0.614 4.800 -17.609 1.00 98.81 358 PHE A C 1
ATOM 2760 O O . PHE A 1 358 ? 0.819 4.573 -18.803 1.00 98.81 358 PHE A O 1
ATOM 2767 N N . GLU A 1 359 ? -0.054 5.875 -17.188 1.00 98.38 359 GLU A N 1
ATOM 2768 C CA . GLU A 1 359 ? -0.754 6.778 -18.107 1.00 98.38 359 GLU A CA 1
ATOM 2769 C C . GLU A 1 359 ? -0.438 8.257 -17.878 1.00 98.38 359 GLU A C 1
ATOM 2771 O O . GLU A 1 359 ? -0.386 8.736 -16.751 1.00 98.38 359 GLU A O 1
ATOM 2776 N N . ASN A 1 360 ? -0.290 9.024 -18.961 1.00 98.31 360 ASN A N 1
ATOM 2777 C CA . ASN A 1 360 ? -0.080 10.479 -18.904 1.00 98.31 360 ASN A CA 1
ATOM 2778 C C . ASN A 1 360 ? 1.130 10.860 -18.032 1.00 98.31 360 ASN A C 1
ATOM 2780 O O . ASN A 1 360 ? 1.036 11.660 -17.099 1.00 98.31 360 ASN A O 1
ATOM 2784 N N . ILE A 1 361 ? 2.270 10.253 -18.348 1.00 98.50 361 ILE A N 1
ATOM 2785 C CA . ILE A 1 361 ? 3.530 10.425 -17.630 1.00 98.50 361 ILE A CA 1
ATOM 2786 C C . ILE A 1 361 ? 4.479 11.272 -18.478 1.00 98.50 361 ILE A C 1
ATOM 2788 O O . ILE A 1 361 ? 4.729 10.964 -19.643 1.00 98.50 361 ILE A O 1
ATOM 2792 N N . SER A 1 362 ? 5.044 12.319 -17.878 1.00 97.50 362 SER A N 1
ATOM 2793 C CA . SER A 1 362 ? 6.037 13.184 -18.521 1.00 97.50 362 SER A CA 1
ATOM 2794 C C . SER A 1 362 ? 7.356 13.113 -17.768 1.00 97.50 362 SER A C 1
ATOM 2796 O O . SER A 1 362 ? 7.460 13.556 -16.624 1.00 97.50 362 SER A O 1
ATOM 2798 N N . ILE A 1 363 ? 8.371 12.542 -18.408 1.00 95.12 363 ILE A N 1
ATOM 2799 C CA . ILE A 1 363 ? 9.696 12.372 -17.825 1.00 95.12 363 ILE A CA 1
ATOM 2800 C C . ILE A 1 363 ? 10.654 13.349 -18.500 1.00 95.12 363 ILE A C 1
ATOM 2802 O O . ILE A 1 363 ? 11.087 13.189 -19.638 1.00 95.12 363 ILE A O 1
ATOM 2806 N N . GLN A 1 364 ? 10.957 14.410 -17.779 1.00 88.44 364 GLN A N 1
ATOM 2807 C CA . GLN A 1 364 ? 11.946 15.414 -18.129 1.00 88.44 364 GLN A CA 1
ATOM 2808 C C . GLN A 1 364 ? 13.324 14.943 -17.613 1.00 88.44 364 GLN A C 1
ATOM 2810 O O . GLN A 1 364 ? 13.414 14.034 -16.793 1.00 88.44 364 GLN A O 1
ATOM 2815 N N . GLY A 1 365 ? 14.428 15.505 -18.107 1.00 76.62 365 GLY A N 1
ATOM 2816 C CA . GLY A 1 365 ? 15.777 15.059 -17.712 1.00 76.62 365 GLY A CA 1
ATOM 2817 C C . GLY A 1 365 ? 16.276 13.804 -18.449 1.00 76.62 365 GLY A C 1
ATOM 2818 O O . GLY A 1 365 ? 15.576 13.226 -19.275 1.00 76.62 365 GLY A O 1
ATOM 2819 N N . SER A 1 366 ? 17.538 13.427 -18.214 1.00 75.81 366 SER A N 1
ATOM 2820 C CA . SER A 1 366 ? 18.253 12.442 -19.042 1.00 75.81 366 SER A CA 1
ATOM 2821 C C . SER A 1 366 ? 17.931 10.989 -18.665 1.00 75.81 366 SER A C 1
ATOM 2823 O O . SER A 1 366 ? 18.330 10.536 -17.592 1.00 75.81 366 SER A O 1
ATOM 2825 N N . GLY A 1 367 ? 17.294 10.246 -19.572 1.00 80.31 367 GLY A N 1
ATOM 2826 C CA . GLY A 1 367 ? 17.174 8.783 -19.550 1.00 80.31 367 GLY A CA 1
ATOM 2827 C C . GLY A 1 367 ? 16.175 8.201 -18.558 1.00 80.31 367 GLY A C 1
ATOM 2828 O O . GLY A 1 367 ? 16.394 7.088 -18.088 1.00 80.31 367 GLY A O 1
ATOM 2829 N N . GLY A 1 368 ? 15.133 8.934 -18.165 1.00 90.19 368 GLY A N 1
ATOM 2830 C CA . GLY A 1 368 ? 14.126 8.399 -17.245 1.00 90.19 368 GLY A CA 1
ATOM 2831 C C . GLY A 1 368 ? 13.073 7.501 -17.918 1.00 90.19 368 GLY A C 1
ATOM 2832 O O . GLY A 1 368 ? 12.858 7.567 -19.128 1.00 90.19 368 GLY A O 1
ATOM 2833 N N . ASN A 1 369 ? 12.417 6.651 -17.122 1.00 95.81 369 ASN A N 1
ATOM 2834 C CA . ASN A 1 369 ? 11.496 5.601 -17.587 1.00 95.81 369 ASN A CA 1
ATOM 2835 C C . ASN A 1 369 ? 10.261 5.498 -16.670 1.00 95.81 369 ASN A C 1
ATOM 2837 O O . ASN A 1 369 ? 10.295 5.955 -15.529 1.00 95.81 369 ASN A O 1
ATOM 2841 N N . ALA A 1 370 ? 9.172 4.868 -17.110 1.00 98.00 370 ALA A N 1
ATOM 2842 C CA . ALA A 1 370 ? 8.083 4.515 -16.199 1.00 98.00 370 ALA A CA 1
ATOM 2843 C C . ALA A 1 370 ? 8.506 3.338 -15.305 1.00 98.00 370 ALA A C 1
ATOM 2845 O O . ALA A 1 370 ? 8.458 3.438 -14.079 1.00 98.00 370 ALA A O 1
ATOM 2846 N N . LEU A 1 371 ? 9.040 2.276 -15.910 1.00 98.25 371 LEU A N 1
ATOM 2847 C CA . LEU A 1 371 ? 9.664 1.154 -15.214 1.00 98.25 371 LEU A CA 1
ATOM 2848 C C . LEU A 1 371 ? 11.129 1.017 -15.635 1.00 98.25 371 LEU A C 1
ATOM 2850 O O . LEU A 1 371 ? 11.437 0.870 -16.818 1.00 98.25 371 LEU A O 1
ATOM 2854 N N . ARG A 1 372 ? 12.033 1.037 -14.657 1.00 96.25 372 ARG A N 1
ATOM 2855 C CA . ARG A 1 372 ? 13.466 0.825 -14.857 1.00 96.25 372 ARG A CA 1
ATOM 2856 C C . ARG A 1 372 ? 13.923 -0.385 -14.057 1.00 96.25 372 ARG A C 1
ATOM 2858 O O . ARG A 1 372 ? 13.784 -0.402 -12.837 1.00 96.25 372 ARG A O 1
ATOM 2865 N N . ILE A 1 373 ? 14.462 -1.380 -14.754 1.00 94.25 373 ILE A N 1
ATOM 2866 C CA . ILE A 1 373 ? 15.025 -2.596 -14.166 1.00 94.25 373 ILE A CA 1
ATOM 2867 C C . ILE A 1 373 ? 16.514 -2.623 -14.489 1.00 94.25 373 ILE A C 1
ATOM 2869 O O . ILE A 1 373 ? 16.901 -2.793 -15.644 1.00 94.25 373 ILE A O 1
ATOM 2873 N N . GLU A 1 374 ? 17.351 -2.454 -13.476 1.00 90.25 374 GLU A N 1
ATOM 2874 C CA . GLU A 1 374 ? 18.803 -2.526 -13.600 1.00 90.25 374 GLU A CA 1
ATOM 2875 C C . GLU A 1 374 ? 19.304 -3.774 -12.880 1.00 90.25 374 GLU A C 1
ATOM 2877 O O . GLU A 1 374 ? 19.271 -3.854 -11.655 1.00 90.25 374 GLU A O 1
ATOM 2882 N N . ASN A 1 375 ? 19.737 -4.759 -13.669 1.00 82.62 375 ASN A N 1
ATOM 2883 C CA . ASN A 1 375 ? 20.596 -5.839 -13.211 1.00 82.62 375 ASN A CA 1
ATOM 2884 C C . ASN A 1 375 ? 21.957 -5.685 -13.891 1.00 82.62 375 ASN A C 1
ATOM 2886 O O . ASN A 1 375 ? 22.119 -6.096 -15.044 1.00 82.62 375 ASN A O 1
ATOM 2890 N N . ASP A 1 376 ? 22.904 -5.020 -13.236 1.00 70.12 376 ASP A N 1
ATOM 2891 C CA . ASP A 1 376 ? 24.197 -4.690 -13.841 1.00 70.12 376 ASP A CA 1
ATOM 2892 C C . ASP A 1 376 ? 25.248 -5.806 -13.702 1.00 70.12 376 ASP A C 1
ATOM 2894 O O . ASP A 1 376 ? 26.342 -5.703 -14.263 1.00 70.12 376 ASP A O 1
ATOM 2898 N N . GLY A 1 377 ? 24.902 -6.898 -13.012 1.00 67.56 377 GLY A N 1
ATOM 2899 C CA . GLY A 1 377 ? 25.770 -8.060 -12.836 1.00 67.56 377 GLY A CA 1
ATOM 2900 C C . GLY A 1 377 ? 26.857 -7.884 -11.784 1.00 67.56 377 GLY A C 1
ATOM 2901 O O . GLY A 1 377 ? 27.724 -8.749 -11.644 1.00 67.56 377 GLY A O 1
ATOM 2902 N N . THR A 1 378 ? 26.815 -6.804 -11.000 1.00 67.56 378 THR A N 1
ATOM 2903 C CA . THR A 1 378 ? 27.701 -6.622 -9.838 1.00 67.56 378 THR A CA 1
ATOM 2904 C C . THR A 1 378 ? 27.467 -7.665 -8.749 1.00 67.56 378 THR A C 1
ATOM 2906 O O . THR A 1 378 ? 28.327 -7.881 -7.890 1.00 67.56 378 THR A O 1
ATOM 2909 N N . THR A 1 379 ? 26.327 -8.352 -8.795 1.00 63.62 379 THR A N 1
ATOM 2910 C CA . THR A 1 379 ? 25.951 -9.405 -7.859 1.00 63.62 379 THR A CA 1
ATOM 2911 C C . THR A 1 379 ? 25.660 -10.709 -8.592 1.00 63.62 379 THR A C 1
ATOM 2913 O O . THR A 1 379 ? 25.256 -10.724 -9.748 1.00 63.62 379 THR A O 1
ATOM 2916 N N . SER A 1 380 ? 25.838 -11.844 -7.913 1.00 64.38 380 SER A N 1
ATOM 2917 C CA . SER A 1 380 ? 25.502 -13.170 -8.455 1.00 64.38 380 SER A CA 1
ATOM 2918 C C . SER A 1 380 ? 23.989 -13.442 -8.518 1.00 64.38 380 SER A C 1
ATOM 2920 O O . SER A 1 380 ? 23.586 -14.597 -8.655 1.00 64.38 380 SER A O 1
ATOM 2922 N N . SER A 1 381 ? 23.157 -12.417 -8.325 1.00 66.75 381 SER A N 1
ATOM 2923 C CA . SER A 1 381 ? 21.703 -12.529 -8.279 1.00 66.75 381 SER A CA 1
ATOM 2924 C C . SER A 1 381 ? 21.104 -12.406 -9.682 1.00 66.75 381 SER A C 1
ATOM 2926 O O . SER A 1 381 ? 21.681 -11.803 -10.587 1.00 66.75 381 SER A O 1
ATOM 2928 N N . SER A 1 382 ? 19.930 -12.998 -9.888 1.00 78.19 382 SER A N 1
ATOM 2929 C CA . SER A 1 382 ? 19.213 -12.910 -11.158 1.00 78.19 382 SER A CA 1
ATOM 2930 C C . SER A 1 382 ? 17.775 -12.495 -10.928 1.00 78.19 382 SER A C 1
ATOM 2932 O O . SER A 1 382 ? 17.080 -13.132 -10.142 1.00 78.19 382 SER A O 1
ATOM 2934 N N . ILE A 1 383 ? 17.332 -11.474 -11.659 1.00 86.81 383 ILE A N 1
ATOM 2935 C CA . ILE A 1 383 ? 15.974 -10.935 -11.556 1.00 86.81 383 ILE A CA 1
ATOM 2936 C C . ILE A 1 383 ? 15.017 -11.782 -12.395 1.00 86.81 383 ILE A C 1
ATOM 2938 O O . ILE A 1 383 ? 15.322 -12.089 -13.545 1.00 86.81 383 ILE A O 1
ATOM 2942 N N . ILE A 1 384 ? 13.841 -12.110 -11.859 1.00 92.12 384 ILE A N 1
ATOM 2943 C CA . ILE A 1 384 ? 12.705 -12.629 -12.634 1.00 92.12 384 ILE A CA 1
ATOM 2944 C C . ILE A 1 384 ? 11.605 -11.569 -12.629 1.00 92.12 384 ILE A C 1
ATOM 2946 O O . ILE A 1 384 ? 11.000 -11.335 -11.590 1.00 92.12 384 ILE A O 1
ATOM 2950 N N . ALA A 1 385 ? 11.333 -10.932 -13.766 1.00 95.44 385 ALA A N 1
ATOM 2951 C CA . ALA A 1 385 ? 10.261 -9.949 -13.898 1.00 95.44 385 ALA A CA 1
ATOM 2952 C C . ALA A 1 385 ? 9.166 -10.450 -14.848 1.00 95.44 385 ALA A C 1
ATOM 2954 O O . ALA A 1 385 ? 9.457 -10.877 -15.967 1.00 95.44 385 ALA A O 1
ATOM 2955 N N . ILE A 1 386 ? 7.911 -10.372 -14.412 1.00 98.00 386 ILE A N 1
ATOM 2956 C CA . ILE A 1 386 ? 6.723 -10.725 -15.193 1.00 98.00 386 ILE A CA 1
ATOM 2957 C C . ILE A 1 386 ? 5.833 -9.488 -15.284 1.00 98.00 386 ILE A C 1
ATOM 2959 O O . ILE A 1 386 ? 5.476 -8.898 -14.270 1.00 98.00 386 ILE A O 1
ATOM 2963 N N . ILE A 1 387 ? 5.483 -9.093 -16.503 1.00 98.62 387 ILE A N 1
ATOM 2964 C CA . ILE A 1 387 ? 4.599 -7.967 -16.796 1.00 98.62 387 ILE A CA 1
ATOM 2965 C C . ILE A 1 387 ? 3.484 -8.499 -17.694 1.00 98.62 387 ILE A C 1
ATOM 2967 O O . ILE A 1 387 ? 3.737 -8.962 -18.808 1.00 98.62 387 ILE A O 1
ATOM 2971 N N . ILE A 1 388 ? 2.250 -8.485 -17.203 1.00 98.56 388 ILE A N 1
ATOM 2972 C CA . ILE A 1 388 ? 1.113 -9.096 -17.896 1.00 98.56 388 ILE A CA 1
ATOM 2973 C C . ILE A 1 388 ? -0.115 -8.196 -17.851 1.00 98.56 388 ILE A C 1
ATOM 2975 O O . ILE A 1 388 ? -0.340 -7.505 -16.858 1.00 98.56 388 ILE A O 1
ATOM 2979 N N . ASN A 1 389 ? -0.926 -8.190 -18.912 1.00 98.25 389 ASN A N 1
ATOM 2980 C CA . ASN A 1 389 ? -2.193 -7.449 -18.941 1.00 98.25 389 ASN A CA 1
ATOM 2981 C C . ASN A 1 389 ? -2.044 -5.969 -18.539 1.00 98.25 389 ASN A C 1
ATOM 2983 O O . ASN A 1 389 ? -2.927 -5.408 -17.899 1.00 98.25 389 ASN A O 1
ATOM 2987 N N . SER A 1 390 ? -0.900 -5.349 -18.840 1.00 98.62 390 SER A N 1
ATOM 2988 C CA . SER A 1 390 ? -0.562 -4.007 -18.355 1.00 98.62 390 SER A CA 1
ATOM 2989 C C . SER A 1 390 ? -0.546 -2.987 -19.489 1.00 98.62 390 SER A C 1
ATOM 2991 O O . SER A 1 390 ? -0.287 -3.324 -20.646 1.00 98.62 390 SER A O 1
ATOM 2993 N N . ILE A 1 391 ? -0.828 -1.727 -19.165 1.00 98.81 391 ILE A N 1
ATOM 2994 C CA . ILE A 1 391 ? -0.962 -0.639 -20.137 1.00 98.81 391 ILE A CA 1
ATOM 2995 C C . ILE A 1 391 ? 0.082 0.437 -19.850 1.00 98.81 391 ILE A C 1
ATOM 2997 O O . ILE A 1 391 ? 0.189 0.928 -18.734 1.00 98.81 391 ILE A O 1
ATOM 3001 N N . PHE A 1 392 ? 0.818 0.836 -20.880 1.00 98.81 392 PHE A N 1
ATOM 3002 C CA . PHE A 1 392 ? 1.717 1.983 -20.894 1.00 98.81 392 PHE A CA 1
ATOM 3003 C C . PHE A 1 392 ? 1.214 2.939 -21.973 1.00 98.81 392 PHE A C 1
ATOM 3005 O O . PHE A 1 392 ? 1.346 2.650 -23.164 1.00 98.81 392 PHE A O 1
ATOM 3012 N N . ARG A 1 393 ? 0.603 4.059 -21.579 1.00 98.75 393 ARG A N 1
ATOM 3013 C CA . ARG A 1 393 ? -0.058 4.988 -22.503 1.00 98.75 393 ARG A CA 1
ATOM 3014 C C . ARG A 1 393 ? 0.386 6.429 -22.281 1.00 98.75 393 ARG A C 1
ATOM 3016 O O . ARG A 1 393 ? 0.452 6.897 -21.153 1.00 98.75 393 ARG A O 1
ATOM 3023 N N . ASN A 1 394 ? 0.610 7.173 -23.364 1.00 98.62 394 ASN A N 1
ATOM 3024 C CA . ASN A 1 394 ? 0.914 8.610 -23.309 1.00 98.62 394 ASN A CA 1
ATOM 3025 C C . ASN A 1 394 ? 2.090 8.915 -22.366 1.00 98.62 394 ASN A C 1
ATOM 3027 O O . ASN A 1 394 ? 1.975 9.718 -21.438 1.00 98.62 394 ASN A O 1
ATOM 3031 N N . ILE A 1 395 ? 3.208 8.231 -22.593 1.00 98.62 395 ILE A N 1
ATOM 3032 C CA . ILE A 1 395 ? 4.433 8.402 -21.812 1.00 98.62 395 ILE A CA 1
ATOM 3033 C C . ILE A 1 395 ? 5.450 9.117 -22.690 1.00 98.62 395 ILE A C 1
ATOM 3035 O O . ILE A 1 395 ? 5.653 8.715 -23.836 1.00 98.62 395 ILE A O 1
ATOM 3039 N N . SER A 1 396 ? 6.092 10.163 -22.175 1.00 97.50 396 SER A N 1
ATOM 3040 C CA . SER A 1 396 ? 7.187 10.838 -22.869 1.00 97.50 396 SER A CA 1
ATOM 3041 C C . SER A 1 396 ? 8.456 10.887 -22.028 1.00 97.50 396 SER A C 1
ATOM 3043 O O . SER A 1 396 ? 8.393 11.057 -20.813 1.00 97.50 396 SER A O 1
ATOM 3045 N N . ALA A 1 397 ? 9.612 10.731 -22.676 1.00 96.25 397 ALA A N 1
ATOM 3046 C CA . ALA A 1 397 ? 10.915 10.898 -22.036 1.00 96.25 397 ALA A CA 1
ATOM 3047 C C . ALA A 1 397 ? 11.974 11.459 -22.991 1.00 96.25 397 ALA A C 1
ATOM 3049 O O . ALA A 1 397 ? 11.800 11.439 -24.211 1.00 96.25 397 ALA A O 1
ATOM 3050 N N . ILE A 1 398 ? 13.098 11.903 -22.429 1.00 94.00 398 ILE A N 1
ATOM 3051 C CA . ILE A 1 398 ? 14.315 12.255 -23.168 1.00 94.00 398 ILE A CA 1
ATOM 3052 C C . ILE A 1 398 ? 15.383 11.200 -22.857 1.00 94.00 398 ILE A C 1
ATOM 3054 O O . ILE A 1 398 ? 15.578 10.845 -21.696 1.00 94.00 398 ILE A O 1
ATOM 3058 N N . GLY A 1 399 ? 16.065 10.688 -23.880 1.00 90.88 399 GLY A N 1
ATOM 3059 C CA . GLY A 1 399 ? 17.163 9.739 -23.732 1.00 90.88 399 GLY A CA 1
ATOM 3060 C C . GLY A 1 399 ? 18.352 10.321 -22.965 1.00 90.88 399 GLY A C 1
ATOM 3061 O O . GLY A 1 399 ? 18.502 11.540 -22.844 1.00 90.88 399 GLY A O 1
ATOM 3062 N N . ASP A 1 400 ? 19.199 9.455 -22.408 1.00 90.19 400 ASP A N 1
ATOM 3063 C CA . ASP A 1 400 ? 20.449 9.900 -21.782 1.00 90.19 400 ASP A CA 1
ATOM 3064 C C . ASP A 1 400 ? 21.585 10.129 -22.795 1.00 90.19 400 ASP A C 1
ATOM 3066 O O . ASP A 1 400 ? 21.425 9.987 -24.006 1.00 90.19 400 ASP A O 1
ATOM 3070 N N . SER A 1 401 ? 22.770 10.495 -22.297 1.00 90.25 401 SER A N 1
ATOM 3071 C CA . SER A 1 401 ? 23.958 10.722 -23.130 1.00 90.25 401 SER A CA 1
ATOM 3072 C C . SER A 1 401 ? 24.470 9.476 -23.860 1.00 90.25 401 SER A C 1
ATOM 3074 O O . SER A 1 401 ? 25.308 9.612 -24.746 1.00 90.25 401 SER A O 1
ATOM 3076 N N . ASN A 1 402 ? 24.016 8.283 -23.470 1.00 89.81 402 ASN A N 1
ATOM 3077 C CA . ASN A 1 402 ? 24.301 7.023 -24.153 1.00 89.81 402 ASN A CA 1
ATOM 3078 C C . ASN A 1 402 ? 23.150 6.618 -25.087 1.00 89.81 402 ASN A C 1
ATOM 3080 O O . ASN A 1 402 ? 23.124 5.488 -25.564 1.00 89.81 402 ASN A O 1
ATOM 3084 N N . GLU A 1 403 ? 22.198 7.52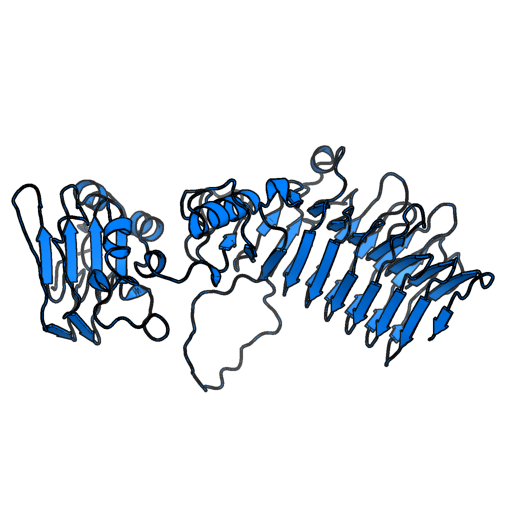6 -25.330 1.00 89.62 403 GLU A N 1
ATOM 3085 C CA . GLU A 1 403 ? 20.988 7.292 -26.114 1.00 89.62 403 GLU A CA 1
ATOM 3086 C C . GLU A 1 403 ? 20.089 6.191 -25.519 1.00 89.62 403 GLU A C 1
ATOM 3088 O O . GLU A 1 403 ? 19.302 5.567 -26.241 1.00 89.62 403 GLU A O 1
ATOM 3093 N N . ASN A 1 404 ? 20.169 5.938 -24.205 1.00 90.56 404 ASN A N 1
ATOM 3094 C CA . ASN A 1 404 ? 19.239 5.031 -23.538 1.00 90.56 404 ASN A CA 1
ATOM 3095 C C . ASN A 1 404 ? 17.870 5.710 -23.439 1.00 90.56 404 ASN A C 1
ATOM 3097 O O . ASN A 1 404 ? 17.727 6.726 -22.756 1.00 90.56 404 ASN A O 1
ATOM 3101 N N . GLY A 1 405 ? 16.876 5.153 -24.131 1.00 92.69 405 GLY A N 1
ATOM 3102 C CA . GLY A 1 405 ? 15.477 5.572 -24.052 1.00 92.69 405 GLY A CA 1
ATOM 3103 C C . GLY A 1 405 ? 14.609 4.526 -23.354 1.00 92.69 405 GLY A C 1
ATOM 3104 O O . GLY A 1 405 ? 14.922 4.094 -22.247 1.00 92.69 405 GLY A O 1
ATOM 3105 N N . GLY A 1 406 ? 13.509 4.125 -23.994 1.00 94.31 406 GLY A N 1
ATOM 3106 C CA . GLY A 1 406 ? 12.523 3.190 -23.448 1.00 94.31 406 GLY A CA 1
ATOM 3107 C C . GLY A 1 406 ? 11.616 3.850 -22.416 1.00 94.31 406 GLY A C 1
ATOM 3108 O O . GLY A 1 406 ? 11.602 3.439 -21.259 1.00 94.31 406 GLY A O 1
ATOM 3109 N N . CYS A 1 407 ? 10.882 4.904 -22.795 1.00 95.75 407 CYS A N 1
ATOM 3110 C CA . CYS A 1 407 ? 10.138 5.705 -21.812 1.00 95.75 407 CYS A CA 1
ATOM 3111 C C . CYS A 1 407 ? 9.094 4.888 -21.031 1.00 95.75 407 CYS A C 1
ATOM 3113 O O . CYS A 1 407 ? 8.841 5.194 -19.870 1.00 95.75 407 CYS A O 1
ATOM 3115 N N . GLY A 1 408 ? 8.547 3.818 -21.620 1.00 97.88 408 GLY A N 1
ATOM 3116 C CA . GLY A 1 408 ? 7.746 2.831 -20.899 1.00 97.88 408 GLY A CA 1
ATOM 3117 C C . GLY A 1 408 ? 8.622 1.939 -20.022 1.00 97.88 408 GLY A C 1
ATOM 3118 O O . GLY A 1 408 ? 8.524 1.986 -18.798 1.00 97.88 408 GLY A O 1
ATOM 3119 N N . ILE A 1 409 ? 9.495 1.140 -20.643 1.00 98.31 409 ILE A N 1
ATOM 3120 C CA . ILE A 1 409 ? 10.374 0.209 -19.924 1.00 98.31 409 ILE A CA 1
ATOM 3121 C C . ILE A 1 409 ? 11.819 0.347 -20.396 1.00 98.31 409 ILE A C 1
ATOM 3123 O O . ILE A 1 409 ? 12.111 0.196 -21.584 1.00 98.31 409 ILE A O 1
ATOM 3127 N N . PHE A 1 410 ? 12.727 0.510 -19.438 1.00 96.75 410 PHE A N 1
ATOM 3128 C CA . PHE A 1 410 ? 14.140 0.190 -19.605 1.00 96.75 410 PHE A CA 1
ATOM 3129 C C . PHE A 1 410 ? 14.481 -1.055 -18.791 1.00 96.75 410 PHE A C 1
ATOM 3131 O O . PHE A 1 410 ? 14.128 -1.147 -17.614 1.00 96.75 410 PHE A O 1
ATOM 3138 N N . GLY A 1 411 ? 15.192 -2.002 -19.398 1.00 94.38 411 GLY A N 1
ATOM 3139 C CA . GLY A 1 411 ? 15.691 -3.179 -18.692 1.00 94.38 411 GLY A CA 1
ATOM 3140 C C . GLY A 1 411 ? 17.113 -3.540 -19.095 1.00 94.38 411 GLY A C 1
ATOM 3141 O O . GLY A 1 411 ? 17.381 -3.787 -20.268 1.00 94.38 411 GLY A O 1
ATOM 3142 N N . GLN A 1 412 ? 18.010 -3.639 -18.124 1.00 92.00 412 GLN A N 1
ATOM 3143 C CA . GLN A 1 412 ? 19.313 -4.272 -18.283 1.00 92.00 412 GLN A CA 1
ATOM 3144 C C . GLN A 1 412 ? 19.305 -5.596 -17.529 1.00 92.00 412 GLN A C 1
ATOM 3146 O O . GLN A 1 412 ? 19.032 -5.618 -16.333 1.00 92.00 412 GLN A O 1
ATOM 3151 N N . ILE A 1 413 ? 19.567 -6.697 -18.236 1.00 89.38 413 ILE A N 1
ATOM 3152 C CA . ILE A 1 413 ? 19.505 -8.049 -17.681 1.00 89.38 413 ILE A CA 1
ATOM 3153 C C . ILE A 1 413 ? 20.766 -8.826 -18.041 1.00 89.38 413 ILE A C 1
ATOM 3155 O O . ILE A 1 413 ? 21.125 -8.949 -19.217 1.00 89.38 413 ILE A O 1
ATOM 3159 N N . VAL A 1 414 ? 21.392 -9.399 -17.014 1.00 88.06 414 VAL A N 1
ATOM 3160 C CA . VAL A 1 414 ? 22.563 -10.269 -17.131 1.00 88.06 414 VAL A CA 1
ATOM 3161 C C . VAL A 1 414 ? 22.311 -11.661 -16.538 1.00 88.06 414 VAL A C 1
ATOM 3163 O O . VAL A 1 414 ? 21.294 -11.902 -15.877 1.00 88.06 414 VAL A O 1
ATOM 3166 N N . GLY A 1 415 ? 23.243 -12.594 -16.747 1.00 86.88 415 GLY A N 1
ATOM 3167 C CA . GLY A 1 415 ? 23.252 -13.882 -16.049 1.00 86.88 415 GLY A CA 1
ATOM 3168 C C . GLY A 1 415 ? 22.004 -14.729 -16.315 1.00 86.88 415 GLY A C 1
ATOM 3169 O O . GLY A 1 415 ? 21.556 -14.871 -17.444 1.00 86.88 415 GLY A O 1
ATOM 3170 N N . SER A 1 416 ? 21.409 -15.310 -15.271 1.00 86.75 416 SER A N 1
ATOM 3171 C CA . SER A 1 416 ? 20.149 -16.068 -15.382 1.00 86.75 416 SER A CA 1
ATOM 3172 C C . SER A 1 416 ? 18.886 -15.202 -15.312 1.00 86.75 416 SER A C 1
ATOM 3174 O O . SER A 1 416 ? 17.796 -15.750 -15.146 1.00 86.75 416 SER A O 1
ATOM 3176 N N . GLY A 1 417 ? 19.009 -13.874 -15.404 1.00 90.31 417 GLY A N 1
ATOM 3177 C CA . GLY A 1 417 ? 17.873 -12.965 -15.293 1.00 90.31 417 GLY A CA 1
ATOM 3178 C C . GLY A 1 417 ? 16.881 -13.109 -16.449 1.00 90.31 417 GLY A C 1
ATOM 3179 O O . GLY A 1 417 ? 17.257 -13.419 -17.585 1.00 90.31 417 GLY A O 1
ATOM 3180 N N . THR A 1 418 ? 15.599 -12.888 -16.163 1.00 92.75 418 THR A N 1
ATOM 3181 C CA . THR A 1 418 ? 14.508 -13.017 -17.127 1.00 92.75 418 THR A CA 1
ATOM 3182 C C . THR A 1 418 ? 13.502 -11.872 -17.022 1.00 92.75 418 THR A C 1
ATOM 3184 O O . THR A 1 418 ? 13.114 -11.496 -15.920 1.00 92.75 418 THR A O 1
ATOM 3187 N N . ILE A 1 419 ? 13.048 -11.362 -18.169 1.00 95.88 419 ILE A N 1
ATOM 3188 C CA . ILE A 1 419 ? 11.872 -10.486 -18.277 1.00 95.88 419 ILE A CA 1
ATOM 3189 C C . ILE A 1 419 ? 10.853 -11.155 -19.202 1.00 95.88 419 ILE A C 1
ATOM 3191 O O . ILE A 1 419 ? 11.190 -11.563 -20.316 1.00 95.88 419 ILE A O 1
ATOM 3195 N N . GLN A 1 420 ? 9.605 -11.250 -18.754 1.00 97.69 420 GLN A N 1
ATOM 3196 C CA . GLN A 1 420 ? 8.474 -11.741 -19.535 1.00 97.69 420 GLN A CA 1
ATOM 3197 C C . GLN A 1 420 ? 7.408 -10.654 -19.650 1.00 97.69 420 GLN A C 1
ATOM 3199 O O . GLN A 1 420 ? 6.972 -10.114 -18.640 1.00 97.69 420 GLN A O 1
ATOM 3204 N N . ILE A 1 421 ? 6.994 -10.346 -20.879 1.00 98.62 421 ILE A N 1
ATOM 3205 C CA . ILE A 1 421 ? 5.925 -9.398 -21.194 1.00 98.62 421 ILE A CA 1
ATOM 3206 C C . ILE A 1 421 ? 4.865 -10.121 -22.027 1.00 98.62 421 ILE A C 1
ATOM 3208 O O . ILE A 1 421 ? 5.180 -10.755 -23.038 1.00 98.62 421 ILE A O 1
ATOM 3212 N N . SER A 1 422 ? 3.608 -10.043 -21.605 1.00 98.50 422 SER A N 1
ATOM 3213 C CA . SER A 1 422 ? 2.472 -10.690 -22.281 1.00 98.50 422 SER A CA 1
ATOM 3214 C C . SER A 1 422 ? 1.206 -9.851 -22.148 1.00 98.50 422 SER A C 1
ATOM 3216 O O . SER A 1 422 ? 1.065 -9.087 -21.194 1.00 98.50 422 SER A O 1
ATOM 3218 N N . GLU A 1 423 ? 0.312 -9.942 -23.131 1.00 98.25 423 GLU A N 1
ATOM 3219 C CA . GLU A 1 423 ? -1.015 -9.310 -23.131 1.00 98.25 423 GLU A CA 1
ATOM 3220 C C . GLU A 1 423 ? -1.000 -7.808 -22.781 1.00 98.25 423 GLU A C 1
ATOM 3222 O O . GLU A 1 423 ? -1.950 -7.272 -22.223 1.00 98.25 423 GLU A O 1
ATOM 3227 N N . SER A 1 424 ? 0.103 -7.114 -23.073 1.00 98.62 424 SER A N 1
ATOM 3228 C CA . SER A 1 424 ? 0.326 -5.733 -22.630 1.00 98.62 424 SER A CA 1
ATOM 3229 C C . SER A 1 424 ? 0.246 -4.743 -23.791 1.00 98.62 424 SER A C 1
ATOM 3231 O O . SER A 1 424 ? 0.472 -5.094 -24.948 1.00 98.62 424 SER A O 1
ATOM 3233 N N . ILE A 1 425 ? -0.075 -3.486 -23.496 1.00 98.75 425 ILE A N 1
ATOM 3234 C CA . ILE A 1 425 ? -0.260 -2.436 -24.503 1.00 98.75 425 ILE A CA 1
ATOM 3235 C C . ILE A 1 425 ? 0.735 -1.311 -24.248 1.00 98.75 425 ILE A C 1
ATOM 3237 O O . ILE A 1 425 ? 0.774 -0.749 -23.161 1.00 98.75 425 ILE A O 1
ATOM 3241 N N . PHE A 1 426 ? 1.487 -0.947 -25.281 1.00 98.75 426 PHE A N 1
ATOM 3242 C CA . PHE A 1 426 ? 2.311 0.253 -25.341 1.00 98.75 426 PHE A CA 1
ATOM 3243 C C . PHE A 1 426 ? 1.709 1.176 -26.394 1.00 98.75 426 PHE A C 1
ATOM 3245 O O . PHE A 1 426 ? 1.728 0.863 -27.585 1.00 98.75 426 PHE A O 1
ATOM 3252 N N . GLU A 1 427 ? 1.153 2.303 -25.965 1.00 98.81 427 GLU A N 1
ATOM 3253 C CA . GLU A 1 427 ? 0.465 3.250 -26.834 1.00 98.81 427 GLU A CA 1
ATOM 3254 C C . GLU A 1 427 ? 1.011 4.667 -26.648 1.00 98.81 427 GLU A C 1
ATOM 3256 O O . GLU A 1 427 ? 1.019 5.216 -25.550 1.00 98.81 427 GLU A O 1
ATOM 3261 N N . SER A 1 428 ? 1.442 5.303 -27.737 1.00 98.62 428 SER A N 1
ATOM 3262 C CA . SER A 1 428 ? 1.922 6.694 -27.709 1.00 98.62 428 SER A CA 1
ATOM 3263 C C . SER A 1 428 ? 3.064 6.922 -26.702 1.00 98.62 428 SER A C 1
ATOM 3265 O O . SER A 1 428 ? 3.135 7.960 -26.046 1.00 98.62 428 SER A O 1
ATOM 3267 N N . CYS A 1 429 ? 3.963 5.941 -26.577 1.00 98.56 429 CYS A N 1
ATOM 3268 C CA . CYS A 1 429 ? 5.223 6.067 -25.842 1.00 98.56 429 CYS A CA 1
ATOM 3269 C C . CYS A 1 429 ? 6.269 6.763 -26.728 1.00 98.56 429 CYS A C 1
ATOM 3271 O O . CYS A 1 429 ? 6.666 6.210 -27.759 1.00 98.56 429 CYS A O 1
ATOM 3273 N N . ILE A 1 430 ? 6.690 7.973 -26.363 1.00 98.06 430 ILE A N 1
ATOM 3274 C CA . ILE A 1 430 ? 7.530 8.842 -27.194 1.00 98.06 430 ILE A CA 1
ATOM 3275 C C . ILE A 1 430 ? 8.837 9.160 -26.467 1.00 98.06 430 ILE A C 1
ATOM 3277 O O . ILE A 1 430 ? 8.851 9.887 -25.477 1.00 98.06 430 ILE A O 1
ATOM 3281 N N . CYS A 1 431 ? 9.952 8.664 -26.994 1.00 96.50 431 CYS A N 1
ATOM 3282 C CA . CYS A 1 431 ? 11.285 9.013 -26.517 1.00 96.50 431 CYS A CA 1
ATOM 3283 C C . CYS A 1 431 ? 11.969 9.976 -27.498 1.00 96.50 431 CYS A C 1
ATOM 3285 O O . CYS A 1 431 ? 12.129 9.664 -28.681 1.00 96.50 431 CYS A O 1
ATOM 3287 N N . ASP A 1 432 ? 12.382 11.150 -27.022 1.00 95.25 432 ASP A N 1
ATOM 3288 C CA . ASP A 1 432 ? 13.255 12.050 -27.779 1.00 95.25 432 ASP A CA 1
ATOM 3289 C C . ASP A 1 432 ? 14.727 11.759 -27.470 1.00 95.25 432 ASP A C 1
ATOM 3291 O O . ASP A 1 432 ? 15.072 11.473 -26.332 1.00 95.25 432 ASP A O 1
ATOM 3295 N N . SER A 1 433 ? 15.612 11.857 -28.464 1.00 92.81 433 SER A N 1
ATOM 3296 C CA . SER A 1 433 ? 17.070 11.710 -28.285 1.00 92.81 433 SER A CA 1
ATOM 3297 C C . SER A 1 433 ? 17.538 10.407 -27.602 1.00 92.81 433 SER A C 1
ATOM 3299 O O . SER A 1 433 ? 18.636 10.355 -27.059 1.00 92.81 433 SER A O 1
ATOM 3301 N N . GLY A 1 434 ? 16.730 9.343 -27.645 1.00 93.56 434 GLY A N 1
ATOM 3302 C CA . GLY A 1 434 ? 17.070 8.014 -27.134 1.00 93.56 434 GLY A CA 1
ATOM 3303 C C . GLY A 1 434 ? 16.442 6.903 -27.967 1.00 93.56 434 GLY A C 1
ATOM 3304 O O . GLY A 1 434 ? 15.434 7.112 -28.646 1.00 93.56 434 GLY A O 1
ATOM 3305 N N . ASN A 1 435 ? 17.043 5.717 -27.941 1.00 96.12 435 ASN A N 1
ATOM 3306 C CA . ASN A 1 435 ? 16.541 4.537 -28.640 1.00 96.12 435 ASN A CA 1
ATOM 3307 C C . ASN A 1 435 ? 15.353 3.911 -27.885 1.00 96.12 435 ASN A C 1
ATOM 3309 O O . ASN A 1 435 ? 15.261 4.020 -26.668 1.00 96.12 435 ASN A O 1
ATOM 3313 N N . GLY A 1 436 ? 14.449 3.227 -28.585 1.00 96.31 436 GLY A N 1
ATOM 3314 C CA . GLY A 1 436 ? 13.286 2.587 -27.971 1.00 96.31 436 GLY A CA 1
ATOM 3315 C C . GLY A 1 436 ? 12.232 3.610 -27.551 1.00 96.31 436 GLY A C 1
ATOM 3316 O O . GLY A 1 436 ? 12.340 4.216 -26.492 1.00 96.31 436 GLY A O 1
ATOM 3317 N N . GLY A 1 437 ? 11.179 3.811 -28.344 1.00 96.44 437 GLY A N 1
ATOM 3318 C CA . GLY A 1 437 ? 10.080 4.682 -27.906 1.00 96.44 437 GLY A CA 1
ATOM 3319 C C . GLY A 1 437 ? 9.322 4.075 -26.727 1.00 96.44 437 GLY A C 1
ATOM 3320 O O . GLY A 1 437 ? 9.231 4.690 -25.670 1.00 96.44 437 GLY A O 1
ATOM 3321 N N . GLY A 1 438 ? 8.835 2.840 -26.873 1.00 97.62 438 GLY A N 1
ATOM 3322 C CA . GLY A 1 438 ? 8.187 2.091 -25.789 1.00 97.62 438 GLY A CA 1
ATOM 3323 C C . GLY A 1 438 ? 9.184 1.410 -24.854 1.00 97.62 438 GLY A C 1
ATOM 3324 O O . GLY A 1 438 ? 9.177 1.663 -23.650 1.00 97.62 438 GLY A O 1
ATOM 3325 N N . ILE A 1 439 ? 10.043 0.556 -25.414 1.00 98.44 439 ILE A N 1
ATOM 3326 C CA . ILE A 1 439 ? 10.936 -0.327 -24.654 1.00 98.44 439 ILE A CA 1
ATOM 3327 C C . ILE A 1 439 ? 12.383 -0.198 -25.132 1.00 98.44 439 ILE A C 1
ATOM 3329 O O . ILE A 1 439 ? 12.646 -0.209 -26.337 1.00 98.44 439 ILE A O 1
ATOM 3333 N N . TYR A 1 440 ? 13.317 -0.171 -24.184 1.00 97.50 440 TYR A N 1
ATOM 3334 C CA . TYR A 1 440 ? 14.748 -0.357 -24.409 1.00 97.50 440 TYR A CA 1
ATOM 3335 C C . TYR A 1 440 ? 15.245 -1.531 -23.557 1.00 97.50 440 TYR A C 1
ATOM 3337 O O . TYR A 1 440 ? 15.104 -1.509 -22.334 1.00 97.50 440 TYR A O 1
ATOM 3345 N N . PHE A 1 441 ? 15.897 -2.521 -24.172 1.00 96.56 441 PHE A N 1
ATOM 3346 C CA . PHE A 1 441 ? 16.537 -3.617 -23.441 1.00 96.56 441 PHE A CA 1
ATOM 3347 C C . PHE A 1 441 ? 18.029 -3.784 -23.733 1.00 96.56 441 PHE A C 1
ATOM 3349 O O . PHE A 1 441 ? 18.441 -3.782 -24.889 1.00 96.56 441 PHE A O 1
ATOM 3356 N N . ILE A 1 442 ? 18.814 -4.012 -22.675 1.00 94.25 442 ILE A N 1
ATOM 3357 C CA . ILE A 1 442 ? 20.198 -4.495 -22.716 1.00 94.25 442 ILE A CA 1
ATOM 3358 C C . ILE A 1 442 ? 20.215 -5.932 -22.201 1.00 94.25 442 ILE A C 1
ATOM 3360 O O . ILE A 1 442 ? 19.857 -6.193 -21.055 1.00 94.25 442 ILE A O 1
ATOM 3364 N N . ILE A 1 443 ? 20.667 -6.864 -23.033 1.00 93.12 443 ILE A N 1
ATOM 3365 C CA . ILE A 1 443 ? 20.765 -8.284 -22.697 1.00 93.12 443 ILE A CA 1
ATOM 3366 C C . ILE A 1 443 ? 22.232 -8.702 -22.790 1.00 93.12 443 ILE A C 1
ATOM 3368 O O . ILE A 1 443 ? 22.838 -8.602 -23.863 1.00 93.12 443 ILE A O 1
ATOM 3372 N N . ARG A 1 444 ? 22.813 -9.169 -21.681 1.00 90.44 444 ARG A N 1
ATOM 3373 C CA . ARG A 1 444 ? 24.194 -9.685 -21.619 1.00 90.44 444 ARG A CA 1
ATOM 3374 C C . ARG A 1 444 ? 24.248 -11.019 -20.882 1.00 90.44 444 ARG A C 1
ATOM 3376 O O . ARG A 1 444 ? 23.318 -11.380 -20.172 1.00 90.44 444 ARG A O 1
ATOM 3383 N N . GLU A 1 445 ? 25.358 -11.734 -21.041 1.00 88.94 445 GLU A N 1
ATOM 3384 C CA . GLU A 1 445 ? 25.786 -12.840 -20.166 1.00 88.94 445 GLU A CA 1
ATOM 3385 C C . GLU A 1 445 ? 24.725 -13.906 -19.805 1.00 88.94 445 GLU A C 1
ATOM 3387 O O . GLU A 1 445 ? 24.789 -14.504 -18.735 1.00 88.94 445 GLU A O 1
ATOM 3392 N N . GLY A 1 446 ? 23.758 -14.183 -20.682 1.00 88.69 446 GLY A N 1
ATOM 3393 C CA . GLY A 1 446 ? 22.752 -15.237 -20.482 1.00 88.69 446 GLY A CA 1
ATOM 3394 C C . GLY A 1 446 ? 21.340 -14.730 -20.230 1.00 88.69 446 GLY A C 1
ATOM 3395 O O . GLY A 1 446 ? 20.413 -15.549 -20.193 1.00 88.69 446 GLY A O 1
ATOM 3396 N N . GLY A 1 447 ? 21.174 -13.410 -20.093 1.00 91.50 447 GLY A N 1
ATOM 3397 C CA . GLY A 1 447 ? 19.894 -12.767 -19.837 1.00 91.50 447 GLY A CA 1
ATOM 3398 C C . GLY A 1 447 ? 18.845 -13.139 -20.884 1.00 91.50 447 GLY A C 1
ATOM 3399 O O . GLY A 1 447 ? 19.159 -13.373 -22.058 1.00 91.50 447 GLY A O 1
ATOM 3400 N N . LYS A 1 448 ? 17.578 -13.225 -20.467 1.00 93.06 448 LYS A N 1
ATOM 3401 C CA . LYS A 1 448 ? 16.493 -13.700 -21.336 1.00 93.06 448 LYS A CA 1
ATOM 3402 C C . LYS A 1 448 ? 15.302 -12.768 -21.324 1.00 93.06 448 LYS A C 1
ATOM 3404 O O . LYS A 1 448 ? 14.787 -12.420 -20.269 1.00 93.06 448 LYS A O 1
ATOM 3409 N N . ILE A 1 449 ? 14.800 -12.444 -22.506 1.00 95.50 449 ILE A N 1
ATOM 3410 C CA . ILE A 1 449 ? 13.591 -11.641 -22.657 1.00 95.50 449 ILE A CA 1
ATOM 3411 C C . ILE A 1 449 ? 12.579 -12.401 -23.503 1.00 95.50 449 ILE A C 1
ATOM 3413 O O . ILE A 1 449 ? 12.916 -12.999 -24.523 1.00 95.50 449 ILE A O 1
ATOM 3417 N N . THR A 1 450 ? 11.328 -12.424 -23.060 1.00 97.25 450 THR A N 1
ATOM 3418 C CA . THR A 1 450 ? 10.202 -12.954 -23.830 1.00 97.25 450 THR A CA 1
ATOM 3419 C C . THR A 1 450 ? 9.106 -11.909 -23.873 1.00 97.25 450 THR A C 1
ATOM 3421 O O . THR A 1 450 ? 8.592 -11.516 -22.837 1.00 97.25 450 THR A O 1
ATOM 3424 N N . ILE A 1 451 ? 8.745 -11.477 -25.071 1.00 97.75 451 ILE A N 1
ATOM 3425 C CA . ILE A 1 451 ? 7.553 -10.686 -25.353 1.00 97.75 451 ILE A CA 1
ATOM 3426 C C . ILE A 1 451 ? 6.618 -11.618 -26.120 1.00 97.75 451 ILE A C 1
ATOM 3428 O O . ILE A 1 451 ? 7.071 -12.380 -26.970 1.00 97.75 451 ILE A O 1
ATOM 3432 N N . SER A 1 452 ? 5.343 -11.667 -25.759 1.00 95.12 452 SER A N 1
ATOM 3433 C CA . SER A 1 452 ? 4.436 -12.671 -26.316 1.00 95.12 452 SER A CA 1
ATOM 3434 C C . SER A 1 452 ? 2.974 -12.243 -26.249 1.00 95.12 452 SER A C 1
ATOM 3436 O O . SER A 1 452 ? 2.664 -11.135 -25.815 1.00 95.12 452 SER A O 1
ATOM 3438 N N . GLU A 1 453 ? 2.094 -13.130 -26.719 1.00 83.06 453 GLU A N 1
ATOM 3439 C CA . GLU A 1 453 ? 0.655 -13.135 -26.425 1.00 83.06 453 GLU A CA 1
ATOM 3440 C C . GLU A 1 453 ? -0.023 -11.775 -26.606 1.00 83.06 453 GLU A C 1
ATOM 3442 O O . GLU A 1 453 ? -0.230 -11.038 -25.654 1.00 83.06 453 GLU A O 1
ATOM 3447 N N . SER A 1 454 ? -0.368 -11.431 -27.849 1.00 91.19 454 SER A N 1
ATOM 3448 C CA . SER A 1 454 ? -1.156 -10.230 -28.174 1.00 91.19 454 SER A CA 1
ATOM 3449 C C . SER A 1 454 ? -0.613 -8.904 -27.615 1.00 91.19 454 SER A C 1
ATOM 3451 O O . SER A 1 454 ? -1.364 -7.936 -27.556 1.00 91.19 454 SER A O 1
ATOM 3453 N N . THR A 1 455 ? 0.671 -8.821 -27.241 1.00 98.06 455 THR A N 1
ATOM 3454 C CA . THR A 1 455 ? 1.295 -7.553 -26.833 1.00 98.06 455 THR A CA 1
ATOM 3455 C C . THR A 1 455 ? 1.298 -6.569 -28.008 1.00 98.06 455 THR A C 1
ATOM 3457 O O . THR A 1 455 ? 1.729 -6.912 -29.112 1.00 98.06 455 THR A O 1
ATOM 3460 N N . VAL A 1 456 ? 0.825 -5.341 -27.784 1.00 98.00 456 VAL A N 1
ATOM 3461 C CA . VAL A 1 456 ? 0.627 -4.322 -28.829 1.00 98.00 456 VAL A CA 1
ATOM 3462 C C . VAL A 1 456 ? 1.572 -3.142 -28.631 1.00 98.00 456 VAL A C 1
ATOM 3464 O O . VAL A 1 456 ? 1.676 -2.605 -27.535 1.00 98.00 456 VAL A O 1
ATOM 3467 N N . PHE A 1 457 ? 2.198 -2.690 -29.721 1.00 98.25 457 PHE A N 1
ATOM 3468 C CA . PHE A 1 457 ? 2.926 -1.421 -29.795 1.00 98.25 457 PHE A CA 1
ATOM 3469 C C . PHE A 1 457 ? 2.248 -0.524 -30.830 1.00 98.25 457 PHE A C 1
ATOM 3471 O O . PHE A 1 457 ? 2.255 -0.833 -32.023 1.00 98.25 457 PHE A O 1
ATOM 3478 N N . GLN A 1 458 ? 1.658 0.582 -30.386 1.00 98.50 458 GLN A N 1
ATOM 3479 C CA . GLN A 1 458 ? 0.873 1.487 -31.218 1.00 98.50 458 GLN A CA 1
ATOM 3480 C C . GLN A 1 458 ? 1.353 2.926 -31.043 1.00 98.50 458 GLN A C 1
ATOM 3482 O O . GLN A 1 458 ? 1.442 3.439 -29.936 1.00 98.50 458 GLN A O 1
ATOM 3487 N N . ASN A 1 459 ? 1.653 3.609 -32.148 1.00 98.25 459 ASN A N 1
ATOM 3488 C CA . ASN A 1 459 ? 2.072 5.018 -32.148 1.00 98.25 459 ASN A CA 1
ATOM 3489 C C . ASN A 1 459 ? 3.304 5.343 -31.273 1.00 98.25 459 ASN A C 1
ATOM 3491 O O . ASN A 1 459 ? 3.555 6.514 -30.991 1.00 98.25 459 ASN A O 1
ATOM 3495 N N . CYS A 1 460 ? 4.089 4.340 -30.865 1.00 98.56 460 CYS A N 1
ATOM 3496 C CA . CYS A 1 460 ? 5.341 4.549 -30.146 1.00 98.56 460 CYS A CA 1
ATOM 3497 C C . CYS A 1 460 ? 6.418 5.110 -31.085 1.00 98.56 460 CYS A C 1
ATOM 3499 O O . CYS A 1 460 ? 6.540 4.674 -32.236 1.00 98.56 460 CYS A O 1
ATOM 3501 N N . GLN A 1 461 ? 7.207 6.069 -30.603 1.00 98.38 461 GLN A N 1
ATOM 3502 C CA . GLN A 1 461 ? 8.196 6.781 -31.410 1.00 98.38 461 GLN A CA 1
ATOM 3503 C C . GLN A 1 461 ? 9.504 6.974 -30.650 1.00 98.38 461 GLN A C 1
ATOM 3505 O O . GLN A 1 461 ? 9.515 7.333 -29.478 1.00 98.38 461 GLN A O 1
ATOM 3510 N N . SER A 1 462 ? 10.608 6.791 -31.363 1.00 97.25 462 SER A N 1
ATOM 3511 C CA . SER A 1 462 ? 11.922 7.305 -30.995 1.00 97.25 462 SER A CA 1
ATOM 3512 C C . SER A 1 462 ? 12.231 8.399 -32.018 1.00 97.25 462 SER A C 1
ATOM 3514 O O . SER A 1 462 ? 12.301 8.101 -33.210 1.00 97.25 462 SER A O 1
ATOM 3516 N N . ILE A 1 463 ? 12.281 9.666 -31.593 1.00 95.69 463 ILE A N 1
ATOM 3517 C CA . ILE A 1 463 ? 12.314 10.819 -32.519 1.00 95.69 463 ILE A CA 1
ATOM 3518 C C . ILE A 1 463 ? 13.681 10.945 -33.196 1.00 95.69 463 ILE A C 1
ATOM 3520 O O . ILE A 1 463 ? 13.761 11.093 -34.414 1.00 95.69 463 ILE A O 1
ATOM 3524 N N . SER A 1 464 ? 14.745 10.878 -32.395 1.00 92.31 464 SER A N 1
ATOM 3525 C CA . SER A 1 464 ? 16.133 11.065 -32.842 1.00 92.31 464 SER A CA 1
ATOM 3526 C C . SER A 1 464 ? 17.008 9.831 -32.580 1.00 92.31 464 SER A C 1
ATOM 3528 O O . SER A 1 464 ? 18.229 9.933 -32.615 1.00 92.31 464 SER A O 1
ATOM 3530 N N . GLY A 1 465 ? 16.389 8.679 -32.307 1.00 94.12 465 GLY A N 1
ATOM 3531 C CA . GLY A 1 465 ? 17.058 7.398 -32.079 1.00 94.12 465 GLY A CA 1
ATOM 3532 C C . GLY A 1 465 ? 16.465 6.275 -32.934 1.00 94.12 465 GLY A C 1
ATOM 3533 O O . GLY A 1 465 ? 15.771 6.502 -33.927 1.00 94.12 465 GLY A O 1
ATOM 3534 N N . ASN A 1 466 ? 16.753 5.035 -32.550 1.00 96.56 466 ASN A N 1
ATOM 3535 C CA . ASN A 1 466 ? 16.336 3.826 -33.251 1.00 96.56 466 ASN A CA 1
ATOM 3536 C C . ASN A 1 466 ? 15.205 3.102 -32.510 1.00 96.56 466 ASN A C 1
ATOM 3538 O O . ASN A 1 466 ? 15.158 3.090 -31.285 1.00 96.56 466 ASN A O 1
ATOM 3542 N N . GLY A 1 467 ? 14.333 2.412 -33.252 1.00 96.56 467 GLY A N 1
ATOM 3543 C CA . GLY A 1 467 ? 13.320 1.512 -32.683 1.00 96.56 467 GLY A CA 1
ATOM 3544 C C . GLY A 1 467 ? 12.137 2.237 -32.033 1.00 96.56 467 GLY A C 1
ATOM 3545 O O . GLY A 1 467 ? 12.077 2.386 -30.819 1.00 96.56 467 GLY A O 1
ATOM 3546 N N . GLY A 1 468 ? 11.145 2.655 -32.829 1.00 95.88 468 GLY A N 1
ATOM 3547 C CA . GLY A 1 468 ? 9.974 3.384 -32.317 1.00 95.88 468 GLY A CA 1
ATOM 3548 C C . GLY A 1 468 ? 9.168 2.621 -31.257 1.00 95.88 468 GLY A C 1
ATOM 3549 O O . GLY A 1 468 ? 8.806 3.194 -30.240 1.00 95.88 468 GLY A O 1
ATOM 3550 N N . GLY A 1 469 ? 8.937 1.321 -31.444 1.00 97.12 469 GLY A N 1
ATOM 3551 C CA . GLY A 1 469 ? 8.325 0.468 -30.417 1.00 97.12 469 GLY A CA 1
ATOM 3552 C C . GLY A 1 469 ? 9.349 -0.065 -29.420 1.00 97.12 469 GLY A C 1
ATOM 3553 O O . GLY A 1 469 ? 9.239 0.178 -28.221 1.00 97.12 469 GLY A O 1
ATOM 3554 N N . ILE A 1 470 ? 10.353 -0.778 -29.934 1.00 98.12 470 ILE A N 1
ATOM 3555 C CA . ILE A 1 470 ? 11.335 -1.514 -29.138 1.00 98.12 470 ILE A CA 1
ATOM 3556 C C . ILE A 1 470 ? 12.730 -1.298 -29.726 1.00 98.12 470 ILE A C 1
ATOM 3558 O O . ILE A 1 470 ? 12.910 -1.383 -30.945 1.00 98.12 470 ILE A O 1
ATOM 3562 N N . TYR A 1 471 ? 13.712 -1.092 -28.856 1.00 97.62 471 TYR A N 1
ATOM 3563 C CA . TYR A 1 471 ? 15.131 -1.232 -29.156 1.00 97.62 471 TYR A CA 1
ATOM 3564 C C . TYR A 1 471 ? 15.747 -2.303 -28.251 1.00 97.62 471 TYR A C 1
ATOM 3566 O O . TYR A 1 471 ? 15.484 -2.328 -27.049 1.00 97.62 471 TYR A O 1
ATOM 3574 N N . ILE A 1 472 ? 16.550 -3.199 -28.824 1.00 96.56 472 ILE A N 1
ATOM 3575 C CA . ILE A 1 472 ? 17.240 -4.264 -28.089 1.00 96.56 472 ILE A CA 1
ATOM 3576 C C . ILE A 1 472 ? 18.716 -4.241 -28.464 1.00 96.56 472 ILE A C 1
ATOM 3578 O O . ILE A 1 472 ? 19.070 -4.386 -29.634 1.00 96.56 472 ILE A O 1
ATOM 3582 N N . ASP A 1 473 ? 19.558 -4.142 -27.448 1.00 95.12 473 ASP A N 1
ATOM 3583 C CA . ASP A 1 473 ? 20.986 -4.387 -27.516 1.00 95.12 473 ASP A CA 1
ATOM 3584 C C . ASP A 1 473 ? 21.280 -5.736 -26.844 1.00 95.12 473 ASP A C 1
ATOM 3586 O O . ASP A 1 473 ? 21.107 -5.897 -25.637 1.00 95.12 473 ASP A O 1
ATOM 3590 N N . ILE A 1 474 ? 21.711 -6.728 -27.624 1.00 93.50 474 ILE A N 1
ATOM 3591 C CA . ILE A 1 474 ? 21.951 -8.096 -27.154 1.00 93.50 474 ILE A CA 1
ATOM 3592 C C . ILE A 1 474 ? 23.375 -8.551 -27.472 1.00 93.50 474 ILE A C 1
ATOM 3594 O O . ILE A 1 474 ? 23.811 -8.524 -28.622 1.00 93.50 474 ILE A O 1
ATOM 3598 N N . ASP A 1 475 ? 24.071 -9.043 -26.448 1.00 87.75 475 ASP A N 1
ATOM 3599 C CA . ASP A 1 475 ? 25.330 -9.764 -26.601 1.00 87.75 475 ASP A CA 1
ATOM 3600 C C . ASP A 1 475 ? 25.067 -11.276 -26.606 1.00 87.75 475 ASP A C 1
ATOM 3602 O O . ASP A 1 475 ? 24.562 -11.836 -25.632 1.00 87.75 475 ASP A O 1
ATOM 3606 N N . LEU A 1 476 ? 25.418 -11.942 -27.707 1.00 77.75 476 LEU A N 1
ATOM 3607 C CA . LEU A 1 476 ? 25.185 -13.371 -27.927 1.00 77.75 476 LEU A CA 1
ATOM 3608 C C . LEU A 1 476 ? 26.342 -14.273 -27.458 1.00 77.75 476 LEU A C 1
ATOM 3610 O O . LEU A 1 476 ? 26.298 -15.478 -27.706 1.00 77.75 476 LEU A O 1
ATOM 3614 N N . ILE A 1 477 ? 27.373 -13.735 -26.794 1.00 73.06 477 ILE A N 1
ATOM 3615 C CA . ILE A 1 477 ? 28.561 -14.515 -26.400 1.00 73.06 477 ILE A CA 1
ATOM 3616 C C . ILE A 1 477 ? 28.221 -15.647 -25.410 1.00 73.06 477 ILE A C 1
ATOM 3618 O O . ILE A 1 477 ? 28.786 -16.736 -25.519 1.00 73.06 477 ILE A O 1
ATOM 3622 N N . ILE A 1 478 ? 27.278 -15.442 -24.480 1.00 78.06 478 ILE A N 1
ATOM 3623 C CA . ILE A 1 478 ? 26.875 -16.454 -23.486 1.00 78.06 478 ILE A CA 1
ATOM 3624 C C . ILE A 1 478 ? 25.355 -16.549 -23.449 1.00 78.06 478 ILE A C 1
ATOM 3626 O O . ILE A 1 478 ? 24.739 -15.811 -22.709 1.00 78.06 478 ILE A O 1
ATOM 3630 N N . GLY A 1 479 ? 24.733 -17.447 -24.215 1.00 80.50 479 GLY A N 1
ATOM 3631 C CA . GLY A 1 479 ? 23.362 -17.932 -23.957 1.00 80.50 479 GLY A CA 1
ATOM 3632 C C . GLY A 1 479 ? 22.217 -16.906 -23.856 1.00 80.50 479 GLY A C 1
ATOM 3633 O O . GLY A 1 479 ? 21.107 -17.313 -23.508 1.00 80.50 479 GLY A O 1
ATOM 3634 N N . SER A 1 480 ? 22.462 -15.623 -24.139 1.00 88.94 480 SER A N 1
ATOM 3635 C CA . SER A 1 480 ? 21.464 -14.559 -24.116 1.00 88.94 480 SER A CA 1
ATOM 3636 C C . SER A 1 480 ? 20.352 -14.870 -25.107 1.00 88.94 480 SER A C 1
ATOM 3638 O O . SER A 1 480 ? 20.599 -15.394 -26.197 1.00 88.94 480 SER A O 1
ATOM 3640 N N . TYR A 1 481 ? 19.118 -14.556 -24.732 1.00 89.38 481 TYR A N 1
ATOM 3641 C CA . TYR A 1 481 ? 17.945 -14.986 -25.478 1.00 89.38 481 TYR A CA 1
ATOM 3642 C C . TYR A 1 481 ? 16.910 -13.881 -25.597 1.00 89.38 481 TYR A C 1
ATOM 3644 O O . TYR A 1 481 ? 16.601 -13.188 -24.630 1.00 89.38 481 TYR A O 1
ATOM 3652 N N . ILE A 1 482 ? 16.307 -13.789 -26.778 1.00 92.69 482 ILE A N 1
ATOM 3653 C CA . ILE A 1 482 ? 15.107 -12.998 -26.986 1.00 92.69 482 ILE A CA 1
ATOM 3654 C C . ILE A 1 482 ? 14.075 -13.776 -27.803 1.00 92.69 482 ILE A C 1
ATOM 3656 O O . ILE A 1 482 ? 14.412 -14.428 -28.794 1.00 92.69 482 ILE A O 1
ATOM 3660 N N . LYS A 1 483 ? 12.813 -13.693 -27.378 1.00 93.75 483 LYS A N 1
ATOM 3661 C CA . LYS A 1 483 ? 11.630 -14.170 -28.100 1.00 93.75 483 LYS A CA 1
ATOM 3662 C C . LYS A 1 483 ? 10.615 -13.040 -28.180 1.00 93.75 483 LYS A C 1
ATOM 3664 O O . LYS A 1 483 ? 10.345 -12.428 -27.152 1.00 93.75 483 LYS A O 1
ATOM 3669 N N . ILE A 1 484 ? 10.079 -12.782 -29.368 1.00 88.50 484 ILE A N 1
ATOM 3670 C CA . ILE A 1 484 ? 8.989 -11.830 -29.621 1.00 88.50 484 ILE A CA 1
ATOM 3671 C C . ILE A 1 484 ? 7.947 -12.533 -30.483 1.00 88.50 484 ILE A C 1
ATOM 3673 O O . ILE A 1 484 ? 8.384 -13.272 -31.401 1.00 88.50 484 ILE A O 1
#

Radius of gyration: 28.0 Å; Cα contacts (8 Å, |Δi|>4): 1435; chains: 1; bounding box: 68×41×80 Å

Secondary structure (DSSP, 8-state):
--BSS-SSEEEEE-SSS---EE-SSEEEES-EE-B---TTS--TT-S--SSEEEEE-S---GGG--EE-TTEEEES-EESSS-SSEEEE-TTHHHHHTSSSTTHHHHTT--TTTS-GGGEEEESS-HHHHTT--HHHHHHH-EEGGGGTS-GGG--EEEEE---S-TTSS-----TT--BTTB-BSSHHHHHHHHHHHHHS-TTSPPS-EEEEEEEEEEEE-S-EEE-HHHHS-SEEEEEEPPPS----------S---S---EEEEE--TT-GGGTTT-S-SEEEESS-EEEEEEEEEEESS-EESS-SEEEE-TTEEEEEEEEEEES-EE--SSS--EEEEE-S-EEEEEEES-EEEEEEEEEET-EEEEEE--SSSS---EEEEES-EEEEEEEE--TT-B--SSEEEEE-TT-EEEEES-EEES-EEESSB-SSEEEEE-TT-EEEEETT-EEES-EESSSS-SSEEEEE--SSS-EEE-

Organism: NCBI:txid222440

Sequence (484 aa):
SQYGNGGGIYIDIEFSSQSIISIEDCIFSHCSAIDSTPQSSNPSYLGFGGGIFLIVSDNYNPAQNGIDFRGAKFYSNSASNYGQSIFAIMNQLKEFCKLGNLGEYVKGNYDDQETPENELEGIPLNFNNFQTLTLSDILNQKKYLDRYWKVQTELIWHILYQDDGSPGSGQGINQLECGWYDDPCMTIEYALSEISLKIMDDININVPLKKIGISSGGYELLQTIQINPSQSKTNNLIIMKGLSQSGSGSGSGSGSGSSIDDQGQLIIKKDNDDSKEYLKSGWISINGQMNLSIYNIDIKSDGSILQIPIIFVDGTDCIIELESVSFYEIQLSPLSNGKGIIQINDNIQSMSISQSQFENISIQGSGGNALRIENDGTTSSSIIAIIINSIFRNISAIGDSNENGGCGIFGQIVGSGTIQISESIFESCICDSGNGGGIYFIIREGGKITISESTVFQNCQSISGNGGGIYIDIDLIIGSYIKI

Mean predicted aligned error: 7.84 Å

pLDDT: mean 89.05, std 13.75, range [26.98, 98.81]

Solvent-accessible surface area (backbone atoms only — not comparable to full-atom values): 23370 Å² total; per-residue (Å²): 53,67,79,24,45,10,21,63,38,68,46,80,47,55,62,95,52,98,51,74,48,75,38,79,78,44,79,36,58,68,17,37,3,29,60,66,63,59,84,94,70,59,68,60,75,45,0,27,0,0,23,32,20,40,37,35,75,51,86,74,54,71,94,69,68,39,66,34,28,53,24,31,35,77,43,76,37,35,26,68,64,49,7,22,32,31,20,38,31,18,59,52,41,60,55,53,25,46,33,80,66,72,16,43,40,61,49,34,67,67,40,96,57,77,48,65,61,62,35,38,23,29,31,68,36,43,58,77,62,54,66,72,38,50,59,68,52,45,67,75,56,46,41,52,46,58,74,52,39,56,71,67,90,78,54,58,33,17,27,18,25,66,95,77,88,58,93,81,75,83,52,27,47,84,49,94,87,39,14,37,84,94,42,18,8,40,41,72,70,54,36,42,40,42,52,19,34,72,73,66,75,34,61,85,47,70,37,84,65,46,43,38,11,30,25,92,86,11,31,52,43,72,61,58,43,74,48,27,39,89,77,49,24,25,45,29,42,37,42,31,40,36,71,72,95,78,68,70,59,96,65,97,67,100,64,94,76,82,68,98,74,80,55,13,35,40,32,43,42,52,86,73,42,65,75,67,52,62,97,52,70,18,44,41,24,37,28,48,56,30,33,43,37,37,35,34,33,37,37,32,39,76,70,36,74,34,57,53,18,50,37,21,36,58,18,50,62,16,36,41,37,34,37,40,31,34,42,35,56,37,35,37,36,32,87,73,60,54,44,12,42,35,27,37,41,54,37,30,48,34,37,40,40,29,57,23,37,40,35,52,31,44,29,43,48,40,22,20,21,46,35,26,38,42,34,86,60,91,53,100,57,42,43,37,37,40,38,31,50,25,40,34,32,46,24,35,16,28,18,24,99,83,33,45,22,0,13,39,31,27,36,35,30,23,40,82,9,34,42,39,39,28,49,24,40,35,31,41,10,33,5,38,53,1,22,0,0,22,27,21,38,39,30,30,60,27,4,34,41,37,42,40,64,85,52,42,72,40,79,27,29,20,75,69,40,49,37,30,43,56,28,76,49,73,42,71,89,39,74,33,44,78,45,112